Protein AF-0000000086640622 (afdb_homodimer)

Sequence (604 aa):
MVPFGLATIRNAHNALEVAMVLEDWAYPLSAIHPSFQDRSMMNLLQDWTSCYSTLQQLASSIGTQNEKEGNYSRIGLEETKFDAPVRYPNKLLAVGANYADHLKEMNLPVEKWDPEPFFSCPPTTSIVGPGRTVPVPRGTKQFDWECELTVVMGKSIKDATDEQAYNAIAGYMIGLDLSCRDLFKTGPFALVDIIRGKAQPGMKPCGPIFWPKECIGSLDDAPIKLWLNGELMMDGSTSDMIRRPEECVAEISQVLPLEPGDMIMTGTPGGSAALHQNRWLRKGDCIKAQIADFKPLEVEIYMVPFGLATIRNAHNALEVAMVLEDWAYPLSAIHPSFQDRSMMNLLQDWTSCYSTLQQLASSIGTQNEKEGNYSRIGLEETKFDAPVRYPNKLLAVGANYADHLKEMNLPVEKWDPEPFFSCPPTTSIVGPGRTVPVPRGTKQFDWECELTVVMGKSIKDATDEQAYNAIAGYMIGLDLSCRDLFKTGPFALVDIIRGKAQPGMKPCGPIFWPKECIGSLDDAPIKLWLNGELMMDGSTSDMIRRPEECVAEISQVLPLEPGDMIMTGTPGGSAALHQNRWLRKGDCIKAQIADFKPLEVEIY

Organism: NCBI:txid1208366

Foldseek 3Di:
DQFWWKFWFQDPVRDTFIWIGHDFKTFGDVQQDVVRNPNALLNCLQVVVVNVVVVVVVSVVVVPPDPPPRPGDIDGNVPTGTKFNLQDFPWEKEWPLFFQQACVVVVHDNDDDPVDTDMDIADSLQEIEFEAFAEDDPPAPQKKKFKFKKWFFRAKDALDDLVRLVVRTQFIWIKIFIFRPVQQDQDPPRDTDCCNTTHDHNRIYIDRITTGPVNDDDQCWKWKWKDKVRHTQDTGGNVRTNDDPSRNSNSVSHVPMDHGSYMYTRTGHDRMCVVVVSNHDDAQIKMWIDIHPGDIGIYGYD/DQFWWKFWFQDPVRDTFIWIGHDFKTFGDVQQDVVRNPNALLNCLQVVVVNVVVVVVVSVVVVPPDPPPRPGDIDGNVPTGTKFNLQDFPWEKEWPLFFQQACVVVVHDNDDDPVDTDMDIADSLQEIEFEAFAEDDPPAPQKKKFKFKKWFFRAKFALDDLVRLVVRTQFIWIKIFIFRPVQQDQDPPRDTDCCSTTHDHNRIYIDRITTGPVNDDDQCWKWKWKDKVNHTQDTGGNVRTNDDPSRNRNSVSHVPMDHGSYMYTRTGHDRMCVVVVSNHDDAQIKMWIDIHPGDIGIYGYD

Secondary structure (DSSP, 8-state):
----EEEEEE-TTS-EEEEEEETTEEEEHHHH-GGGTT--HHHHHHTHHHHHHHHHHHHHHHHHS-TTT-----EEGGG--EE-SSSS-S-EEEE-S-BHHHHHHTT---SPPSS---EE---GGGEE-SEEEEPPPTT-S-EE--EEEEEEE-S-BSS--HHHHHHHEEEEEEEE--EETTT--B-GGG-B-HHHHH-STTSEEEEEEEEEGGGS---TT-EEEEEETTEEEEEEEGGGBSS-HHHHHHHHHTTS-B-TT-EEE----S--GGGGTS----TT-EEEEEETTSPPEEEEE-/----EEEEEE-TTS-EEEEEEETTEEEEHHHH-GGGTT--HHHHHHTHHHHHHHHHHHHHHHHHS-TTT-----EEGGG--EE-SSSS-S-EEEE-S-BHHHHHHTT---SPPSS---EE---GGGEE-SEEEEPPPTT-S-EE--EEEEEEE-S-BSS--HHHHHHHEEEEEEEE--EETTT--B-GGG-B-HHHHH-STTSEEEEEEEEEGGGS---TT-EEEEEETTEEEEEEEGGGBSS-HHHHHHHHHTTS-B-TT-EEE----S--GGGGTS----TT-EEEEEETTSPPEEEEE-

InterPro domains:
  IPR011234 Fumarylacetoacetase-like, C-terminal [PF01557] (92-299)
  IPR036663 Fumarylacetoacetase-like, C-terminal domain superfamily [G3DSA:3.90.850.10] (4-297)
  IPR036663 Fumarylacetoacetase-like, C-terminal domain superfamily [SSF56529] (85-301)
  IPR051121 Fumarylacetoacetate hydrolase [PTHR42796] (24-293)

pLDDT: mean 92.02, std 10.73, range [49.34, 98.88]

Structure (mmCIF, N/CA/C/O backbone):
data_AF-0000000086640622-model_v1
#
loop_
_entity.id
_entity.type
_entity.pdbx_description
1 polymer 'Fumarylacetoacetase-like C-terminal domain-containing protein'
#
loop_
_atom_site.group_PDB
_atom_site.id
_atom_site.type_symbol
_atom_site.label_atom_id
_atom_site.label_alt_id
_atom_site.label_comp_id
_atom_site.label_asym_id
_atom_site.label_entity_id
_atom_site.label_seq_id
_atom_site.pdbx_PDB_ins_code
_atom_site.Cartn_x
_atom_site.Cartn_y
_atom_site.Cartn_z
_atom_site.occupancy
_atom_site.B_iso_or_equiv
_atom_site.auth_seq_id
_atom_site.auth_comp_id
_atom_site.auth_asym_id
_atom_site.auth_atom_id
_atom_site.pdbx_PDB_model_num
ATOM 1 N N . MET A 1 1 ? -16.922 33.188 3.1 1 82.31 1 MET A N 1
ATOM 2 C CA . MET A 1 1 ? -16.938 31.734 3.324 1 82.31 1 MET A CA 1
ATOM 3 C C . MET A 1 1 ? -16.406 31.391 4.711 1 82.31 1 MET A C 1
ATOM 5 O O . MET A 1 1 ? -15.445 32 5.184 1 82.31 1 MET A O 1
ATOM 9 N N . VAL A 1 2 ? -17.172 30.641 5.461 1 90.44 2 VAL A N 1
ATOM 10 C CA . VAL A 1 2 ? -16.75 30.219 6.797 1 90.44 2 VAL A CA 1
ATOM 11 C C . VAL A 1 2 ? -15.805 29.016 6.688 1 90.44 2 VAL A C 1
ATOM 13 O O . VAL A 1 2 ? -16.203 27.953 6.199 1 90.44 2 VAL A O 1
ATOM 16 N N . PRO A 1 3 ? -14.57 29.234 7.043 1 94.69 3 PRO A N 1
ATOM 17 C CA . PRO A 1 3 ? -13.633 28.109 6.984 1 94.69 3 PRO A CA 1
ATOM 18 C C . PRO A 1 3 ? -13.977 27.016 7.98 1 94.69 3 PRO A C 1
ATOM 20 O O . PRO A 1 3 ? -14.445 27.297 9.086 1 94.69 3 PRO A O 1
ATOM 23 N N . PHE A 1 4 ? -13.812 25.797 7.578 1 97.44 4 PHE A N 1
ATOM 24 C CA . PHE A 1 4 ? -14.055 24.641 8.438 1 97.44 4 PHE A CA 1
ATOM 25 C C . PHE A 1 4 ? -13.023 23.547 8.188 1 97.44 4 PHE A C 1
ATOM 27 O O . PHE A 1 4 ? -12.359 23.547 7.152 1 97.44 4 PHE A O 1
ATOM 34 N N . GLY A 1 5 ? -12.805 22.688 9.188 1 98.19 5 GLY A N 1
ATOM 35 C CA . GLY A 1 5 ? -12.062 21.453 9.047 1 98.19 5 GLY A CA 1
ATOM 36 C C . GLY A 1 5 ? -12.945 20.219 9.148 1 98.19 5 GLY A C 1
ATOM 37 O O . GLY A 1 5 ? -14.117 20.312 9.516 1 98.19 5 GLY A O 1
ATOM 38 N N . LEU A 1 6 ? -12.414 19.125 8.734 1 98.69 6 LEU A N 1
ATOM 39 C CA . LEU A 1 6 ? -13.07 17.844 8.945 1 98.69 6 LEU A CA 1
ATOM 40 C C . LEU A 1 6 ? -12.188 16.922 9.781 1 98.69 6 LEU A C 1
ATOM 42 O O . LEU A 1 6 ? -10.969 16.891 9.617 1 98.69 6 LEU A O 1
ATOM 46 N N . ALA A 1 7 ? -12.844 16.203 10.656 1 98.5 7 ALA A N 1
ATOM 47 C CA . ALA A 1 7 ? -12.148 15.227 11.5 1 98.5 7 ALA A CA 1
ATOM 48 C C . ALA A 1 7 ? -12.898 13.898 11.539 1 98.5 7 ALA A C 1
ATOM 50 O O . ALA A 1 7 ? -14.086 13.836 11.227 1 98.5 7 ALA A O 1
ATOM 51 N N . THR A 1 8 ? -12.195 12.859 11.734 1 98.5 8 THR A N 1
ATOM 52 C CA . THR A 1 8 ? -12.766 11.602 12.195 1 98.5 8 THR A CA 1
ATOM 53 C C . THR A 1 8 ? -12.633 11.469 13.703 1 98.5 8 THR A C 1
ATOM 55 O O . THR A 1 8 ? -11.547 11.633 14.258 1 98.5 8 THR A O 1
ATOM 58 N N . ILE A 1 9 ? -13.781 11.266 14.336 1 97.81 9 ILE A N 1
ATOM 59 C CA . ILE A 1 9 ? -13.789 11.211 15.797 1 97.81 9 ILE A CA 1
ATOM 60 C C . ILE A 1 9 ? -14.406 9.883 16.25 1 97.81 9 ILE A C 1
ATOM 62 O O . ILE A 1 9 ? -15.055 9.188 15.469 1 97.81 9 ILE A O 1
ATOM 66 N N . ARG A 1 10 ? -14.094 9.484 17.391 1 96.12 10 ARG A N 1
ATOM 67 C CA . ARG A 1 10 ? -14.719 8.32 18.016 1 96.12 10 ARG A CA 1
ATOM 68 C C . ARG A 1 10 ? -15.883 8.734 18.906 1 96.12 10 ARG A C 1
ATOM 70 O O . ARG A 1 10 ? -15.711 9.555 19.812 1 96.12 10 ARG A O 1
ATOM 77 N N . ASN A 1 11 ? -17.016 8.172 18.688 1 92.69 11 ASN A N 1
ATOM 78 C CA . ASN A 1 11 ? -18.188 8.531 19.484 1 92.69 11 ASN A CA 1
ATOM 79 C C . ASN A 1 11 ? -18.281 7.719 20.766 1 92.69 11 ASN A C 1
ATOM 81 O O . ASN A 1 11 ? -17.328 7.016 21.125 1 92.69 11 ASN A O 1
ATOM 85 N N . ALA A 1 12 ? -19.375 7.836 21.484 1 90.19 12 ALA A N 1
ATOM 86 C CA . ALA A 1 12 ? -19.547 7.203 22.797 1 90.19 12 ALA A CA 1
ATOM 87 C C . ALA A 1 12 ? -19.516 5.684 22.672 1 90.19 12 ALA A C 1
ATOM 89 O O . ALA A 1 12 ? -19.172 4.984 23.625 1 90.19 12 ALA A O 1
ATOM 90 N N . HIS A 1 13 ? -19.828 5.148 21.469 1 92.56 13 HIS A N 1
ATOM 91 C CA . HIS A 1 13 ? -19.812 3.711 21.219 1 92.56 13 HIS A CA 1
ATOM 92 C C . HIS A 1 13 ? -18.484 3.27 20.609 1 92.56 13 HIS A C 1
ATOM 94 O O . HIS A 1 13 ? -18.359 2.135 20.141 1 92.56 13 HIS A O 1
ATOM 100 N N . ASN A 1 14 ? -17.578 4.207 20.516 1 93 14 ASN A N 1
ATOM 101 C CA . ASN A 1 14 ? -16.234 3.965 20 1 93 14 ASN A CA 1
ATOM 102 C C . ASN A 1 14 ? -16.25 3.73 18.5 1 93 14 ASN A C 1
ATOM 104 O O . ASN A 1 14 ? -15.312 3.137 17.953 1 93 14 ASN A O 1
ATOM 108 N N . ALA A 1 15 ? -17.312 4.16 17.891 1 93.81 15 ALA A N 1
ATOM 109 C CA . ALA A 1 15 ? -17.406 4.082 16.438 1 93.81 15 ALA A CA 1
ATOM 110 C C . ALA A 1 15 ? -16.859 5.352 15.789 1 93.81 15 ALA A C 1
ATOM 112 O O . ALA A 1 15 ? -16.969 6.441 16.359 1 93.81 15 ALA A O 1
ATOM 113 N N . LEU A 1 16 ? -16.328 5.172 14.625 1 95.5 16 LEU A N 1
ATOM 114 C CA . LEU A 1 16 ? -15.781 6.316 13.898 1 95.5 16 LEU A CA 1
ATOM 115 C C . LEU A 1 16 ? -16.891 7.105 13.219 1 95.5 16 LEU A C 1
ATOM 117 O O . LEU A 1 16 ? -17.812 6.52 12.648 1 95.5 16 LEU A O 1
ATOM 121 N N . GLU A 1 17 ? -16.828 8.398 13.281 1 95.88 17 GLU A N 1
ATOM 122 C CA . GLU A 1 17 ? -17.734 9.258 12.531 1 95.88 17 GLU A CA 1
ATOM 123 C C . GLU A 1 17 ? -17.047 10.555 12.102 1 95.88 17 GLU A C 1
ATOM 125 O O . GLU A 1 17 ? -16.047 10.961 12.703 1 95.88 17 GLU A O 1
ATOM 130 N N . VAL A 1 18 ? -17.562 11.172 11.125 1 98 18 VAL A N 1
ATOM 131 C CA . VAL A 1 18 ? -16.984 12.398 10.594 1 98 18 VAL A CA 1
ATOM 132 C C . VAL A 1 18 ? -17.594 13.609 11.305 1 98 18 VAL A C 1
ATOM 134 O O . VAL A 1 18 ? -18.797 13.641 11.562 1 98 18 VAL A O 1
ATOM 137 N N . ALA A 1 19 ? -16.766 14.555 11.648 1 98.06 19 ALA A N 1
ATOM 138 C CA . ALA A 1 19 ? -17.219 15.797 12.281 1 98.06 19 ALA A CA 1
ATOM 139 C C . ALA A 1 19 ? -16.672 17.016 11.547 1 98.06 19 ALA A C 1
ATOM 141 O O . ALA A 1 19 ? -15.531 17 11.07 1 98.06 19 ALA A O 1
ATOM 142 N N . MET A 1 20 ? -17.484 18 11.445 1 98 20 MET A N 1
ATOM 143 C CA . MET A 1 20 ? -17.031 19.312 11 1 98 20 MET A CA 1
ATOM 144 C C . MET A 1 20 ? -16.453 20.109 12.172 1 98 20 MET A C 1
ATOM 146 O O . MET A 1 20 ? -17.031 20.125 13.258 1 98 20 MET A O 1
ATOM 150 N N . VAL A 1 21 ? -15.344 20.641 11.945 1 97.75 21 VAL A N 1
ATOM 151 C CA . VAL A 1 21 ? -14.703 21.438 12.984 1 97.75 21 VAL A CA 1
ATOM 152 C C . VAL A 1 21 ? -14.836 22.922 12.656 1 97.75 21 VAL A C 1
ATOM 154 O O . VAL A 1 21 ? -14.375 23.375 11.602 1 97.75 21 VAL A O 1
ATOM 157 N N . LEU A 1 22 ? -15.43 23.672 13.508 1 94.62 22 LEU A N 1
ATOM 158 C CA . LEU A 1 22 ? -15.578 25.125 13.461 1 94.62 22 LEU A CA 1
ATOM 159 C C . LEU A 1 22 ? -15.109 25.766 14.766 1 94.62 22 LEU A C 1
ATOM 161 O O . LEU A 1 22 ? -15.703 25.531 15.82 1 94.62 22 LEU A O 1
ATOM 165 N N . GLU A 1 23 ? -14.023 26.484 14.625 1 89.44 23 GLU A N 1
ATOM 166 C CA . GLU A 1 23 ? -13.461 27.141 15.805 1 89.44 23 GLU A CA 1
ATOM 167 C C . GLU A 1 23 ? -13.109 26.141 16.891 1 89.44 23 GLU A C 1
ATOM 169 O O . GLU A 1 23 ? -12.336 25.203 16.656 1 89.44 23 GLU A O 1
ATOM 174 N N . ASP A 1 24 ? -13.859 26.188 17.969 1 92 24 ASP A N 1
ATOM 175 C CA . ASP A 1 24 ? -13.461 25.344 19.078 1 92 24 ASP A CA 1
ATOM 176 C C . ASP A 1 24 ? -14.43 24.172 19.25 1 92 24 ASP A C 1
ATOM 178 O O . ASP A 1 24 ? -14.469 23.531 20.312 1 92 24 ASP A O 1
ATOM 182 N N . TRP A 1 25 ? -15.156 23.875 18.125 1 94.75 25 TRP A N 1
ATOM 183 C CA . TRP A 1 25 ? -16.188 22.859 18.25 1 94.75 25 TRP A CA 1
ATOM 184 C C . TRP A 1 25 ? -16.109 21.844 17.125 1 94.75 25 TRP A C 1
ATOM 186 O O . TRP A 1 25 ? -15.75 22.188 16 1 94.75 25 TRP A O 1
ATOM 196 N N . ALA A 1 26 ? -16.469 20.625 17.453 1 97 26 ALA A N 1
ATOM 197 C CA . ALA A 1 26 ? -16.672 19.562 16.484 1 97 26 ALA A CA 1
ATOM 198 C C . ALA A 1 26 ? -18.141 19.203 16.375 1 97 26 ALA A C 1
ATOM 200 O O . ALA A 1 26 ? -18.828 19 17.375 1 97 26 ALA A O 1
ATOM 201 N N . TYR A 1 27 ? -18.641 19.203 15.211 1 96.31 27 TYR A N 1
ATOM 202 C CA . TYR A 1 27 ? -20.031 18.875 14.914 1 96.31 27 TYR A CA 1
ATOM 203 C C . TYR A 1 27 ? -20.125 17.547 14.18 1 96.31 27 TYR A C 1
ATOM 205 O O . TYR A 1 27 ? -19.859 17.469 12.977 1 96.31 27 TYR A O 1
ATOM 213 N N . PRO A 1 28 ? -20.531 16.438 14.898 1 96.81 28 PRO A N 1
ATOM 214 C CA . PRO A 1 28 ? -20.75 15.18 14.164 1 96.81 28 PRO A CA 1
ATOM 215 C C . PRO A 1 28 ? -21.75 15.336 13.016 1 96.81 28 PRO A C 1
ATOM 217 O O . PRO A 1 28 ? -22.906 15.672 13.25 1 96.81 28 PRO A O 1
ATOM 220 N N . LEU A 1 29 ? -21.312 15.078 11.852 1 96.69 29 LEU A N 1
ATOM 221 C CA . LEU A 1 29 ? -22.094 15.414 10.656 1 96.69 29 LEU A CA 1
ATOM 222 C C . LEU A 1 29 ? -23.375 14.602 10.594 1 96.69 29 LEU A C 1
ATOM 224 O O . LEU A 1 29 ? -24.422 15.117 10.172 1 96.69 29 LEU A O 1
ATOM 228 N N . SER A 1 30 ? -23.281 13.328 10.969 1 93.62 30 SER A N 1
ATOM 229 C CA . SER A 1 30 ? -24.453 12.469 10.914 1 93.62 30 SER A CA 1
ATOM 230 C C . SER A 1 30 ? -25.578 13.008 11.789 1 93.62 30 SER A C 1
ATOM 232 O O . SER A 1 30 ? -26.75 12.758 11.516 1 93.62 30 SER A O 1
ATOM 234 N N . ALA A 1 31 ? -25.25 13.789 12.805 1 92 31 ALA A N 1
ATOM 235 C CA . ALA A 1 31 ? -26.219 14.305 13.766 1 92 31 ALA A CA 1
ATOM 236 C C . ALA A 1 31 ? -26.828 15.625 13.281 1 92 31 ALA A C 1
ATOM 238 O O . ALA A 1 31 ? -27.906 16.016 13.727 1 92 31 ALA A O 1
ATOM 239 N N . ILE A 1 32 ? -26.172 16.266 12.336 1 92 32 ILE A N 1
ATOM 240 C CA . ILE A 1 32 ? -26.625 17.641 12.125 1 92 32 ILE A CA 1
ATOM 241 C C . ILE A 1 32 ? -27.125 17.812 10.695 1 92 32 ILE A C 1
ATOM 243 O O . ILE A 1 32 ? -27.766 18.812 10.367 1 92 32 ILE A O 1
ATOM 247 N N . HIS A 1 33 ? -26.875 16.797 9.859 1 93.62 33 HIS A N 1
ATOM 248 C CA . HIS A 1 33 ? -27.359 16.875 8.484 1 93.62 33 HIS A CA 1
ATOM 249 C C . HIS A 1 33 ? -27.672 15.484 7.93 1 93.62 33 HIS A C 1
ATOM 251 O O . HIS A 1 33 ? -26.812 14.609 7.91 1 93.62 33 HIS A O 1
ATOM 257 N N . PRO A 1 34 ? -28.766 15.25 7.344 1 93.25 34 PRO A N 1
ATOM 258 C CA . PRO A 1 34 ? -29.203 13.914 6.91 1 93.25 34 PRO A CA 1
ATOM 259 C C . PRO A 1 34 ? -28.359 13.367 5.762 1 93.25 34 PRO A C 1
ATOM 261 O O . PRO A 1 34 ? -28.172 12.156 5.648 1 93.25 34 PRO A O 1
ATOM 264 N N . SER A 1 35 ? -27.75 14.234 4.961 1 93.31 35 SER A N 1
ATOM 265 C CA . SER A 1 35 ? -27 13.797 3.797 1 93.31 35 SER A CA 1
ATOM 266 C C . SER A 1 35 ? -25.703 13.109 4.207 1 93.31 35 SER A C 1
ATOM 268 O O . SER A 1 35 ? -25.047 12.461 3.391 1 93.31 35 SER A O 1
ATOM 270 N N . PHE A 1 36 ? -25.375 13.211 5.465 1 95.12 36 PHE A N 1
ATOM 271 C CA . PHE A 1 36 ? -24.094 12.656 5.906 1 95.12 36 PHE A CA 1
ATOM 272 C C . PHE A 1 36 ? -24.312 11.469 6.832 1 95.12 36 PHE A C 1
ATOM 274 O O . PHE A 1 36 ? -23.375 10.984 7.469 1 95.12 36 PHE A O 1
ATOM 281 N N . GLN A 1 37 ? -25.562 10.992 6.879 1 93.06 37 GLN A N 1
ATOM 282 C CA . GLN A 1 37 ? -25.844 9.812 7.684 1 93.06 37 GLN A CA 1
ATOM 283 C C . GLN A 1 37 ? -25.094 8.594 7.16 1 93.06 37 GLN A C 1
ATOM 285 O O . GLN A 1 37 ? -25.125 8.305 5.961 1 93.06 37 GLN A O 1
ATOM 290 N N . ASP A 1 38 ? -24.344 7.961 8 1 90.44 38 ASP A N 1
ATOM 291 C CA . ASP A 1 38 ? -23.625 6.719 7.73 1 90.44 38 ASP A CA 1
ATOM 292 C C . ASP A 1 38 ? -22.516 6.93 6.695 1 90.44 38 ASP A C 1
ATOM 294 O O . ASP A 1 38 ? -22.219 6.027 5.91 1 90.44 38 ASP A O 1
ATOM 298 N N . ARG A 1 39 ? -22.031 8.172 6.57 1 94.56 39 ARG A N 1
ATOM 299 C CA . ARG A 1 39 ? -20.953 8.438 5.613 1 94.56 39 ARG A CA 1
ATOM 300 C C . ARG A 1 39 ? -19.609 8.555 6.324 1 94.56 39 ARG A C 1
ATOM 302 O O . ARG A 1 39 ? -19.516 9.219 7.355 1 94.56 39 ARG A O 1
ATOM 309 N N . SER A 1 40 ? -18.688 7.828 5.82 1 95.88 40 SER A N 1
ATOM 310 C CA . SER A 1 40 ? -17.312 7.93 6.289 1 95.88 40 SER A CA 1
ATOM 311 C C . SER A 1 40 ? -16.562 9.055 5.574 1 95.88 40 SER A C 1
ATOM 313 O O . SER A 1 40 ? -17.078 9.641 4.621 1 95.88 40 SER A O 1
ATOM 315 N N . MET A 1 41 ? -15.445 9.398 6.082 1 97.75 41 MET A N 1
ATOM 316 C CA . MET A 1 41 ? -14.602 10.383 5.41 1 97.75 41 MET A CA 1
ATOM 317 C C . MET A 1 41 ? -14.32 9.961 3.973 1 97.75 41 MET A C 1
ATOM 319 O O . MET A 1 41 ? -14.352 10.797 3.062 1 97.75 41 MET A O 1
ATOM 323 N N . MET A 1 42 ? -14.055 8.656 3.715 1 96.56 42 MET A N 1
ATOM 324 C CA . MET A 1 42 ? -13.781 8.148 2.375 1 96.56 42 MET A CA 1
ATOM 325 C C . MET A 1 42 ? -14.977 8.367 1.456 1 96.56 42 MET A C 1
ATOM 327 O O . MET A 1 42 ? -14.812 8.711 0.284 1 96.56 42 MET A O 1
ATOM 331 N N . ASN A 1 43 ? -16.156 8.203 2.004 1 96.31 43 ASN A N 1
ATOM 332 C CA . ASN A 1 43 ? -17.359 8.461 1.215 1 96.31 43 ASN A CA 1
ATOM 333 C C . ASN A 1 43 ? -17.438 9.922 0.781 1 96.31 43 ASN A C 1
ATOM 335 O O . ASN A 1 43 ? -17.797 10.219 -0.359 1 96.31 43 ASN A O 1
ATOM 339 N N . LEU A 1 44 ? -17.109 10.797 1.722 1 97.94 44 LEU A N 1
ATOM 340 C CA . LEU A 1 44 ? -17.156 12.219 1.401 1 97.94 44 LEU A CA 1
ATOM 341 C C . LEU A 1 44 ? -16.141 12.562 0.313 1 97.94 44 LEU A C 1
ATOM 343 O O . LEU A 1 44 ? -16.453 13.297 -0.627 1 97.94 44 LEU A O 1
ATOM 347 N N . LEU A 1 45 ? -14.953 11.977 0.426 1 98.19 45 LEU A N 1
ATOM 348 C CA . LEU A 1 45 ? -13.875 12.281 -0.51 1 98.19 45 LEU A CA 1
ATOM 349 C C . LEU A 1 45 ? -14.188 11.727 -1.896 1 98.19 45 LEU A C 1
ATOM 351 O O . LEU A 1 45 ? -13.812 12.328 -2.908 1 98.19 45 LEU A O 1
ATOM 355 N N . GLN A 1 46 ? -14.898 10.648 -1.986 1 96.69 46 GLN A N 1
ATOM 356 C CA . GLN A 1 46 ? -15.266 10.039 -3.262 1 96.69 46 GLN A CA 1
ATOM 357 C C . GLN A 1 46 ? -16.203 10.945 -4.051 1 96.69 46 GLN A C 1
ATOM 359 O O . GLN A 1 46 ? -16.25 10.898 -5.281 1 96.69 46 GLN A O 1
ATOM 364 N N . ASP A 1 47 ? -16.938 11.766 -3.322 1 96.5 47 ASP A N 1
ATOM 365 C CA . ASP A 1 47 ? -17.828 12.75 -3.918 1 96.5 47 ASP A CA 1
ATOM 366 C C . ASP A 1 47 ? -17.516 14.156 -3.404 1 96.5 47 ASP A C 1
ATOM 368 O O . ASP A 1 47 ? -18.422 14.875 -2.953 1 96.5 47 ASP A O 1
ATOM 372 N N . TRP A 1 48 ? -16.297 14.516 -3.473 1 98 48 TRP A N 1
ATOM 373 C CA . TRP A 1 48 ? -15.781 15.664 -2.727 1 98 48 TRP A CA 1
ATOM 374 C C . TRP A 1 48 ? -16.422 16.953 -3.215 1 98 48 TRP A C 1
ATOM 376 O O . TRP A 1 48 ? -16.844 17.797 -2.41 1 98 48 TRP A O 1
ATOM 386 N N . THR A 1 49 ? -16.547 17.141 -4.551 1 95.56 49 THR A N 1
ATOM 387 C CA . THR A 1 49 ? -17.078 18.391 -5.074 1 95.56 49 THR A CA 1
ATOM 388 C C . THR A 1 49 ? -18.484 18.656 -4.543 1 95.56 49 THR A C 1
ATOM 390 O O . THR A 1 49 ? -18.766 19.734 -4.023 1 95.56 49 THR A O 1
ATOM 393 N N . SER A 1 50 ? -19.328 17.656 -4.633 1 95.75 50 SER A N 1
ATOM 394 C CA . SER A 1 50 ? -20.703 17.781 -4.148 1 95.75 50 SER A CA 1
ATOM 395 C C . SER A 1 50 ? -20.75 17.906 -2.631 1 95.75 50 SER A C 1
ATOM 397 O O . SER A 1 50 ? -21.484 18.734 -2.086 1 95.75 50 SER A O 1
ATOM 399 N N . CYS A 1 51 ? -19.938 17.172 -1.997 1 96.69 51 CYS A N 1
ATOM 400 C CA . CYS A 1 51 ? -19.922 17.172 -0.539 1 96.69 51 CYS A CA 1
ATOM 401 C C . CYS A 1 51 ? -19.406 18.5 -0.007 1 96.69 51 CYS A C 1
ATOM 403 O O . CYS A 1 51 ? -19.938 19.031 0.969 1 96.69 51 CYS A O 1
ATOM 405 N N . TYR A 1 52 ? -18.406 19.047 -0.667 1 97.25 52 TYR A N 1
ATOM 406 C CA . TYR A 1 52 ? -17.844 20.297 -0.212 1 97.25 52 TYR A CA 1
ATOM 407 C C . TYR A 1 52 ? -18.875 21.422 -0.244 1 97.25 52 TYR A C 1
ATOM 409 O O . TYR A 1 52 ? -18.953 22.234 0.676 1 97.25 52 TYR A O 1
ATOM 417 N N . SER A 1 53 ? -19.641 21.469 -1.309 1 96.38 53 SER A N 1
ATOM 418 C CA . SER A 1 53 ? -20.672 22.484 -1.429 1 96.38 53 SER A CA 1
ATOM 419 C C . SER A 1 53 ? -21.672 22.406 -0.275 1 96.38 53 SER A C 1
ATOM 421 O O . SER A 1 53 ? -22.047 23.422 0.307 1 96.38 53 SER A O 1
ATOM 423 N N . THR A 1 54 ? -22.047 21.219 0.035 1 96.69 54 THR A N 1
ATOM 424 C CA . THR A 1 54 ? -22.984 21.016 1.131 1 96.69 54 THR A CA 1
ATOM 425 C C . THR A 1 54 ? -22.359 21.391 2.467 1 96.69 54 THR A C 1
ATOM 427 O O . THR A 1 54 ? -23 22.016 3.311 1 96.69 54 THR A O 1
ATOM 430 N N . LEU A 1 55 ? -21.094 21.047 2.625 1 97.56 55 LEU A N 1
ATOM 431 C CA . LEU A 1 55 ? -20.375 21.344 3.855 1 97.56 55 LEU A CA 1
ATOM 432 C C . LEU A 1 55 ? -20.203 22.844 4.035 1 97.56 55 LEU A C 1
ATOM 434 O O . LEU A 1 55 ? -20.344 23.359 5.148 1 97.56 55 LEU A O 1
ATOM 438 N N . GLN A 1 56 ? -19.938 23.484 2.971 1 96.06 56 GLN A N 1
ATOM 439 C CA . GLN A 1 56 ? -19.781 24.938 3.02 1 96.06 56 GLN A CA 1
ATOM 440 C C . GLN A 1 56 ? -21.078 25.625 3.445 1 96.06 56 GLN A C 1
ATOM 442 O O . GLN A 1 56 ? -21.062 26.547 4.254 1 96.06 56 GLN A O 1
ATOM 447 N N . GLN A 1 57 ? -22.156 25.156 2.898 1 95 57 GLN A N 1
ATOM 448 C CA . GLN A 1 57 ? -23.453 25.703 3.27 1 95 57 GLN A CA 1
ATOM 449 C C . GLN A 1 57 ? -23.766 25.438 4.742 1 95 57 GLN A C 1
ATOM 451 O O . GLN A 1 57 ? -24.266 26.312 5.438 1 95 57 GLN A O 1
ATOM 456 N N . LEU A 1 58 ? -23.438 24.281 5.113 1 94.69 58 LEU A N 1
ATOM 457 C CA . LEU A 1 58 ? -23.672 23.906 6.504 1 94.69 58 LEU A CA 1
ATOM 458 C C . LEU A 1 58 ? -22.828 24.75 7.445 1 94.69 58 LEU A C 1
ATOM 460 O O . LEU A 1 58 ? -23.328 25.234 8.461 1 94.69 58 LEU A O 1
ATOM 464 N N . ALA A 1 59 ? -21.562 24.953 7.098 1 95.5 59 ALA A N 1
ATOM 465 C CA . ALA A 1 59 ? -20.672 25.781 7.902 1 95.5 59 ALA A CA 1
ATOM 466 C C . ALA A 1 59 ? -21.188 27.219 8.016 1 95.5 59 ALA A C 1
ATOM 468 O O . ALA A 1 59 ? -21.156 27.812 9.094 1 95.5 59 ALA A O 1
ATOM 469 N N . SER A 1 60 ? -21.688 27.719 6.906 1 93.5 60 SER A N 1
ATOM 470 C CA . SER A 1 60 ? -22.234 29.062 6.895 1 93.5 60 SER A CA 1
ATOM 471 C C . SER A 1 60 ? -23.469 29.172 7.785 1 93.5 60 SER A C 1
ATOM 473 O O . SER A 1 60 ? -23.641 30.172 8.492 1 93.5 60 SER A O 1
ATOM 475 N N . SER A 1 61 ? -24.281 28.156 7.73 1 91.25 61 SER A N 1
ATOM 476 C CA . SER A 1 61 ? -25.484 28.141 8.547 1 91.25 61 SER A CA 1
ATOM 477 C C . SER A 1 61 ? -25.141 28.094 10.031 1 91.25 61 SER A C 1
ATOM 479 O O . SER A 1 61 ? -25.766 28.781 10.844 1 91.25 61 SER A O 1
ATOM 481 N N . ILE A 1 62 ? -24.188 27.297 10.375 1 90.56 62 ILE A N 1
ATOM 482 C CA . ILE A 1 62 ? -23.781 27.156 11.773 1 90.56 62 ILE A CA 1
ATOM 483 C C . ILE A 1 62 ? -23.109 28.438 12.25 1 90.56 62 ILE A C 1
ATOM 485 O O . ILE A 1 62 ? -23.344 28.891 13.375 1 90.56 62 ILE A O 1
ATOM 489 N N . GLY A 1 63 ? -22.219 28.953 11.383 1 84.5 63 GLY A N 1
ATOM 490 C CA . GLY A 1 63 ? -21.469 30.156 11.727 1 84.5 63 GLY A CA 1
ATOM 491 C C . GLY A 1 63 ? -22.344 31.375 11.906 1 84.5 63 GLY A C 1
ATOM 492 O O . GLY A 1 63 ? -21.984 32.281 12.656 1 84.5 63 GLY A O 1
ATOM 493 N N . THR A 1 64 ? -23.359 31.516 11.086 1 77.75 64 THR A N 1
ATOM 494 C CA . THR A 1 64 ? -24.25 32.656 11.148 1 77.75 64 THR A CA 1
ATOM 495 C C . THR A 1 64 ? -25.25 32.5 12.289 1 77.75 64 THR A C 1
ATOM 497 O O . THR A 1 64 ? -25.766 33.5 12.797 1 77.75 64 THR A O 1
ATOM 500 N N . GLN A 1 65 ? -25.609 31.25 12.445 1 65.06 65 GLN A N 1
ATOM 501 C CA . GLN A 1 65 ? -26.625 31.078 13.477 1 65.06 65 GLN A CA 1
ATOM 502 C C . GLN A 1 65 ? -26.062 31.422 14.859 1 65.06 65 GLN A C 1
ATOM 504 O O . GLN A 1 65 ? -24.906 31.125 15.156 1 65.06 65 GLN A O 1
ATOM 509 N N . ASN A 1 66 ? -26.391 32.469 15.516 1 52.38 66 ASN A N 1
ATOM 510 C CA . ASN A 1 66 ? -26.109 32.875 16.891 1 52.38 66 ASN A CA 1
ATOM 511 C C . ASN A 1 66 ? -26.172 31.672 17.844 1 52.38 66 ASN A C 1
ATOM 513 O O . ASN A 1 66 ? -26.938 30.734 17.625 1 52.38 66 ASN A O 1
ATOM 517 N N . GLU A 1 67 ? -24.984 31.312 18.594 1 51.28 67 GLU A N 1
ATOM 518 C CA . GLU A 1 67 ? -24.828 30.234 19.562 1 51.28 67 GLU A CA 1
ATOM 519 C C . GLU A 1 67 ? -26.188 29.734 20.062 1 51.28 67 GLU A C 1
ATOM 521 O O . GLU A 1 67 ? -26.312 28.578 20.453 1 51.28 67 GLU A O 1
ATOM 526 N N . LYS A 1 68 ? -27.031 30.672 20.344 1 49.47 68 LYS A N 1
ATOM 527 C CA . LYS A 1 68 ? -28.25 30.453 21.109 1 49.47 68 LYS A CA 1
ATOM 528 C C . LYS A 1 68 ? -29.297 29.703 20.297 1 49.47 68 LYS A C 1
ATOM 530 O O . LYS A 1 68 ? -30.234 29.141 20.844 1 49.47 68 LYS A O 1
ATOM 535 N N . GLU A 1 69 ? -29.297 29.766 18.922 1 51.81 69 GLU A N 1
ATOM 536 C CA . GLU A 1 69 ? -30.5 29.297 18.234 1 51.81 69 GLU A CA 1
ATOM 537 C C . GLU A 1 69 ? -30.281 27.938 17.578 1 51.81 69 GLU A C 1
ATOM 539 O O . GLU A 1 69 ? -31.188 27.109 17.516 1 51.81 69 GLU A O 1
ATOM 544 N N . GLY A 1 70 ? -29.172 27.672 16.906 1 57 70 GLY A N 1
ATOM 545 C CA . GLY A 1 70 ? -29.125 26.375 16.234 1 57 70 GLY A CA 1
ATOM 546 C C . GLY A 1 70 ? -28.641 25.25 17.125 1 57 70 GLY A C 1
ATOM 547 O O . GLY A 1 70 ? -27.672 25.438 17.859 1 57 70 GLY A O 1
ATOM 548 N N . ASN A 1 71 ? -29.469 24.5 17.781 1 72.38 71 ASN A N 1
ATOM 549 C CA . ASN A 1 71 ? -29.281 23.375 18.688 1 72.38 71 ASN A CA 1
ATOM 550 C C . ASN A 1 71 ? -28.531 22.219 18.016 1 72.38 71 ASN A C 1
ATOM 552 O O . ASN A 1 71 ? -29.062 21.125 17.891 1 72.38 71 ASN A O 1
ATOM 556 N N . TYR A 1 72 ? -27.375 22.656 17.344 1 82.88 72 TYR A N 1
ATOM 557 C CA . TYR A 1 72 ? -26.641 21.531 16.766 1 82.88 72 TYR A CA 1
ATOM 558 C C . TYR A 1 72 ? -25.859 20.781 17.859 1 82.88 72 TYR A C 1
ATOM 560 O O . TYR A 1 72 ? -25.297 21.391 18.766 1 82.88 72 TYR A O 1
ATOM 568 N N . SER A 1 73 ? -25.984 19.484 17.766 1 89 73 SER A N 1
ATOM 569 C CA . SER A 1 73 ? -25.125 18.672 18.594 1 89 73 SER A CA 1
ATOM 570 C C . SER A 1 73 ? -23.641 18.953 18.328 1 89 73 SER A C 1
ATOM 572 O O . SER A 1 73 ? -23.234 19.062 17.172 1 89 73 SER A O 1
ATOM 574 N N . ARG A 1 74 ? -22.906 19.375 19.328 1 92.94 74 ARG A N 1
ATOM 575 C CA . ARG A 1 74 ? -21.484 19.688 19.172 1 92.94 74 ARG A CA 1
ATOM 576 C C . ARG A 1 74 ? -20.688 19.219 20.375 1 92.94 74 ARG A C 1
ATOM 578 O O . ARG A 1 74 ? -21.25 18.906 21.422 1 92.94 74 ARG A O 1
ATOM 585 N N . ILE A 1 75 ? -19.406 19.016 20.203 1 94.56 75 ILE A N 1
ATOM 586 C CA . ILE A 1 75 ? -18.438 18.594 21.203 1 94.56 75 ILE A CA 1
ATOM 587 C C . ILE A 1 75 ? -17.266 19.578 21.25 1 94.56 75 ILE A C 1
ATOM 589 O O . ILE A 1 75 ? -16.766 20 20.203 1 94.56 75 ILE A O 1
ATOM 593 N N . GLY A 1 76 ? -16.844 19.984 22.469 1 95.25 76 GLY A N 1
ATOM 594 C CA . GLY A 1 76 ? -15.641 20.797 22.562 1 95.25 76 GLY A CA 1
ATOM 595 C C . GLY A 1 76 ? -14.406 20.094 22.016 1 95.25 76 GLY A C 1
ATOM 596 O O . GLY A 1 76 ? -14.227 18.891 22.219 1 95.25 76 GLY A O 1
ATOM 597 N N . LEU A 1 77 ? -13.586 20.812 21.297 1 95.25 77 LEU A N 1
ATOM 598 C CA . LEU A 1 77 ? -12.414 20.203 20.656 1 95.25 77 LEU A CA 1
ATOM 599 C C . LEU A 1 77 ? -11.539 19.5 21.688 1 95.25 77 LEU A C 1
ATOM 601 O O . LEU A 1 77 ? -10.945 18.469 21.406 1 95.25 77 LEU A O 1
ATOM 605 N N . GLU A 1 78 ? -11.469 20.047 22.875 1 93.38 78 GLU A N 1
ATOM 606 C CA . GLU A 1 78 ? -10.617 19.5 23.922 1 93.38 78 GLU A CA 1
ATOM 607 C C . GLU A 1 78 ? -11.148 18.156 24.406 1 93.38 78 GLU A C 1
ATOM 609 O O . GLU A 1 78 ? -10.391 17.328 24.938 1 93.38 78 GLU A O 1
ATOM 614 N N . GLU A 1 79 ? -12.422 17.922 24.25 1 94.56 79 GLU A N 1
ATOM 615 C CA . GLU A 1 79 ? -13.062 16.688 24.703 1 94.56 79 GLU A CA 1
ATOM 616 C C . GLU A 1 79 ? -13.188 15.688 23.562 1 94.56 79 GLU A C 1
ATOM 618 O O . GLU A 1 79 ? -13.594 14.539 23.781 1 94.56 79 GLU A O 1
ATOM 623 N N . THR A 1 80 ? -12.875 16.156 22.422 1 95.88 80 THR A N 1
ATOM 624 C CA . THR A 1 80 ? -13.047 15.328 21.234 1 95.88 80 THR A CA 1
ATOM 625 C C . THR A 1 80 ? -11.977 14.242 21.172 1 95.88 80 THR A C 1
ATOM 627 O O . THR A 1 80 ? -10.789 14.516 21.391 1 95.88 80 THR A O 1
ATOM 630 N N . LYS A 1 81 ? -12.383 13.031 20.969 1 96.94 81 LYS A N 1
ATOM 631 C CA . LYS A 1 81 ? -11.461 11.922 20.719 1 96.94 81 LYS A CA 1
ATOM 632 C C . LYS A 1 81 ? -11.172 11.766 19.234 1 96.94 81 LYS A C 1
ATOM 634 O O . LYS A 1 81 ? -11.898 11.062 18.531 1 96.94 81 LYS A O 1
ATOM 639 N N . PHE A 1 82 ? -10.086 12.328 18.828 1 98.12 82 PHE A N 1
ATOM 640 C CA . PHE A 1 82 ? -9.727 12.375 17.422 1 98.12 82 PHE A CA 1
ATOM 641 C C . PHE A 1 82 ? -9.109 11.047 16.969 1 98.12 82 PHE A C 1
ATOM 643 O O . PHE A 1 82 ? -8.383 10.406 17.734 1 98.12 82 PHE A O 1
ATOM 650 N N . ASP A 1 83 ? -9.375 10.602 15.797 1 98.12 83 ASP A N 1
ATOM 651 C CA . ASP A 1 83 ? -8.648 9.602 15.023 1 98.12 83 ASP A CA 1
ATOM 652 C C . ASP A 1 83 ? -8.016 10.219 13.773 1 98.12 83 ASP A C 1
ATOM 654 O O . ASP A 1 83 ? -8.141 11.422 13.547 1 98.12 83 ASP A O 1
ATOM 658 N N . ALA A 1 84 ? -7.207 9.453 13.078 1 98.31 84 ALA A N 1
ATOM 659 C CA . ALA A 1 84 ? -6.734 9.953 11.789 1 98.31 84 ALA A CA 1
ATOM 660 C C . ALA A 1 84 ? -7.902 10.359 10.891 1 98.31 84 ALA A C 1
ATOM 662 O O . ALA A 1 84 ? -8.867 9.602 10.742 1 98.31 84 ALA A O 1
ATOM 663 N N . PRO A 1 85 ? -7.855 11.539 10.305 1 98.56 85 PRO A N 1
ATOM 664 C CA . PRO A 1 85 ? -8.992 12.008 9.508 1 98.56 85 PRO A CA 1
ATOM 665 C C . PRO A 1 85 ? -9.344 11.055 8.367 1 98.56 85 PRO A C 1
ATOM 667 O O . PRO A 1 85 ? -10.516 10.758 8.148 1 98.56 85 PRO A O 1
ATOM 670 N N . VAL A 1 86 ? -8.32 10.609 7.656 1 97.44 86 VAL A N 1
ATOM 671 C CA . VAL A 1 86 ? -8.469 9.547 6.66 1 97.44 86 VAL A CA 1
ATOM 672 C C . VAL A 1 86 ? -7.812 8.266 7.168 1 97.44 86 VAL A C 1
ATOM 674 O O . VAL A 1 86 ? -6.633 8.016 6.902 1 97.44 86 VAL A O 1
ATOM 677 N N . ARG A 1 87 ? -8.586 7.48 7.785 1 90.31 87 ARG A N 1
ATOM 678 C CA . ARG A 1 87 ? -8.039 6.348 8.523 1 90.31 87 ARG A CA 1
ATOM 679 C C . ARG A 1 87 ? -7.688 5.199 7.582 1 90.31 87 ARG A C 1
ATOM 681 O O . ARG A 1 87 ? -6.691 4.504 7.789 1 90.31 87 ARG A O 1
ATOM 688 N N . TYR A 1 88 ? -8.484 5.012 6.52 1 87.56 88 TYR A N 1
ATOM 689 C CA . TYR A 1 88 ? -8.297 3.867 5.633 1 87.56 88 TYR A CA 1
ATOM 690 C C . TYR A 1 88 ? -8.289 4.305 4.172 1 87.56 88 TYR A C 1
ATOM 692 O O . TYR A 1 88 ? -9.172 3.939 3.398 1 87.56 88 TYR A O 1
ATOM 700 N N . PRO A 1 89 ? -7.207 5.004 3.82 1 94.06 89 PRO A N 1
ATOM 701 C CA . PRO A 1 89 ? -7.105 5.383 2.41 1 94.06 89 PRO A CA 1
ATOM 702 C C . PRO A 1 89 ? -6.793 4.199 1.5 1 94.06 89 PRO A C 1
ATOM 704 O O . PRO A 1 89 ? -6.473 3.111 1.985 1 94.06 89 PRO A O 1
ATOM 707 N N . ASN A 1 90 ? -6.973 4.414 0.226 1 89.62 90 ASN A N 1
ATOM 708 C CA . ASN A 1 90 ? -6.57 3.379 -0.718 1 89.62 90 ASN A CA 1
ATOM 709 C C . ASN A 1 90 ? -5.051 3.25 -0.794 1 89.62 90 ASN A C 1
ATOM 711 O O . ASN A 1 90 ? -4.523 2.143 -0.917 1 89.62 90 ASN A O 1
ATOM 715 N N . LYS A 1 91 ? -4.426 4.375 -0.778 1 94.19 91 LYS A N 1
ATOM 716 C CA . LYS A 1 91 ? -2.965 4.34 -0.757 1 94.19 91 LYS A CA 1
ATOM 717 C C . LYS A 1 91 ? -2.396 5.57 -0.055 1 94.19 91 LYS A C 1
ATOM 719 O O . LYS A 1 91 ? -3.021 6.633 -0.05 1 94.19 91 LYS A O 1
ATOM 724 N N . LEU A 1 92 ? -1.333 5.395 0.566 1 96.81 92 LEU A N 1
ATOM 725 C CA . LEU A 1 92 ? -0.465 6.422 1.131 1 96.81 92 LEU A CA 1
ATOM 726 C C . LEU A 1 92 ? 0.864 6.48 0.385 1 96.81 92 LEU A C 1
ATOM 728 O O . LEU A 1 92 ? 1.496 5.449 0.152 1 96.81 92 LEU A O 1
ATOM 732 N N . LEU A 1 93 ? 1.192 7.664 -0.044 1 96.69 93 LEU A N 1
ATOM 733 C CA . LEU A 1 93 ? 2.479 7.871 -0.703 1 96.69 93 LEU A CA 1
ATOM 734 C C . LEU A 1 93 ? 3.344 8.844 0.088 1 96.69 93 LEU A C 1
ATOM 736 O O . LEU A 1 93 ? 2.826 9.758 0.74 1 96.69 93 LEU A O 1
ATOM 740 N N . ALA A 1 94 ? 4.586 8.648 0.029 1 95.25 94 ALA A N 1
ATOM 741 C CA . ALA A 1 94 ? 5.527 9.523 0.722 1 95.25 94 ALA A CA 1
ATOM 742 C C . ALA A 1 94 ? 6.68 9.93 -0.194 1 95.25 94 ALA A C 1
ATOM 744 O O . ALA A 1 94 ? 7.441 9.07 -0.655 1 95.25 94 ALA A O 1
ATOM 745 N N . VAL A 1 95 ? 6.801 11.203 -0.377 1 92.06 95 VAL A N 1
ATOM 746 C CA . VAL A 1 95 ? 7.852 11.75 -1.229 1 92.06 95 VAL A CA 1
ATOM 747 C C . VAL A 1 95 ? 9.133 11.922 -0.422 1 92.06 95 VAL A C 1
ATOM 749 O O . VAL A 1 95 ? 9.102 12.375 0.725 1 92.06 95 VAL A O 1
ATOM 752 N N . GLY A 1 96 ? 10.203 11.555 -1.043 1 86.88 96 GLY A N 1
ATOM 753 C CA . GLY A 1 96 ? 11.5 11.719 -0.405 1 86.88 96 GLY A CA 1
ATOM 754 C C . GLY A 1 96 ? 12.289 12.898 -0.95 1 86.88 96 GLY A C 1
ATOM 755 O O . GLY A 1 96 ? 12.125 13.281 -2.109 1 86.88 96 GLY A O 1
ATOM 756 N N . ALA A 1 97 ? 13.055 13.492 -0.07 1 83.56 97 ALA A N 1
ATOM 757 C CA . ALA A 1 97 ? 14.062 14.477 -0.446 1 83.56 97 ALA A CA 1
ATOM 758 C C . ALA A 1 97 ? 13.43 15.688 -1.123 1 83.56 97 ALA A C 1
ATOM 760 O O . ALA A 1 97 ? 13.891 16.125 -2.18 1 83.56 97 ALA A O 1
ATOM 761 N N . ASN A 1 98 ? 12.422 16.203 -0.514 1 90.06 98 ASN A N 1
ATOM 762 C CA . ASN A 1 98 ? 11.688 17.281 -1.178 1 90.06 98 ASN A CA 1
ATOM 763 C C . ASN A 1 98 ? 11.93 18.625 -0.496 1 90.06 98 ASN A C 1
ATOM 765 O O . ASN A 1 98 ? 11.211 19.594 -0.756 1 90.06 98 ASN A O 1
ATOM 769 N N . TYR A 1 99 ? 12.82 18.672 0.442 1 90.69 99 TYR A N 1
ATOM 770 C CA . TYR A 1 99 ? 13.148 19.938 1.11 1 90.69 99 TYR A CA 1
ATOM 771 C C . TYR A 1 99 ? 14.648 20.219 1.041 1 90.69 99 TYR A C 1
ATOM 773 O O . TYR A 1 99 ? 15.461 19.391 1.479 1 90.69 99 TYR A O 1
ATOM 781 N N . ALA A 1 100 ? 14.992 21.344 0.668 1 80.94 100 ALA A N 1
ATOM 782 C CA . ALA A 1 100 ? 16.375 21.734 0.446 1 80.94 100 ALA A CA 1
ATOM 783 C C . ALA A 1 100 ? 17.188 21.672 1.743 1 80.94 100 ALA A C 1
ATOM 785 O O . ALA A 1 100 ? 18.312 21.172 1.761 1 80.94 100 ALA A O 1
ATOM 786 N N . ASP A 1 101 ? 16.594 22.156 2.717 1 79.44 101 ASP A N 1
ATOM 787 C CA . ASP A 1 101 ? 17.297 22.203 3.992 1 79.44 101 ASP A CA 1
ATOM 788 C C . ASP A 1 101 ? 17.594 20.797 4.512 1 79.44 101 ASP A C 1
ATOM 790 O O . ASP A 1 101 ? 18.641 20.562 5.117 1 79.44 101 ASP A O 1
ATOM 794 N N . HIS A 1 102 ? 16.719 19.922 4.324 1 80.38 102 HIS A N 1
ATOM 795 C CA . HIS A 1 102 ? 16.922 18.547 4.734 1 80.38 102 HIS A CA 1
ATOM 796 C C . HIS A 1 102 ? 18.062 17.891 3.947 1 80.38 102 HIS A C 1
ATOM 798 O O . HIS A 1 102 ? 18.859 17.156 4.512 1 80.38 102 HIS A O 1
ATOM 804 N N . LEU A 1 103 ? 18.094 18.188 2.723 1 74.81 103 LEU A N 1
ATOM 805 C CA . LEU A 1 103 ? 19.156 17.656 1.874 1 74.81 103 LEU A CA 1
ATOM 806 C C . LEU A 1 103 ? 20.516 18.203 2.303 1 74.81 103 LEU A C 1
ATOM 808 O O . LEU A 1 103 ? 21.5 17.469 2.35 1 74.81 103 LEU A O 1
ATOM 812 N N . LYS A 1 104 ? 20.5 19.469 2.635 1 73.81 104 LYS A N 1
ATOM 813 C CA . LYS A 1 104 ? 21.734 20.078 3.125 1 73.81 104 LYS A CA 1
ATOM 814 C C . LYS A 1 104 ? 22.203 19.406 4.414 1 73.81 104 LYS A C 1
ATOM 816 O O . LYS A 1 104 ? 23.391 19.141 4.586 1 73.81 104 LYS A O 1
ATOM 821 N N . GLU A 1 105 ? 21.25 19.141 5.219 1 72.25 105 GLU A N 1
ATOM 822 C CA . GLU A 1 105 ? 21.531 18.453 6.473 1 72.25 105 GLU A CA 1
ATOM 823 C C . GLU A 1 105 ? 22.203 17.094 6.211 1 72.25 105 GLU A C 1
ATOM 825 O O . GLU A 1 105 ? 23.031 16.656 7 1 72.25 105 GLU A O 1
ATOM 830 N N . MET A 1 106 ? 21.797 16.5 5.137 1 68.5 106 MET A N 1
ATOM 831 C CA . MET A 1 106 ? 22.312 15.18 4.789 1 68.5 106 MET A CA 1
ATOM 832 C C . MET A 1 106 ? 23.5 15.289 3.852 1 68.5 106 MET A C 1
ATOM 834 O O . MET A 1 106 ? 24.016 14.273 3.373 1 68.5 106 MET A O 1
ATOM 838 N N . ASN A 1 107 ? 23.953 16.484 3.543 1 69.31 107 ASN A N 1
ATOM 839 C CA . ASN A 1 107 ? 25.078 16.766 2.648 1 69.31 107 ASN A CA 1
ATOM 840 C C . ASN A 1 107 ? 24.812 16.266 1.235 1 69.31 107 ASN A C 1
ATOM 842 O O . ASN A 1 107 ? 25.688 15.68 0.601 1 69.31 107 ASN A O 1
ATOM 846 N N . LEU A 1 108 ? 23.562 16.453 0.854 1 67.88 108 LEU A N 1
ATOM 847 C CA . LEU A 1 108 ? 23.156 16.078 -0.497 1 67.88 108 LEU A CA 1
ATOM 848 C C . LEU A 1 108 ? 22.891 17.328 -1.339 1 67.88 108 LEU A C 1
ATOM 850 O O . LEU A 1 108 ? 22.531 18.375 -0.803 1 67.88 108 LEU A O 1
ATOM 854 N N . PRO A 1 109 ? 23.203 17.125 -2.686 1 66.56 109 PRO A N 1
ATOM 855 C CA . PRO A 1 109 ? 22.891 18.266 -3.549 1 66.56 109 PRO A CA 1
ATOM 856 C C . PRO A 1 109 ? 21.391 18.609 -3.57 1 66.56 109 PRO A C 1
ATOM 858 O O . PRO A 1 109 ? 20.562 17.703 -3.465 1 66.56 109 PRO A O 1
ATOM 861 N N . VAL A 1 110 ? 21.078 19.875 -3.643 1 65.25 110 VAL A N 1
ATOM 862 C CA . VAL A 1 110 ? 19.703 20.375 -3.592 1 65.25 110 VAL A CA 1
ATOM 863 C C . VAL A 1 110 ? 19.141 20.469 -5.008 1 65.25 110 VAL A C 1
ATOM 865 O O . VAL A 1 110 ? 17.953 20.781 -5.188 1 65.25 110 VAL A O 1
ATOM 868 N N . GLU A 1 111 ? 19.906 20.047 -5.98 1 62.59 111 GLU A N 1
ATOM 869 C CA . GLU A 1 111 ? 19.391 20.172 -7.344 1 62.59 111 GLU A CA 1
ATOM 870 C C . GLU A 1 111 ? 18.312 19.141 -7.629 1 62.59 111 GLU A C 1
ATOM 872 O O . GLU A 1 111 ? 18.297 18.062 -7.012 1 62.59 111 GLU A O 1
ATOM 877 N N . LYS A 1 112 ? 17.344 19.672 -8.406 1 60.81 112 LYS A N 1
ATOM 878 C CA . LYS A 1 112 ? 16.312 18.75 -8.867 1 60.81 112 LYS A CA 1
ATOM 879 C C . LYS A 1 112 ? 16.938 17.531 -9.547 1 60.81 112 LYS A C 1
ATOM 881 O O . LYS A 1 112 ? 17.922 17.656 -10.273 1 60.81 112 LYS A O 1
ATOM 886 N N . TRP A 1 113 ? 16.672 16.359 -8.953 1 58.84 113 TRP A N 1
ATOM 887 C CA . TRP A 1 113 ? 17.156 15.117 -9.555 1 58.84 113 TRP A CA 1
ATOM 888 C C . TRP A 1 113 ? 16.203 14.633 -10.648 1 58.84 113 TRP A C 1
ATOM 890 O O . TRP A 1 113 ? 15.016 14.961 -10.633 1 58.84 113 TRP A O 1
ATOM 900 N N . ASP A 1 114 ? 16.547 14.258 -11.844 1 57 114 ASP A N 1
ATOM 901 C CA . ASP A 1 114 ? 15.836 13.547 -12.906 1 57 114 ASP A CA 1
ATOM 902 C C . ASP A 1 114 ? 16.125 12.055 -12.859 1 57 114 ASP A C 1
ATOM 904 O O . ASP A 1 114 ? 17.281 11.633 -12.977 1 57 114 ASP A O 1
ATOM 908 N N . PRO A 1 115 ? 15.141 11.258 -12.82 1 55.56 115 PRO A N 1
ATOM 909 C CA . PRO A 1 115 ? 13.711 11.539 -12.656 1 55.56 115 PRO A CA 1
ATOM 910 C C . PRO A 1 115 ? 13.352 11.906 -11.219 1 55.56 115 PRO A C 1
ATOM 912 O O . PRO A 1 115 ? 13.945 11.383 -10.273 1 55.56 115 PRO A O 1
ATOM 915 N N . GLU A 1 116 ? 12.672 12.914 -10.836 1 62.06 116 GLU A N 1
ATOM 916 C CA . GLU A 1 116 ? 12.055 13.359 -9.594 1 62.06 116 GLU A CA 1
ATOM 917 C C . GLU A 1 116 ? 10.531 13.297 -9.672 1 62.06 116 GLU A C 1
ATOM 919 O O . GLU A 1 116 ? 9.961 13.422 -10.758 1 62.06 116 GLU A O 1
ATOM 924 N N . PRO A 1 117 ? 9.945 13 -8.461 1 64.56 117 PRO A N 1
ATOM 925 C CA . PRO A 1 117 ? 10.383 12.695 -7.094 1 64.56 117 PRO A CA 1
ATOM 926 C C . PRO A 1 117 ? 10.453 11.195 -6.816 1 64.56 117 PRO A C 1
ATOM 928 O O . PRO A 1 117 ? 9.711 10.414 -7.426 1 64.56 117 PRO A O 1
ATOM 931 N N . PHE A 1 118 ? 11.375 10.891 -5.961 1 78.62 118 PHE A N 1
ATOM 932 C CA . PHE A 1 118 ? 11.312 9.586 -5.309 1 78.62 118 PHE A CA 1
ATOM 933 C C . PHE A 1 118 ? 10.125 9.508 -4.363 1 78.62 118 PHE A C 1
ATOM 935 O O . PHE A 1 118 ? 9.836 10.469 -3.641 1 78.62 118 PHE A O 1
ATOM 942 N N . PHE A 1 119 ? 9.359 8.477 -4.555 1 86.38 119 PHE A N 1
ATOM 943 C CA . PHE A 1 119 ? 8.289 8.281 -3.586 1 86.38 119 PHE A CA 1
ATOM 944 C C . PHE A 1 119 ? 8.078 6.797 -3.303 1 86.38 119 PHE A C 1
ATOM 946 O O . PHE A 1 119 ? 8.391 5.949 -4.141 1 86.38 119 PHE A O 1
ATOM 953 N N . SER A 1 120 ? 7.645 6.551 -2.064 1 90.75 120 SER A N 1
ATOM 954 C CA . SER A 1 120 ? 7.289 5.203 -1.622 1 90.75 120 SER A CA 1
ATOM 955 C C . SER A 1 120 ? 5.793 5.09 -1.346 1 90.75 120 SER A C 1
ATOM 957 O O . SER A 1 120 ? 5.062 6.078 -1.445 1 90.75 120 SER A O 1
ATOM 959 N N . CYS A 1 121 ? 5.387 3.869 -1.116 1 93 121 CYS A N 1
ATOM 960 C CA . CYS A 1 121 ? 3.984 3.584 -0.826 1 93 121 CYS A CA 1
ATOM 961 C C . CYS A 1 121 ? 3.852 2.73 0.429 1 93 121 CYS A C 1
ATOM 963 O O . CYS A 1 121 ? 3.592 1.528 0.342 1 93 121 CYS A O 1
ATOM 965 N N . PRO A 1 122 ? 4 3.377 1.597 1 94.38 122 PRO A N 1
ATOM 966 C CA . PRO A 1 122 ? 3.836 2.6 2.826 1 94.38 122 PRO A CA 1
ATOM 967 C C . PRO A 1 122 ? 2.447 1.974 2.947 1 94.38 122 PRO A C 1
ATOM 969 O O . PRO A 1 122 ? 1.473 2.518 2.422 1 94.38 122 PRO A O 1
ATOM 972 N N . PRO A 1 123 ? 2.404 0.77 3.662 1 94.31 123 PRO A N 1
ATOM 973 C CA . PRO A 1 123 ? 1.072 0.224 3.934 1 94.31 123 PRO A CA 1
ATOM 974 C C . PRO A 1 123 ? 0.211 1.164 4.773 1 94.31 123 PRO A C 1
ATOM 976 O O . PRO A 1 123 ? 0.722 1.84 5.672 1 94.31 123 PRO A O 1
ATOM 979 N N . THR A 1 124 ? -1.062 1.12 4.52 1 94.06 124 THR A N 1
ATOM 980 C CA . THR A 1 124 ? -1.961 2.061 5.18 1 94.06 124 THR A CA 1
ATOM 981 C C . THR A 1 124 ? -2.164 1.677 6.641 1 94.06 124 THR A C 1
ATOM 983 O O . THR A 1 124 ? -2.668 2.477 7.434 1 94.06 124 THR A O 1
ATOM 986 N N . THR A 1 125 ? -1.68 0.488 7.039 1 91.81 125 THR A N 1
ATOM 987 C CA . THR A 1 125 ? -1.751 0.059 8.43 1 91.81 125 THR A CA 1
ATOM 988 C C . THR A 1 125 ? -0.762 0.842 9.289 1 91.81 125 THR A C 1
ATOM 990 O O . THR A 1 125 ? -0.816 0.782 10.523 1 91.81 125 THR A O 1
ATOM 993 N N . SER A 1 126 ? 0.088 1.586 8.633 1 96.12 126 SER A N 1
ATOM 994 C CA . SER A 1 126 ? 1.039 2.408 9.367 1 96.12 126 SER A CA 1
ATOM 995 C C . SER A 1 126 ? 0.373 3.67 9.914 1 96.12 126 SER A C 1
ATOM 997 O O . SER A 1 126 ? 0.932 4.352 10.773 1 96.12 126 SER A O 1
ATOM 999 N N . ILE A 1 127 ? -0.799 4.016 9.469 1 97.69 127 ILE A N 1
ATOM 1000 C CA . ILE A 1 127 ? -1.462 5.277 9.773 1 97.69 127 ILE A CA 1
ATOM 1001 C C . ILE A 1 127 ? -2.137 5.195 11.141 1 97.69 127 ILE A C 1
ATOM 1003 O O . ILE A 1 127 ? -2.848 4.23 11.43 1 97.69 127 ILE A O 1
ATOM 1007 N N . VAL A 1 128 ? -1.857 6.152 11.953 1 97.88 128 VAL A N 1
ATOM 1008 C CA . VAL A 1 128 ? -2.557 6.293 13.227 1 97.88 128 VAL A CA 1
ATOM 1009 C C . VAL A 1 128 ? -2.963 7.75 13.438 1 97.88 128 VAL A C 1
ATOM 1011 O O . VAL A 1 128 ? -2.551 8.633 12.68 1 97.88 128 VAL A O 1
ATOM 1014 N N . GLY A 1 129 ? -3.854 7.977 14.398 1 98.19 129 GLY A N 1
ATOM 1015 C CA . GLY A 1 129 ? -4.281 9.32 14.758 1 98.19 129 GLY A CA 1
ATOM 1016 C C . GLY A 1 129 ? -3.496 9.906 15.914 1 98.19 129 GLY A C 1
ATOM 1017 O O . GLY A 1 129 ? -2.445 9.383 16.281 1 98.19 129 GLY A O 1
ATOM 1018 N N . PRO A 1 130 ? -3.959 11.023 16.438 1 98.12 130 PRO A N 1
ATOM 1019 C CA . PRO A 1 130 ? -3.312 11.648 17.594 1 98.12 130 PRO A CA 1
ATOM 1020 C C . PRO A 1 130 ? -3.41 10.797 18.844 1 98.12 130 PRO A C 1
ATOM 1022 O O . PRO A 1 130 ? -4.172 9.828 18.891 1 98.12 130 PRO A O 1
ATOM 1025 N N . GLY A 1 131 ? -2.602 11.148 19.844 1 97.88 131 GLY A N 1
ATOM 1026 C CA . GLY A 1 131 ? -2.65 10.484 21.141 1 97.88 131 GLY A CA 1
ATOM 1027 C C . GLY A 1 131 ? -1.53 9.484 21.344 1 97.88 131 GLY A C 1
ATOM 1028 O O . GLY A 1 131 ? -0.469 9.602 20.734 1 97.88 131 GLY A O 1
ATOM 1029 N N . ARG A 1 132 ? -1.687 8.594 22.328 1 97.88 132 ARG A N 1
ATOM 1030 C CA . ARG A 1 132 ? -0.698 7.559 22.609 1 97.88 132 ARG A CA 1
ATOM 1031 C C . ARG A 1 132 ? -0.806 6.406 21.625 1 97.88 132 ARG A C 1
ATOM 1033 O O . ARG A 1 132 ? -1.301 5.332 21.969 1 97.88 132 ARG A O 1
ATOM 1040 N N . THR A 1 133 ? -0.338 6.715 20.391 1 97.69 133 THR A N 1
ATOM 1041 C CA . THR A 1 133 ? -0.668 5.805 19.297 1 97.69 133 THR A CA 1
ATOM 1042 C C . THR A 1 133 ? 0.599 5.301 18.609 1 97.69 133 THR A C 1
ATOM 1044 O O . THR A 1 133 ? 0.528 4.496 17.672 1 97.69 133 THR A O 1
ATOM 1047 N N . VAL A 1 134 ? 1.773 5.695 19.062 1 98.44 134 VAL A N 1
ATOM 1048 C CA . VAL A 1 134 ? 3.008 5.367 18.359 1 98.44 134 VAL A CA 1
ATOM 1049 C C . VAL A 1 134 ? 3.854 4.422 19.203 1 98.44 134 VAL A C 1
ATOM 1051 O O . VAL A 1 134 ? 4.5 4.852 20.156 1 98.44 134 VAL A O 1
ATOM 1054 N N . PRO A 1 135 ? 3.932 3.193 18.875 1 97.5 135 PRO A N 1
ATOM 1055 C CA . PRO A 1 135 ? 4.844 2.287 19.578 1 97.5 135 PRO A CA 1
ATOM 1056 C C . PRO A 1 135 ? 6.293 2.439 19.125 1 97.5 135 PRO A C 1
ATOM 1058 O O . PRO A 1 135 ? 6.543 2.762 17.953 1 97.5 135 PRO A O 1
ATOM 1061 N N . VAL A 1 136 ? 7.184 2.248 20.016 1 97.12 136 VAL A N 1
ATOM 1062 C CA . VAL A 1 136 ? 8.578 2.148 19.594 1 97.12 136 VAL A CA 1
ATOM 1063 C C . VAL A 1 136 ? 8.789 0.848 18.828 1 97.12 136 VAL A C 1
ATOM 1065 O O . VAL A 1 136 ? 8.508 -0.238 19.344 1 97.12 136 VAL A O 1
ATOM 1068 N N . PRO A 1 137 ? 9.25 0.946 17.609 1 94.75 137 PRO A N 1
ATOM 1069 C CA . PRO A 1 137 ? 9.492 -0.288 16.859 1 94.75 137 PRO A CA 1
ATOM 1070 C C . PRO A 1 137 ? 10.562 -1.169 17.516 1 94.75 137 PRO A C 1
ATOM 1072 O O . PRO A 1 137 ? 11.539 -0.656 18.062 1 94.75 137 PRO A O 1
ATOM 1075 N N . ARG A 1 138 ? 10.445 -2.436 17.359 1 90.38 138 ARG A N 1
ATOM 1076 C CA . ARG A 1 138 ? 11.359 -3.404 17.953 1 90.38 138 ARG A CA 1
ATOM 1077 C C . ARG A 1 138 ? 12.758 -3.277 17.344 1 90.38 138 ARG A C 1
ATOM 1079 O O . ARG A 1 138 ? 12.914 -3.182 16.125 1 90.38 138 ARG A O 1
ATOM 1086 N N . GLY A 1 139 ? 13.727 -3.195 18.219 1 89.31 139 GLY A N 1
ATOM 1087 C CA . GLY A 1 139 ? 15.109 -3.324 17.781 1 89.31 139 GLY A CA 1
ATOM 1088 C C . GLY A 1 139 ? 15.742 -2.002 17.406 1 89.31 139 GLY A C 1
ATOM 1089 O O . GLY A 1 139 ? 16.953 -1.921 17.203 1 89.31 139 GLY A O 1
ATOM 1090 N N . THR A 1 140 ? 14.938 -0.905 17.281 1 94.44 140 THR A N 1
ATOM 1091 C CA . THR A 1 140 ? 15.508 0.357 16.812 1 94.44 140 THR A CA 1
ATOM 1092 C C . THR A 1 140 ? 16.188 1.096 17.969 1 94.44 140 THR A C 1
ATOM 1094 O O . THR A 1 140 ? 15.742 1.018 19.109 1 94.44 140 THR A O 1
ATOM 1097 N N . LYS A 1 141 ? 17.25 1.828 17.641 1 95.88 141 LYS A N 1
ATOM 1098 C CA . LYS A 1 141 ? 17.953 2.732 18.547 1 95.88 141 LYS A CA 1
ATOM 1099 C C . LYS A 1 141 ? 18.031 4.145 17.969 1 95.88 141 LYS A C 1
ATOM 1101 O O . LYS A 1 141 ? 18.531 5.059 18.625 1 95.88 141 LYS A O 1
ATOM 1106 N N . GLN A 1 142 ? 17.484 4.277 16.797 1 96.81 142 GLN A N 1
ATOM 1107 C CA . GLN A 1 142 ? 17.547 5.562 16.109 1 96.81 142 GLN A CA 1
ATOM 1108 C C . GLN A 1 142 ? 16.188 5.934 15.516 1 96.81 142 GLN A C 1
ATOM 1110 O O . GLN A 1 142 ? 16.078 6.211 14.32 1 96.81 142 GLN A O 1
ATOM 1115 N N . PHE A 1 143 ? 15.172 5.969 16.375 1 97.81 143 PHE A N 1
ATOM 1116 C CA . PHE A 1 143 ? 13.812 6.344 15.992 1 97.81 143 PHE A CA 1
ATOM 1117 C C . PHE A 1 143 ? 13.68 7.859 15.883 1 97.81 143 PHE A C 1
ATOM 1119 O O . PHE A 1 143 ? 13.93 8.578 16.844 1 97.81 143 PHE A O 1
ATOM 1126 N N . ASP A 1 144 ? 13.344 8.328 14.664 1 97.56 144 ASP A N 1
ATOM 1127 C CA . ASP A 1 144 ? 13.438 9.742 14.305 1 97.56 144 ASP A CA 1
ATOM 1128 C C . ASP A 1 144 ? 12.078 10.289 13.883 1 97.56 144 ASP A C 1
ATOM 1130 O O . ASP A 1 144 ? 11.117 9.531 13.727 1 97.56 144 ASP A O 1
ATOM 1134 N N . TRP A 1 145 ? 11.977 11.609 13.859 1 98.12 145 TRP A N 1
ATOM 1135 C CA . TRP A 1 145 ? 10.734 12.273 13.461 1 98.12 145 TRP A CA 1
ATOM 1136 C C . TRP A 1 145 ? 10.922 13.016 12.141 1 98.12 145 TRP A C 1
ATOM 1138 O O . TRP A 1 145 ? 12.039 13.383 11.781 1 98.12 145 TRP A O 1
ATOM 1148 N N . GLU A 1 146 ? 9.875 13.125 11.406 1 97.12 146 GLU A N 1
ATOM 1149 C CA . GLU A 1 146 ? 9.727 14 10.242 1 97.12 146 GLU A CA 1
ATOM 1150 C C . GLU A 1 146 ? 8.32 14.609 10.188 1 97.12 146 GLU A C 1
ATOM 1152 O O . GLU A 1 146 ? 7.328 13.883 10.195 1 97.12 146 GLU A O 1
ATOM 1157 N N . CYS A 1 147 ? 8.211 15.891 10.211 1 98.44 147 CYS A N 1
ATOM 1158 C CA . CYS A 1 147 ? 6.934 16.578 10.07 1 98.44 147 CYS A CA 1
ATOM 1159 C C . CYS A 1 147 ? 6.672 16.953 8.625 1 98.44 147 CYS A C 1
ATOM 1161 O O . CYS A 1 147 ? 7.5 17.609 7.984 1 98.44 147 CYS A O 1
ATOM 1163 N N . GLU A 1 148 ? 5.527 16.547 8.141 1 98.56 148 GLU A N 1
ATOM 1164 C CA . GLU A 1 148 ? 5.285 16.734 6.715 1 98.56 148 GLU A CA 1
ATOM 1165 C C . GLU A 1 148 ? 3.877 17.266 6.457 1 98.56 148 GLU A C 1
ATOM 1167 O O . GLU A 1 148 ? 2.924 16.859 7.133 1 98.56 148 GLU A O 1
ATOM 1172 N N . LEU A 1 149 ? 3.756 18.203 5.496 1 98.75 149 LEU A N 1
ATOM 1173 C CA . LEU A 1 149 ? 2.457 18.516 4.91 1 98.75 149 LEU A CA 1
ATOM 1174 C C . LEU A 1 149 ? 1.922 17.344 4.105 1 98.75 149 LEU A C 1
ATOM 1176 O O . LEU A 1 149 ? 2.602 16.844 3.207 1 98.75 149 LEU A O 1
ATOM 1180 N N . THR A 1 150 ? 0.717 16.891 4.422 1 98.81 150 THR A N 1
ATOM 1181 C CA . THR A 1 150 ? 0.128 15.727 3.756 1 98.81 150 THR A CA 1
ATOM 1182 C C . THR A 1 150 ? -1.061 16.141 2.896 1 98.81 150 THR A C 1
ATOM 1184 O O . THR A 1 150 ? -1.983 16.812 3.379 1 98.81 150 THR A O 1
ATOM 1187 N N . VAL A 1 151 ? -1.016 15.75 1.668 1 98.81 151 VAL A N 1
ATOM 1188 C CA . VAL A 1 151 ? -2.062 16.031 0.692 1 98.81 151 VAL A CA 1
ATOM 1189 C C . VAL A 1 151 ? -3.131 14.938 0.747 1 98.81 151 VAL A C 1
ATOM 1191 O O . VAL A 1 151 ? -2.814 13.758 0.914 1 98.81 151 VAL A O 1
ATOM 1194 N N . VAL A 1 152 ? -4.363 15.32 0.621 1 98.88 152 VAL A N 1
ATOM 1195 C CA . VAL A 1 152 ? -5.473 14.391 0.439 1 98.88 152 VAL A CA 1
ATOM 1196 C C . VAL A 1 152 ? -6.156 14.656 -0.898 1 98.88 152 VAL A C 1
ATOM 1198 O O . VAL A 1 152 ? -6.555 15.789 -1.185 1 98.88 152 VAL A O 1
ATOM 1201 N N . MET A 1 153 ? -6.336 13.617 -1.689 1 98.88 153 MET A N 1
ATOM 1202 C CA . MET A 1 153 ? -6.938 13.734 -3.016 1 98.88 153 MET A CA 1
ATOM 1203 C C . MET A 1 153 ? -8.461 13.75 -2.924 1 98.88 153 MET A C 1
ATOM 1205 O O . MET A 1 153 ? -9.047 13.023 -2.113 1 98.88 153 MET A O 1
ATOM 1209 N N . GLY A 1 154 ? -9.094 14.492 -3.846 1 98.69 154 GLY A N 1
ATOM 1210 C CA . GLY A 1 154 ? -10.547 14.555 -3.904 1 98.69 154 GLY A CA 1
ATOM 1211 C C . GLY A 1 154 ? -11.102 14.18 -5.262 1 98.69 154 GLY A C 1
ATOM 1212 O O . GLY A 1 154 ? -12.32 14.07 -5.43 1 98.69 154 GLY A O 1
ATOM 1213 N N . LYS A 1 155 ? -10.203 14.039 -6.223 1 98.25 155 LYS A N 1
ATOM 1214 C CA . LYS A 1 155 ? -10.562 13.641 -7.582 1 98.25 155 LYS A CA 1
ATOM 1215 C C . LYS A 1 155 ? -9.531 12.672 -8.156 1 98.25 155 LYS A C 1
ATOM 1217 O O . LYS A 1 155 ? -8.352 12.734 -7.816 1 98.25 155 LYS A O 1
ATOM 1222 N N . SER A 1 156 ? -10 11.812 -9.047 1 97.94 156 SER A N 1
ATOM 1223 C CA . SER A 1 156 ? -9.094 10.898 -9.742 1 97.94 156 SER A CA 1
ATOM 1224 C C . SER A 1 156 ? -8.305 11.625 -10.828 1 97.94 156 SER A C 1
ATOM 1226 O O . SER A 1 156 ? -8.859 12.453 -11.555 1 97.94 156 SER A O 1
ATOM 1228 N N . ILE A 1 157 ? -7.027 11.281 -10.875 1 98.06 157 ILE A N 1
ATOM 1229 C CA . ILE A 1 157 ? -6.223 11.844 -11.953 1 98.06 157 ILE A CA 1
ATOM 1230 C C . ILE A 1 157 ? -5.211 10.805 -12.438 1 98.06 157 ILE A C 1
ATOM 1232 O O . ILE A 1 157 ? -4.844 9.898 -11.688 1 98.06 157 ILE A O 1
ATOM 1236 N N . LYS A 1 158 ? -4.844 10.914 -13.602 1 96.38 158 LYS A N 1
ATOM 1237 C CA . LYS A 1 158 ? -3.771 10.188 -14.281 1 96.38 158 LYS A CA 1
ATOM 1238 C C . LYS A 1 158 ? -3.096 11.062 -15.336 1 96.38 158 LYS A C 1
ATOM 1240 O O . LYS A 1 158 ? -3.771 11.742 -16.109 1 96.38 158 LYS A O 1
ATOM 1245 N N . ASP A 1 159 ? -1.761 11.133 -15.305 1 95.88 159 ASP A N 1
ATOM 1246 C CA . ASP A 1 159 ? -1.006 11.93 -16.266 1 95.88 159 ASP A CA 1
ATOM 1247 C C . ASP A 1 159 ? -1.479 13.383 -16.266 1 95.88 159 ASP A C 1
ATOM 1249 O O . ASP A 1 159 ? -1.812 13.93 -17.328 1 95.88 159 ASP A O 1
ATOM 1253 N N . ALA A 1 160 ? -1.552 13.93 -15.117 1 97.94 160 ALA A N 1
ATOM 1254 C CA . ALA A 1 160 ? -2.146 15.25 -14.938 1 97.94 160 ALA A CA 1
ATOM 1255 C C . ALA A 1 160 ? -1.098 16.344 -15.086 1 97.94 160 ALA A C 1
ATOM 1257 O O . ALA A 1 160 ? 0.08 16.141 -14.781 1 97.94 160 ALA A O 1
ATOM 1258 N N . THR A 1 161 ? -1.526 17.469 -15.531 1 97.88 161 THR A N 1
ATOM 1259 C CA . THR A 1 161 ? -0.741 18.703 -15.414 1 97.88 161 THR A CA 1
ATOM 1260 C C . THR A 1 161 ? -0.743 19.203 -13.977 1 97.88 161 THR A C 1
ATOM 1262 O O . THR A 1 161 ? -1.519 18.734 -13.148 1 97.88 161 THR A O 1
ATOM 1265 N N . ASP A 1 162 ? 0.08 20.172 -13.711 1 97.25 162 ASP A N 1
ATOM 1266 C CA . ASP A 1 162 ? 0.114 20.781 -12.383 1 97.25 162 ASP A CA 1
ATOM 1267 C C . ASP A 1 162 ? -1.241 21.375 -12.016 1 97.25 162 ASP A C 1
ATOM 1269 O O . ASP A 1 162 ? -1.683 21.266 -10.867 1 97.25 162 ASP A O 1
ATOM 1273 N N . GLU A 1 163 ? -1.858 22 -12.984 1 98.19 163 GLU A N 1
ATOM 1274 C CA . GLU A 1 163 ? -3.156 22.625 -12.742 1 98.19 163 GLU A CA 1
ATOM 1275 C C . GLU A 1 163 ? -4.219 21.578 -12.406 1 98.19 163 GLU A C 1
ATOM 1277 O O . GLU A 1 163 ? -5 21.75 -11.469 1 98.19 163 GLU A O 1
ATOM 1282 N N . GLN A 1 164 ? -4.23 20.516 -13.172 1 98.5 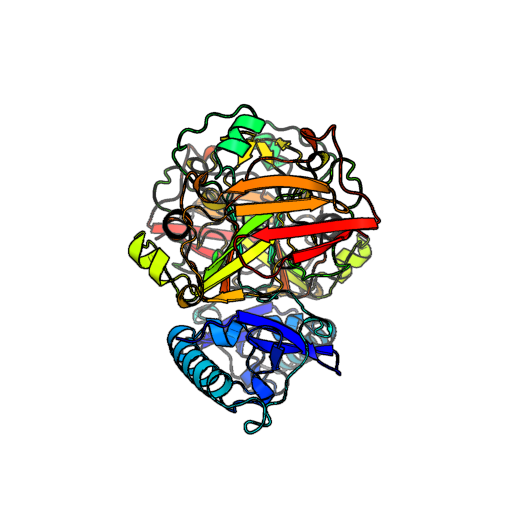164 GLN A N 1
ATOM 1283 C CA . GLN A 1 164 ? -5.16 19.422 -12.906 1 98.5 164 GLN A CA 1
ATOM 1284 C C . GLN A 1 164 ? -4.902 18.812 -11.531 1 98.5 164 GLN A C 1
ATOM 1286 O O . GLN A 1 164 ? -5.844 18.469 -10.812 1 98.5 164 GLN A O 1
ATOM 1291 N N . ALA A 1 165 ? -3.619 18.656 -11.227 1 98.56 165 ALA A N 1
ATOM 1292 C CA . ALA A 1 165 ? -3.221 18.109 -9.93 1 98.56 165 ALA A CA 1
ATOM 1293 C C . ALA A 1 165 ? -3.709 19 -8.789 1 98.56 165 ALA A C 1
ATOM 1295 O O . ALA A 1 165 ? -4.305 18.516 -7.824 1 98.56 165 ALA A O 1
ATOM 1296 N N . TYR A 1 166 ? -3.492 20.281 -8.953 1 98.19 166 TYR A N 1
ATOM 1297 C CA . TYR A 1 166 ? -3.955 21.219 -7.926 1 98.19 166 TYR A CA 1
ATOM 1298 C C . TYR A 1 166 ? -5.461 21.094 -7.723 1 98.19 166 TYR A C 1
ATOM 1300 O O . TYR A 1 166 ? -5.938 21.047 -6.586 1 98.19 166 TYR A O 1
ATOM 1308 N N . ASN A 1 167 ? -6.172 21.016 -8.812 1 98.12 167 ASN A N 1
ATOM 1309 C CA . ASN A 1 167 ? -7.629 20.969 -8.758 1 98.12 167 ASN A CA 1
ATOM 1310 C C . ASN A 1 167 ? -8.125 19.656 -8.164 1 98.12 167 ASN A C 1
ATOM 1312 O O . ASN A 1 167 ? -9.25 19.578 -7.664 1 98.12 167 ASN A O 1
ATOM 1316 N N . ALA A 1 168 ? -7.293 18.656 -8.203 1 98.69 168 ALA A N 1
ATOM 1317 C CA . ALA A 1 168 ? -7.695 17.328 -7.723 1 98.69 168 ALA A CA 1
ATOM 1318 C C . ALA A 1 168 ? -7.441 17.203 -6.223 1 98.69 168 ALA A C 1
ATOM 1320 O O . ALA A 1 168 ? -7.926 16.266 -5.586 1 98.69 168 ALA A O 1
ATOM 1321 N N . ILE A 1 169 ? -6.68 18.062 -5.648 1 98.75 169 ILE A N 1
ATOM 1322 C CA . ILE A 1 169 ? -6.402 18.047 -4.215 1 98.75 169 ILE A CA 1
ATOM 1323 C C . ILE A 1 169 ? -7.633 18.516 -3.445 1 98.75 169 ILE A C 1
ATOM 1325 O O . ILE A 1 169 ? -8.164 19.594 -3.721 1 98.75 169 ILE A O 1
ATOM 1329 N N . ALA A 1 170 ? -8.117 17.719 -2.529 1 98.81 170 ALA A N 1
ATOM 1330 C CA . ALA A 1 170 ? -9.219 18.109 -1.657 1 98.81 170 ALA A CA 1
ATOM 1331 C C . ALA A 1 170 ? -8.742 19.016 -0.537 1 98.81 170 ALA A C 1
ATOM 1333 O O . ALA A 1 170 ? -9.43 19.969 -0.167 1 98.81 170 ALA A O 1
ATOM 1334 N N . GLY A 1 171 ? -7.566 18.672 0.005 1 98.75 171 GLY A N 1
ATOM 1335 C CA . GLY A 1 171 ? -7.051 19.453 1.118 1 98.75 171 GLY A CA 1
ATOM 1336 C C . GLY A 1 171 ? -5.773 18.875 1.706 1 98.75 171 GLY A C 1
ATOM 1337 O O . GLY A 1 171 ? -5.016 18.188 1.015 1 98.75 171 GLY A O 1
ATOM 1338 N N . TYR A 1 172 ? -5.559 19.281 3.021 1 98.81 172 TYR A N 1
ATOM 1339 C CA . TYR A 1 172 ? -4.273 19 3.648 1 98.81 172 TYR A CA 1
ATOM 1340 C C . TYR A 1 172 ? -4.453 18.656 5.121 1 98.81 172 TYR A C 1
ATOM 1342 O O . TYR A 1 172 ? -5.473 18.984 5.727 1 98.81 172 TYR A O 1
ATOM 1350 N N . MET A 1 173 ? -3.467 18.031 5.637 1 98.62 173 MET A N 1
ATOM 1351 C CA . MET A 1 173 ? -3.354 17.797 7.074 1 98.62 173 MET A CA 1
ATOM 1352 C C . MET A 1 173 ? -1.896 17.625 7.484 1 98.62 173 MET A C 1
ATOM 1354 O O . MET A 1 173 ? -1.003 17.625 6.637 1 98.62 173 MET A O 1
ATOM 1358 N N . ILE A 1 174 ? -1.694 17.594 8.781 1 98.88 174 ILE A N 1
ATOM 1359 C CA . ILE A 1 174 ? -0.357 17.344 9.312 1 98.88 174 ILE A CA 1
ATOM 1360 C C . ILE A 1 174 ? -0.082 15.836 9.328 1 98.88 174 ILE A C 1
ATOM 1362 O O . ILE A 1 174 ? -0.955 15.039 9.688 1 98.88 174 ILE A O 1
ATOM 1366 N N . GLY A 1 175 ? 1.087 15.445 8.922 1 98.81 175 GLY A N 1
ATOM 1367 C CA . GLY A 1 175 ? 1.547 14.07 9.055 1 98.81 175 GLY A CA 1
ATOM 1368 C C . GLY A 1 175 ? 2.951 13.969 9.617 1 98.81 175 GLY A C 1
ATOM 1369 O O . GLY A 1 175 ? 3.754 14.891 9.484 1 98.81 175 GLY A O 1
ATOM 1370 N N . LEU A 1 176 ? 3.178 12.898 10.305 1 98.81 176 LEU A N 1
ATOM 1371 C CA . LEU A 1 176 ? 4.523 12.516 10.711 1 98.81 176 LEU A CA 1
ATOM 1372 C C . LEU A 1 176 ? 5.008 11.297 9.938 1 98.81 176 LEU A C 1
ATOM 1374 O O . LEU A 1 176 ? 4.277 10.312 9.805 1 98.81 176 LEU A O 1
ATOM 1378 N N . ASP A 1 177 ? 6.117 11.414 9.375 1 97.94 177 ASP A N 1
ATOM 1379 C CA . ASP A 1 177 ? 6.793 10.289 8.734 1 97.94 177 ASP A CA 1
ATOM 1380 C C . ASP A 1 177 ? 7.941 9.781 9.602 1 97.94 177 ASP A C 1
ATOM 1382 O O . ASP A 1 177 ? 9.109 10.055 9.312 1 97.94 177 ASP A O 1
ATOM 1386 N N . LEU A 1 178 ? 7.602 8.992 10.594 1 98.19 178 LEU A N 1
ATOM 1387 C CA . LEU A 1 178 ? 8.594 8.508 11.555 1 98.19 178 LEU A CA 1
ATOM 1388 C C . LEU A 1 178 ? 9.477 7.441 10.93 1 98.19 178 LEU A C 1
ATOM 1390 O O . LEU A 1 178 ? 9.039 6.695 10.047 1 98.19 178 LEU A O 1
ATOM 1394 N N . SER A 1 179 ? 10.711 7.387 11.398 1 95 179 SER A N 1
ATOM 1395 C CA . SER A 1 179 ? 11.664 6.512 10.727 1 95 179 SER A CA 1
ATOM 1396 C C . SER A 1 179 ? 12.641 5.895 11.727 1 95 179 SER A C 1
ATOM 1398 O O . SER A 1 179 ? 13.055 6.547 12.688 1 95 179 SER A O 1
ATOM 1400 N N . CYS A 1 180 ? 12.938 4.676 11.516 1 94.94 180 CYS A N 1
ATOM 1401 C CA . CYS A 1 180 ? 14.062 4.008 12.164 1 94.94 180 CYS A CA 1
ATOM 1402 C C . CYS A 1 180 ? 15.305 4.062 11.289 1 94.94 180 CYS A C 1
ATOM 1404 O O . CYS A 1 180 ? 15.508 3.201 10.43 1 94.94 180 CYS A O 1
ATOM 1406 N N . ARG A 1 181 ? 16.141 4.941 11.641 1 90.62 181 ARG A N 1
ATOM 1407 C CA . ARG A 1 181 ? 17.297 5.195 10.773 1 90.62 181 ARG A CA 1
ATOM 1408 C C . ARG A 1 181 ? 18.219 3.988 10.734 1 90.62 181 ARG A C 1
ATOM 1410 O O . ARG A 1 181 ? 18.891 3.748 9.727 1 90.62 181 ARG A O 1
ATOM 1417 N N . ASP A 1 182 ? 18.266 3.215 11.773 1 90.19 182 ASP A N 1
ATOM 1418 C CA . ASP A 1 182 ? 19.156 2.072 11.898 1 90.19 182 ASP A CA 1
ATOM 1419 C C . ASP A 1 182 ? 18.547 0.821 11.273 1 90.19 182 ASP A C 1
ATOM 1421 O O . ASP A 1 182 ? 19.219 -0.2 11.125 1 90.19 182 ASP A O 1
ATOM 1425 N N . LEU A 1 183 ? 17.312 0.919 10.875 1 87.5 183 LEU A N 1
ATOM 1426 C CA . LEU A 1 183 ? 16.656 -0.255 10.312 1 87.5 183 LEU A CA 1
ATOM 1427 C C . LEU A 1 183 ? 16.5 -0.113 8.797 1 87.5 183 LEU A C 1
ATOM 1429 O O . LEU A 1 183 ? 16.016 -1.031 8.133 1 87.5 183 LEU A O 1
ATOM 1433 N N . PHE A 1 184 ? 16.875 1.015 8.344 1 80.38 184 PHE A N 1
ATOM 1434 C CA . PHE A 1 184 ? 16.938 1.226 6.902 1 80.38 184 PHE A CA 1
ATOM 1435 C C . PHE A 1 184 ? 18.125 0.485 6.297 1 80.38 184 PHE A C 1
ATOM 1437 O O . PHE A 1 184 ? 19.078 1.109 5.832 1 80.38 184 PHE A O 1
ATOM 1444 N N . LYS A 1 185 ? 18.062 -0.751 6.215 1 74.38 185 LYS A N 1
ATOM 1445 C CA . LYS A 1 185 ? 19.203 -1.555 5.77 1 74.38 185 LYS A CA 1
ATOM 1446 C C . LYS A 1 185 ? 19.172 -1.756 4.258 1 74.38 185 LYS A C 1
ATOM 1448 O O . LYS A 1 185 ? 18.094 -1.85 3.658 1 74.38 185 LYS A O 1
ATOM 1453 N N . THR A 1 186 ? 20.344 -1.596 3.742 1 66.06 186 THR A N 1
ATOM 1454 C CA . THR A 1 186 ? 20.484 -1.865 2.316 1 66.06 186 THR A CA 1
ATOM 1455 C C . THR A 1 186 ? 21.047 -3.268 2.086 1 66.06 186 THR A C 1
ATOM 1457 O O . THR A 1 186 ? 22.016 -3.668 2.721 1 66.06 186 THR A O 1
ATOM 1460 N N . GLY A 1 187 ? 20.172 -4.113 1.529 1 60.16 187 GLY A N 1
ATOM 1461 C CA . GLY A 1 187 ? 20.641 -5.453 1.199 1 60.16 187 GLY A CA 1
ATOM 1462 C C . GLY A 1 187 ? 21.391 -5.523 -0.114 1 60.16 187 GLY A C 1
ATOM 1463 O O . GLY A 1 187 ? 21.828 -4.496 -0.636 1 60.16 187 GLY A O 1
ATOM 1464 N N . PRO A 1 188 ? 21.547 -6.793 -0.513 1 58.19 188 PRO A N 1
ATOM 1465 C CA . PRO A 1 188 ? 22.141 -6.984 -1.834 1 58.19 188 PRO A CA 1
ATOM 1466 C C . PRO A 1 188 ? 21.359 -6.281 -2.945 1 58.19 188 PRO A C 1
ATOM 1468 O O . PRO A 1 188 ? 20.141 -6.164 -2.863 1 58.19 188 PRO A O 1
ATOM 1471 N N . PHE A 1 189 ? 21.969 -5.656 -3.932 1 55.62 189 PHE A N 1
ATOM 1472 C CA . PHE A 1 189 ? 21.438 -5.004 -5.125 1 55.62 189 PHE A CA 1
ATOM 1473 C C . PHE A 1 189 ? 20.734 -3.707 -4.766 1 55.62 189 PHE A C 1
ATOM 1475 O O . PHE A 1 189 ? 19.75 -3.324 -5.418 1 55.62 189 PHE A O 1
ATOM 1482 N N . ALA A 1 190 ? 21.078 -3.355 -3.666 1 56.19 190 ALA A N 1
ATOM 1483 C CA . ALA A 1 190 ? 20.609 -2.02 -3.303 1 56.19 190 ALA A CA 1
ATOM 1484 C C . ALA A 1 190 ? 19.141 -2.037 -2.904 1 56.19 190 ALA A C 1
ATOM 1486 O O . ALA A 1 190 ? 18.438 -1.032 -3.051 1 56.19 190 ALA A O 1
ATOM 1487 N N . LEU A 1 191 ? 18.812 -3.268 -2.551 1 63.22 191 LEU A N 1
ATOM 1488 C CA . LEU A 1 191 ? 17.453 -3.314 -1.999 1 63.22 191 LEU A CA 1
ATOM 1489 C C . LEU A 1 191 ? 17.406 -2.637 -0.634 1 63.22 191 LEU A C 1
ATOM 1491 O O . LEU A 1 191 ? 18.266 -2.877 0.216 1 63.22 191 LEU A O 1
ATOM 1495 N N . VAL A 1 192 ? 16.625 -1.598 -0.583 1 68.94 192 VAL A N 1
ATOM 1496 C CA . VAL A 1 192 ? 16.516 -0.842 0.661 1 68.94 192 VAL A CA 1
ATOM 1497 C C . VAL A 1 192 ? 15.242 -1.241 1.397 1 68.94 192 VAL A C 1
ATOM 1499 O O . VAL A 1 192 ? 14.164 -1.309 0.797 1 68.94 192 VAL A O 1
ATOM 1502 N N . ASP A 1 193 ? 15.438 -1.586 2.654 1 79.75 193 ASP A N 1
ATOM 1503 C CA . ASP A 1 193 ? 14.305 -1.986 3.488 1 79.75 193 ASP A CA 1
ATOM 1504 C C . ASP A 1 193 ? 13.531 -0.768 3.982 1 79.75 193 ASP A C 1
ATOM 1506 O O . ASP A 1 193 ? 13.664 -0.364 5.137 1 79.75 193 ASP A O 1
ATOM 1510 N N . ILE A 1 194 ? 12.68 -0.363 3.209 1 84.25 194 ILE A N 1
ATOM 1511 C CA . ILE A 1 194 ? 11.891 0.824 3.518 1 84.25 194 ILE A CA 1
ATOM 1512 C C . ILE A 1 194 ? 10.82 0.478 4.551 1 84.25 194 ILE A C 1
ATOM 1514 O O . ILE A 1 194 ? 10.484 1.303 5.406 1 84.25 194 ILE A O 1
ATOM 1518 N N . ILE A 1 195 ? 10.383 -0.709 4.59 1 89.69 195 ILE A N 1
ATOM 1519 C CA . ILE A 1 195 ? 9.273 -1.09 5.461 1 89.69 195 ILE A CA 1
ATOM 1520 C C . ILE A 1 195 ? 9.734 -1.062 6.918 1 89.69 195 ILE A C 1
ATOM 1522 O O . ILE A 1 195 ? 9.133 -0.379 7.75 1 89.69 195 ILE A O 1
ATOM 1526 N N . ARG A 1 196 ? 10.82 -1.671 7.215 1 89.69 196 ARG A N 1
ATOM 1527 C CA . ARG A 1 196 ? 11.328 -1.662 8.586 1 89.69 196 ARG A CA 1
ATOM 1528 C C . ARG A 1 196 ? 11.805 -0.27 8.984 1 89.69 196 ARG A C 1
ATOM 1530 O O . ARG A 1 196 ? 11.68 0.123 10.148 1 89.69 196 ARG A O 1
ATOM 1537 N N . GLY A 1 197 ? 12.211 0.384 8.055 1 90.5 197 GLY A N 1
ATOM 1538 C CA . GLY A 1 197 ? 12.805 1.679 8.344 1 90.5 197 GLY A CA 1
ATOM 1539 C C . GLY A 1 197 ? 11.781 2.787 8.5 1 90.5 197 GLY A C 1
ATOM 1540 O O . GLY A 1 197 ? 11.984 3.732 9.258 1 90.5 197 GLY A O 1
ATOM 1541 N N . LYS A 1 198 ? 10.609 2.666 7.73 1 92.56 198 LYS A N 1
ATOM 1542 C CA . LYS A 1 198 ? 9.789 3.871 7.723 1 92.56 198 LYS A CA 1
ATOM 1543 C C . LYS A 1 198 ? 8.312 3.525 7.551 1 92.56 198 LYS A C 1
ATOM 1545 O O . LYS A 1 198 ? 7.473 4.414 7.375 1 92.56 198 LYS A O 1
ATOM 1550 N N . ALA A 1 199 ? 7.977 2.287 7.617 1 93.31 199 ALA A N 1
ATOM 1551 C CA . ALA A 1 199 ? 6.598 1.975 7.25 1 93.31 199 ALA A CA 1
ATOM 1552 C C . ALA A 1 199 ? 5.992 0.953 8.211 1 93.31 199 ALA A C 1
ATOM 1554 O O . ALA A 1 199 ? 5.035 0.257 7.863 1 93.31 199 ALA A O 1
ATOM 1555 N N . GLN A 1 200 ? 6.508 0.812 9.398 1 94.88 200 GLN A N 1
ATOM 1556 C CA . GLN A 1 200 ? 5.914 -0.053 10.414 1 94.88 200 GLN A CA 1
ATOM 1557 C C . GLN A 1 200 ? 4.648 0.567 10.992 1 94.88 200 GLN A C 1
ATOM 1559 O O . GLN A 1 200 ? 4.395 1.76 10.812 1 94.88 200 GLN A O 1
ATOM 1564 N N . PRO A 1 201 ? 3.852 -0.234 11.664 1 94.94 201 PRO A N 1
ATOM 1565 C CA . PRO A 1 201 ? 2.633 0.305 12.273 1 94.94 201 PRO A CA 1
ATOM 1566 C C . PRO A 1 201 ? 2.908 1.465 13.227 1 94.94 201 PRO A C 1
ATOM 1568 O O . PRO A 1 201 ? 3.814 1.381 14.055 1 94.94 201 PRO A O 1
ATOM 1571 N N . GLY A 1 202 ? 2.154 2.535 13.008 1 97.19 202 GLY A N 1
ATOM 1572 C CA . GLY A 1 202 ? 2.271 3.67 13.906 1 97.19 202 GLY A CA 1
ATOM 1573 C C . GLY A 1 202 ? 3.25 4.719 13.422 1 97.19 202 GLY A C 1
ATOM 1574 O O . GLY A 1 202 ? 3.365 5.793 14.016 1 97.19 202 GLY A O 1
ATOM 1575 N N . MET A 1 203 ? 3.863 4.504 12.328 1 98 203 MET A N 1
ATOM 1576 C CA . MET A 1 203 ? 4.938 5.391 11.891 1 98 203 MET A CA 1
ATOM 1577 C C . MET A 1 203 ? 4.387 6.535 11.047 1 98 203 MET A C 1
ATOM 1579 O O . MET A 1 203 ? 5.137 7.41 10.617 1 98 203 MET A O 1
ATOM 1583 N N . LYS A 1 204 ? 3.057 6.523 10.836 1 98.62 204 LYS A N 1
ATOM 1584 C CA . LYS A 1 204 ? 2.451 7.586 10.039 1 98.62 204 LYS A CA 1
ATOM 1585 C C . LYS A 1 204 ? 1.281 8.227 10.773 1 98.62 204 LYS A C 1
ATOM 1587 O O . LYS A 1 204 ? 0.139 8.164 10.32 1 98.62 204 LYS A O 1
ATOM 1592 N N . PRO A 1 205 ? 1.565 8.914 11.852 1 98.81 205 PRO A N 1
ATOM 1593 C CA . PRO A 1 205 ? 0.499 9.703 12.469 1 98.81 205 PRO A CA 1
ATOM 1594 C C . PRO A 1 205 ? 0.017 10.844 11.578 1 98.81 205 PRO A C 1
ATOM 1596 O O . PRO A 1 205 ? 0.832 11.539 10.969 1 98.81 205 PRO A O 1
ATOM 1599 N N . CYS A 1 206 ? -1.256 11.008 11.531 1 98.75 206 CYS A N 1
ATOM 1600 C CA . CYS A 1 206 ? -1.837 12.078 10.727 1 98.75 206 CYS A CA 1
ATOM 1601 C C . CYS A 1 206 ? -2.961 12.773 11.484 1 98.75 206 CYS A C 1
ATOM 1603 O O . CYS A 1 206 ? -3.633 12.164 12.312 1 98.75 206 CYS A O 1
ATOM 1605 N N . GLY A 1 207 ? -3.221 13.961 11.219 1 98.12 207 GLY A N 1
ATOM 1606 C CA . GLY A 1 207 ? -4.344 14.711 11.766 1 98.12 207 GLY A CA 1
ATOM 1607 C C . GLY A 1 207 ? -3.916 15.883 12.625 1 98.12 207 GLY A C 1
ATOM 1608 O O . GLY A 1 207 ? -2.936 16.562 12.32 1 98.12 207 GLY A O 1
ATOM 1609 N N . PRO A 1 208 ? -4.746 16.266 13.516 1 98.31 208 PRO A N 1
ATOM 1610 C CA . PRO A 1 208 ? -6.035 15.656 13.859 1 98.31 208 PRO A CA 1
ATOM 1611 C C . PRO A 1 208 ? -7.152 16.078 12.906 1 98.31 208 PRO A C 1
ATOM 1613 O O . PRO A 1 208 ? -8.227 15.461 12.898 1 98.31 208 PRO A O 1
ATOM 1616 N N . ILE A 1 209 ? -6.902 17.141 12.148 1 98.56 209 ILE A N 1
ATOM 1617 C CA . ILE A 1 209 ? -7.949 17.719 11.312 1 98.56 209 ILE A CA 1
ATOM 1618 C C . ILE A 1 209 ? -7.488 17.75 9.859 1 98.56 209 ILE A C 1
ATOM 1620 O O . ILE A 1 209 ? -6.332 18.078 9.578 1 98.56 209 ILE A O 1
ATOM 1624 N N . PHE A 1 210 ? -8.336 17.359 8.977 1 98.38 210 PHE A N 1
ATOM 1625 C CA . PHE A 1 210 ? -8.227 17.578 7.535 1 98.38 210 PHE A CA 1
ATOM 1626 C C . PHE A 1 210 ? -8.828 18.922 7.1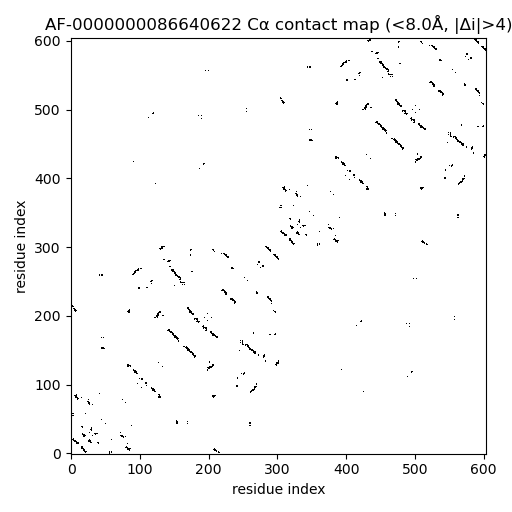45 1 98.38 210 PHE A C 1
ATOM 1628 O O . PHE A 1 210 ? -9.969 19.219 7.496 1 98.38 210 PHE A O 1
ATOM 1635 N N . TRP A 1 211 ? -8.039 19.734 6.449 1 98.31 211 TRP A N 1
ATOM 1636 C CA . TRP A 1 211 ? -8.492 21.062 6.035 1 98.31 211 TRP A CA 1
ATOM 1637 C C . TRP A 1 211 ? -8.727 21.109 4.531 1 98.31 211 TRP A C 1
ATOM 1639 O O . TRP A 1 211 ? -7.785 20.938 3.748 1 98.31 211 TRP A O 1
ATOM 1649 N N . PRO A 1 212 ? -9.992 21.359 4.113 1 98.44 212 PRO A N 1
ATOM 1650 C CA . PRO A 1 212 ? -10.195 21.609 2.686 1 98.44 212 PRO A CA 1
ATOM 1651 C C . PRO A 1 212 ? -9.32 22.75 2.156 1 98.44 212 PRO A C 1
ATOM 1653 O O . PRO A 1 212 ? -9.125 23.75 2.846 1 98.44 212 PRO A O 1
ATOM 1656 N N . LYS A 1 213 ? -8.828 22.531 0.999 1 97.62 213 LYS A N 1
ATOM 1657 C CA . LYS A 1 213 ? -7.867 23.484 0.466 1 97.62 213 LYS A CA 1
ATOM 1658 C C . LYS A 1 213 ? -8.484 24.875 0.367 1 97.62 213 LYS A C 1
ATOM 1660 O O . LYS A 1 213 ? -7.777 25.891 0.5 1 97.62 213 LYS A O 1
ATOM 1665 N N . GLU A 1 214 ? -9.789 25 0.207 1 96.44 214 GLU A N 1
ATOM 1666 C CA . GLU A 1 214 ? -10.484 26.281 0.089 1 96.44 214 GLU A CA 1
ATOM 1667 C C . GLU A 1 214 ? -10.578 26.984 1.439 1 96.44 214 GLU A C 1
ATOM 1669 O O . GLU A 1 214 ? -10.883 28.172 1.506 1 96.44 214 GLU A O 1
ATOM 1674 N N . CYS A 1 215 ? -10.289 26.266 2.488 1 96.56 215 CYS A N 1
ATOM 1675 C CA . CYS A 1 215 ? -10.508 26.797 3.83 1 96.56 215 CYS A CA 1
ATOM 1676 C C . CYS A 1 215 ? -9.203 27.25 4.465 1 96.56 215 CYS A C 1
ATOM 1678 O O . CYS A 1 215 ? -9.172 27.625 5.637 1 96.56 215 CYS A O 1
ATOM 1680 N N . ILE A 1 216 ? -8.164 27.125 3.703 1 95.38 216 ILE A N 1
ATOM 1681 C CA . ILE A 1 216 ? -6.883 27.484 4.305 1 95.38 216 ILE A CA 1
ATOM 1682 C C . ILE A 1 216 ? -6.215 28.578 3.482 1 95.38 216 ILE A C 1
ATOM 1684 O O . ILE A 1 216 ? -6.559 28.797 2.318 1 95.38 216 ILE A O 1
ATOM 1688 N N . GLY A 1 217 ? -5.301 29.312 4.078 1 90.5 217 GLY A N 1
ATOM 1689 C CA . GLY A 1 217 ? -4.523 30.312 3.363 1 90.5 217 GLY A CA 1
ATOM 1690 C C . GLY A 1 217 ? -3.434 29.703 2.494 1 90.5 217 GLY A C 1
ATOM 1691 O O . GLY A 1 217 ? -3.391 28.484 2.293 1 90.5 217 GLY A O 1
ATOM 1692 N N . SER A 1 218 ? -2.654 30.562 2.006 1 93.5 218 SER A N 1
ATOM 1693 C CA . SER A 1 218 ? -1.555 30.125 1.155 1 93.5 218 SER A CA 1
ATOM 1694 C C . SER A 1 218 ? -0.578 29.234 1.929 1 93.5 218 SER A C 1
ATOM 1696 O O . SER A 1 218 ? -0.253 29.531 3.082 1 93.5 218 SER A O 1
ATOM 1698 N N . LEU A 1 219 ? -0.142 28.188 1.307 1 96.06 219 LEU A N 1
ATOM 1699 C CA . LEU A 1 219 ? 0.844 27.297 1.902 1 96.06 219 LEU A CA 1
ATOM 1700 C C . LEU A 1 219 ? 2.225 27.531 1.295 1 96.06 219 LEU A C 1
ATOM 1702 O O . LEU A 1 219 ? 3.131 26.703 1.479 1 96.06 219 LEU A O 1
ATOM 1706 N N . ASP A 1 220 ? 2.377 28.625 0.639 1 94.44 220 ASP A N 1
ATOM 1707 C CA . ASP A 1 220 ? 3.625 28.891 -0.071 1 94.44 220 ASP A CA 1
ATOM 1708 C C . ASP A 1 220 ? 4.781 29.078 0.905 1 94.44 220 ASP A C 1
ATOM 1710 O O . ASP A 1 220 ? 5.922 28.719 0.603 1 94.44 220 ASP A O 1
ATOM 1714 N N . ASP A 1 221 ? 4.492 29.656 1.995 1 97.12 221 ASP A N 1
ATOM 1715 C CA . ASP A 1 221 ? 5.496 29.906 3.025 1 97.12 221 ASP A CA 1
ATOM 1716 C C . ASP A 1 221 ? 4.934 29.641 4.418 1 97.12 221 ASP A C 1
ATOM 1718 O O . ASP A 1 221 ? 5.027 30.484 5.309 1 97.12 221 ASP A O 1
ATOM 1722 N N . ALA A 1 222 ? 4.324 28.516 4.547 1 97.88 222 ALA A N 1
ATOM 1723 C CA . ALA A 1 222 ? 3.74 28.109 5.824 1 97.88 222 ALA A CA 1
ATOM 1724 C C . ALA A 1 222 ? 4.801 27.531 6.754 1 97.88 222 ALA A C 1
ATOM 1726 O O . ALA A 1 222 ? 5.625 26.719 6.328 1 97.88 222 ALA A O 1
ATOM 1727 N N . PRO A 1 223 ? 4.777 28.031 7.988 1 98.25 223 PRO A N 1
ATOM 1728 C CA . PRO A 1 223 ? 5.734 27.453 8.93 1 98.25 223 PRO A CA 1
ATOM 1729 C C . PRO A 1 223 ? 5.457 25.969 9.219 1 98.25 223 PRO A C 1
ATOM 1731 O O . PRO A 1 223 ? 4.297 25.562 9.305 1 98.25 223 PRO A O 1
ATOM 1734 N N . ILE A 1 224 ? 6.465 25.141 9.359 1 98.56 224 ILE A N 1
ATOM 1735 C CA . ILE A 1 224 ? 6.465 23.766 9.828 1 98.56 224 ILE A CA 1
ATOM 1736 C C . ILE A 1 224 ? 7.32 23.641 11.086 1 98.56 224 ILE A C 1
ATOM 1738 O O . ILE A 1 224 ? 8.539 23.797 11.031 1 98.56 224 ILE A O 1
ATOM 1742 N N . LYS A 1 225 ? 6.672 23.344 12.172 1 98.69 225 LYS A N 1
ATOM 1743 C CA . LYS A 1 225 ? 7.383 23.281 13.445 1 98.69 225 LYS A CA 1
ATOM 1744 C C . LYS A 1 225 ? 7.074 21.969 14.18 1 98.69 225 LYS A C 1
ATOM 1746 O O . LYS A 1 225 ? 5.992 21.406 14.023 1 98.69 225 LYS A O 1
ATOM 1751 N N . LEU A 1 226 ? 8.016 21.5 14.938 1 98.75 226 LEU A N 1
ATOM 1752 C CA . LEU A 1 226 ? 7.863 20.312 15.75 1 98.75 226 LEU A CA 1
ATOM 1753 C C . LEU A 1 226 ? 8.578 20.469 17.094 1 98.75 226 LEU A C 1
ATOM 1755 O O . LEU A 1 226 ? 9.719 20.938 17.141 1 98.75 226 LEU A O 1
ATOM 1759 N N . TRP A 1 227 ? 7.883 20.188 18.156 1 98.81 227 TRP A N 1
ATOM 1760 C CA . TRP A 1 227 ? 8.438 20.188 19.5 1 98.81 227 TRP A CA 1
ATOM 1761 C C . TRP A 1 227 ? 8.508 18.766 20.047 1 98.81 227 TRP A C 1
ATOM 1763 O O . TRP A 1 227 ? 7.598 17.969 19.844 1 98.81 227 TRP A O 1
ATOM 1773 N N . LEU A 1 228 ? 9.547 18.453 20.719 1 98.75 228 LEU A N 1
ATOM 1774 C CA . LEU A 1 228 ? 9.711 17.234 21.5 1 98.75 228 LEU A CA 1
ATOM 1775 C C . LEU A 1 228 ? 9.758 17.547 22.984 1 98.75 228 LEU A C 1
ATOM 1777 O O . LEU A 1 228 ? 10.672 18.219 23.469 1 98.75 228 LEU A O 1
ATOM 1781 N N . ASN A 1 229 ? 8.727 17.078 23.703 1 98.5 229 ASN A N 1
ATOM 1782 C CA . ASN A 1 229 ? 8.625 17.375 25.141 1 98.5 229 ASN A CA 1
ATOM 1783 C C . ASN A 1 229 ? 8.742 18.875 25.422 1 98.5 229 ASN A C 1
ATOM 1785 O O . ASN A 1 229 ? 9.453 19.281 26.328 1 98.5 229 ASN A O 1
ATOM 1789 N N . GLY A 1 230 ? 8.195 19.625 24.547 1 98.31 230 GLY A N 1
ATOM 1790 C CA . GLY A 1 230 ? 8.117 21.062 24.75 1 98.31 230 GLY A CA 1
ATOM 1791 C C . GLY A 1 230 ? 9.289 21.812 24.141 1 98.31 230 GLY A C 1
ATOM 1792 O O . GLY A 1 230 ? 9.258 23.031 24.031 1 98.31 230 GLY A O 1
ATOM 1793 N N . GLU A 1 231 ? 10.328 21.141 23.703 1 98.25 231 GLU A N 1
ATOM 1794 C CA . GLU A 1 231 ? 11.5 21.766 23.109 1 98.25 231 GLU A CA 1
ATOM 1795 C C . GLU A 1 231 ? 11.391 21.812 21.578 1 98.25 231 GLU A C 1
ATOM 1797 O O . GLU A 1 231 ? 11.109 20.797 20.953 1 98.25 231 GLU A O 1
ATOM 1802 N N . LEU A 1 232 ? 11.656 22.984 21.016 1 98.25 232 LEU A N 1
ATOM 1803 C CA . LEU A 1 232 ? 11.594 23.141 19.562 1 98.25 232 LEU A CA 1
ATOM 1804 C C . LEU A 1 232 ? 12.727 22.391 18.891 1 98.25 232 LEU A C 1
ATOM 1806 O O . LEU A 1 232 ? 13.898 22.609 19.188 1 98.25 232 LEU A O 1
ATOM 1810 N N . MET A 1 233 ? 12.344 21.469 17.984 1 97.75 233 MET A N 1
ATOM 1811 C CA . MET A 1 233 ? 13.328 20.641 17.312 1 97.75 233 MET A CA 1
ATOM 1812 C C . MET A 1 233 ? 13.383 20.969 15.82 1 97.75 233 MET A C 1
ATOM 1814 O O . MET A 1 233 ? 14.422 20.797 15.18 1 97.75 233 MET A O 1
ATOM 1818 N N . MET A 1 234 ? 12.266 21.312 15.234 1 97.12 234 MET A N 1
ATOM 1819 C CA . MET A 1 234 ? 12.156 21.656 13.82 1 97.12 234 MET A CA 1
ATOM 1820 C C . MET A 1 234 ? 11.492 23.016 13.633 1 97.12 234 MET A C 1
ATOM 1822 O O . MET A 1 234 ? 10.469 23.297 14.266 1 97.12 234 MET A O 1
ATOM 1826 N N . ASP A 1 235 ? 12.078 23.812 12.836 1 97.25 235 ASP A N 1
ATOM 1827 C CA . ASP A 1 235 ? 11.57 25.125 12.477 1 97.25 235 ASP A CA 1
ATOM 1828 C C . ASP A 1 235 ? 11.82 25.438 11.008 1 97.25 235 ASP A C 1
ATOM 1830 O O . ASP A 1 235 ? 12.766 26.156 10.664 1 97.25 235 ASP A O 1
ATOM 1834 N N . GLY A 1 236 ? 10.953 24.906 10.172 1 96.62 236 GLY A N 1
ATOM 1835 C CA . GLY A 1 236 ? 11.094 25.062 8.734 1 96.62 236 GLY A CA 1
ATOM 1836 C C . GLY A 1 236 ? 9.906 25.75 8.086 1 96.62 236 GLY A C 1
ATOM 1837 O O . GLY A 1 236 ? 9.109 26.391 8.766 1 96.62 236 GLY A O 1
ATOM 1838 N N . SER A 1 237 ? 9.883 25.688 6.789 1 97.44 237 SER A N 1
ATOM 1839 C CA . SER A 1 237 ? 8.82 26.312 6.008 1 97.44 237 SER A CA 1
ATOM 1840 C C . SER A 1 237 ? 8.547 25.531 4.727 1 97.44 237 SER A C 1
ATOM 1842 O O . SER A 1 237 ? 9.453 24.922 4.16 1 97.44 237 SER A O 1
ATOM 1844 N N . THR A 1 238 ? 7.32 25.625 4.266 1 97.31 238 THR A N 1
ATOM 1845 C CA . THR A 1 238 ? 6.965 25 3.002 1 97.31 238 THR A CA 1
ATOM 1846 C C . THR A 1 238 ? 7.668 25.688 1.836 1 97.31 238 THR A C 1
ATOM 1848 O O . THR A 1 238 ? 7.707 25.141 0.726 1 97.31 238 THR A O 1
ATOM 1851 N N . SER A 1 239 ? 8.219 26.844 2.014 1 95.81 239 SER A N 1
ATOM 1852 C CA . SER A 1 239 ? 8.945 27.531 0.953 1 95.81 239 SER A CA 1
ATOM 1853 C C . SER A 1 239 ? 10.234 26.797 0.595 1 95.81 239 SER A C 1
ATOM 1855 O O . SER A 1 239 ? 10.828 27.047 -0.452 1 95.81 239 SER A O 1
ATOM 1857 N N . ASP A 1 240 ? 10.648 25.922 1.479 1 92.44 240 ASP A N 1
ATOM 1858 C CA . ASP A 1 240 ? 11.875 25.172 1.247 1 92.44 240 ASP A CA 1
ATOM 1859 C C . ASP A 1 240 ? 11.617 23.938 0.37 1 92.44 240 ASP A C 1
ATOM 1861 O O . ASP A 1 240 ? 12.555 23.234 -0.005 1 92.44 240 ASP A O 1
ATOM 1865 N N . MET A 1 241 ? 10.422 23.703 -0.002 1 93.12 241 MET A N 1
ATOM 1866 C CA . MET A 1 241 ? 10.125 22.562 -0.86 1 93.12 241 MET A CA 1
ATOM 1867 C C . MET A 1 241 ? 10.781 22.719 -2.227 1 93.12 241 MET A C 1
ATOM 1869 O O . MET A 1 241 ? 10.773 23.797 -2.801 1 93.12 241 MET A O 1
ATOM 1873 N N . ILE A 1 242 ? 11.312 21.703 -2.654 1 89.38 242 ILE A N 1
ATOM 1874 C CA . ILE A 1 242 ? 11.875 21.672 -3.998 1 89.38 242 ILE A CA 1
ATOM 1875 C C . ILE A 1 242 ? 10.75 21.609 -5.027 1 89.38 242 ILE A C 1
ATOM 1877 O O . ILE A 1 242 ? 10.789 22.297 -6.051 1 89.38 242 ILE A O 1
ATOM 1881 N N . ARG A 1 243 ? 9.773 20.781 -4.734 1 91.75 243 ARG A N 1
ATOM 1882 C CA . ARG A 1 243 ? 8.547 20.656 -5.52 1 91.75 243 A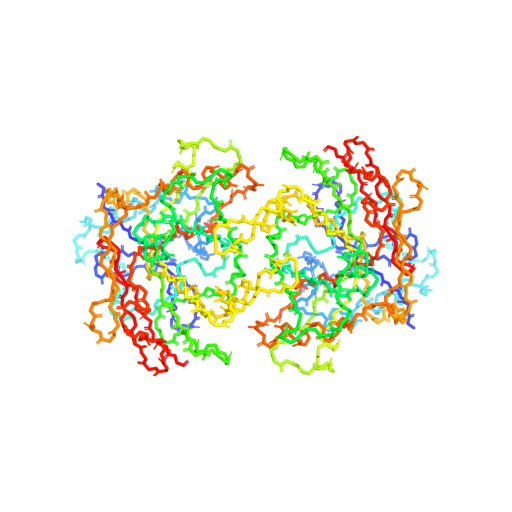RG A CA 1
ATOM 1883 C C . ARG A 1 243 ? 7.316 20.922 -4.664 1 91.75 243 ARG A C 1
ATOM 1885 O O . ARG A 1 243 ? 7.184 20.359 -3.57 1 91.75 243 ARG A O 1
ATOM 1892 N N . ARG A 1 244 ? 6.516 21.703 -5.234 1 95 244 ARG A N 1
ATOM 1893 C CA . ARG A 1 244 ? 5.27 22.016 -4.535 1 95 244 ARG A CA 1
ATOM 1894 C C . ARG A 1 244 ? 4.336 20.812 -4.523 1 95 244 ARG A C 1
ATOM 1896 O O . ARG A 1 244 ? 4.508 19.875 -5.309 1 95 244 ARG A O 1
ATOM 1903 N N . PRO A 1 245 ? 3.336 20.859 -3.627 1 97.19 245 PRO A N 1
ATOM 1904 C CA . PRO A 1 245 ? 2.434 19.719 -3.52 1 97.19 245 PRO A CA 1
ATOM 1905 C C . PRO A 1 245 ? 1.805 19.328 -4.855 1 97.19 245 PRO A C 1
ATOM 1907 O O . PRO A 1 245 ? 1.783 18.156 -5.219 1 97.19 245 PRO A O 1
ATOM 1910 N N . GLU A 1 246 ? 1.306 20.297 -5.629 1 97.44 246 GLU A N 1
ATOM 1911 C CA . GLU A 1 246 ? 0.654 19.984 -6.895 1 97.44 246 GLU A CA 1
ATOM 1912 C C . GLU A 1 246 ? 1.652 19.422 -7.902 1 97.44 246 GLU A C 1
ATOM 1914 O O . GLU A 1 246 ? 1.298 18.578 -8.734 1 97.44 246 GLU A O 1
ATOM 1919 N N . GLU A 1 247 ? 2.91 19.891 -7.816 1 95.38 247 GLU A N 1
ATOM 1920 C CA . GLU A 1 247 ? 3.945 19.344 -8.688 1 95.38 247 GLU A CA 1
ATOM 1921 C C . GLU A 1 247 ? 4.242 17.875 -8.344 1 95.38 247 GLU A C 1
ATOM 1923 O O . GLU A 1 247 ? 4.414 17.047 -9.242 1 95.38 247 GLU A O 1
ATOM 1928 N N . CYS A 1 248 ? 4.32 17.609 -7.031 1 95.31 248 CYS A N 1
ATOM 1929 C CA . CYS A 1 248 ? 4.508 16.234 -6.598 1 95.31 248 CYS A CA 1
ATOM 1930 C C . CYS A 1 248 ? 3.373 15.344 -7.098 1 95.31 248 CYS A C 1
ATOM 1932 O O . CYS A 1 248 ? 3.615 14.266 -7.648 1 95.31 248 CYS A O 1
ATOM 1934 N N . VAL A 1 249 ? 2.164 15.82 -6.934 1 97.81 249 VAL A N 1
ATOM 1935 C CA . VAL A 1 249 ? 0.972 15.07 -7.316 1 97.81 249 VAL A CA 1
ATOM 1936 C C . VAL A 1 249 ? 0.98 14.82 -8.82 1 97.81 249 VAL A C 1
ATOM 1938 O O . VAL A 1 249 ? 0.703 13.711 -9.273 1 97.81 249 VAL A O 1
ATOM 1941 N N . ALA A 1 250 ? 1.309 15.82 -9.562 1 97.12 250 ALA A N 1
ATOM 1942 C CA . ALA A 1 250 ? 1.358 15.703 -11.023 1 97.12 250 ALA A CA 1
ATOM 1943 C C . ALA A 1 250 ? 2.387 14.656 -11.445 1 97.12 250 ALA A C 1
ATOM 1945 O O . ALA A 1 250 ? 2.098 13.797 -12.289 1 97.12 250 ALA A O 1
ATOM 1946 N N . GLU A 1 251 ? 3.539 14.719 -10.891 1 92.56 251 GLU A N 1
ATOM 1947 C CA . GLU A 1 251 ? 4.602 13.781 -11.25 1 92.56 251 GLU A CA 1
ATOM 1948 C C . GLU A 1 251 ? 4.23 12.352 -10.867 1 92.56 251 GLU A C 1
ATOM 1950 O O . GLU A 1 251 ? 4.453 11.422 -11.641 1 92.56 251 GLU A O 1
ATOM 1955 N N . ILE A 1 252 ? 3.686 12.203 -9.703 1 95 252 ILE A N 1
ATOM 1956 C CA . ILE A 1 252 ? 3.275 10.875 -9.242 1 95 252 ILE A CA 1
ATOM 1957 C C . ILE A 1 252 ? 2.203 10.32 -10.172 1 95 252 ILE A C 1
ATOM 1959 O O . ILE A 1 252 ? 2.217 9.133 -10.508 1 95 252 ILE A O 1
ATOM 1963 N N . SER A 1 253 ? 1.318 11.188 -10.641 1 95.88 253 SER A N 1
ATOM 1964 C CA . SER A 1 253 ? 0.214 10.766 -11.492 1 95.88 253 SER A CA 1
ATOM 1965 C C . SER A 1 253 ? 0.718 10.273 -12.844 1 95.88 253 SER A C 1
ATOM 1967 O O . SER A 1 253 ? -0.014 9.609 -13.586 1 95.88 253 SER A O 1
ATOM 1969 N N . GLN A 1 254 ? 1.994 10.633 -13.203 1 92.94 254 GLN A N 1
ATOM 1970 C CA . GLN A 1 254 ? 2.602 10.125 -14.422 1 92.94 254 GLN A CA 1
ATOM 1971 C C . GLN A 1 254 ? 3.008 8.656 -14.266 1 92.94 254 GLN A C 1
ATOM 1973 O O . GLN A 1 254 ? 3.217 7.957 -15.258 1 92.94 254 GLN A O 1
ATOM 1978 N N . VAL A 1 255 ? 3.119 8.227 -13.055 1 92.31 255 VAL A N 1
ATOM 1979 C CA . VAL A 1 255 ? 3.607 6.883 -12.766 1 92.31 255 VAL A CA 1
ATOM 1980 C C . VAL A 1 255 ? 2.436 5.969 -12.422 1 92.31 255 VAL A C 1
ATOM 1982 O O . VAL A 1 255 ? 2.371 4.828 -12.883 1 92.31 255 VAL A O 1
ATOM 1985 N N . LEU A 1 256 ? 1.513 6.496 -11.609 1 93.12 256 LEU A N 1
ATOM 1986 C CA . LEU A 1 256 ? 0.338 5.719 -11.227 1 93.12 256 LEU A CA 1
ATOM 1987 C C . LEU A 1 256 ? -0.866 6.629 -11 1 93.12 256 LEU A C 1
ATOM 1989 O O . LEU A 1 256 ? -0.706 7.812 -10.688 1 93.12 256 LEU A O 1
ATOM 1993 N N . PRO A 1 257 ? -1.989 6.055 -11.219 1 95.31 257 PRO A N 1
ATOM 1994 C CA . PRO A 1 257 ? -3.188 6.863 -10.984 1 95.31 257 PRO A CA 1
ATOM 1995 C C . PRO A 1 257 ? -3.4 7.195 -9.508 1 95.31 257 PRO A C 1
ATOM 1997 O O . PRO A 1 257 ? -3.043 6.398 -8.641 1 95.31 257 PRO A O 1
ATOM 2000 N N . LEU A 1 258 ? -3.9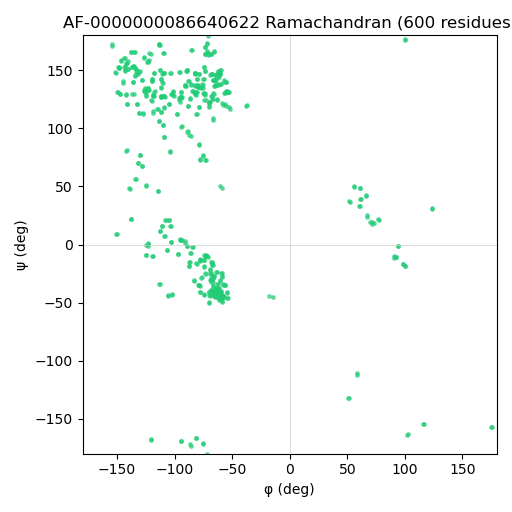38 8.352 -9.273 1 97.56 258 LEU A N 1
ATOM 2001 C CA . LEU A 1 258 ? -4.34 8.773 -7.934 1 97.56 258 LEU A CA 1
ATOM 2002 C C . LEU A 1 258 ? -5.859 8.875 -7.828 1 97.56 258 LEU A C 1
ATOM 2004 O O . LEU A 1 258 ? -6.523 9.289 -8.781 1 97.56 258 LEU A O 1
ATOM 2008 N N . GLU A 1 259 ? -6.391 8.508 -6.723 1 97.06 259 GLU A N 1
ATOM 2009 C CA . GLU A 1 259 ? -7.832 8.43 -6.5 1 97.06 259 GLU A CA 1
ATOM 2010 C C . GLU A 1 259 ? -8.242 9.219 -5.258 1 97.06 259 GLU A C 1
ATOM 2012 O O . GLU A 1 259 ? -7.406 9.516 -4.402 1 97.06 259 GLU A O 1
ATOM 2017 N N . PRO A 1 260 ? -9.562 9.539 -5.211 1 98.25 260 PRO A N 1
ATOM 2018 C CA . PRO A 1 260 ? -10.023 10.219 -3.998 1 98.25 260 PRO A CA 1
ATOM 2019 C C . PRO A 1 260 ? -9.695 9.445 -2.723 1 98.25 260 PRO A C 1
ATOM 2021 O O . PRO A 1 260 ? -9.891 8.234 -2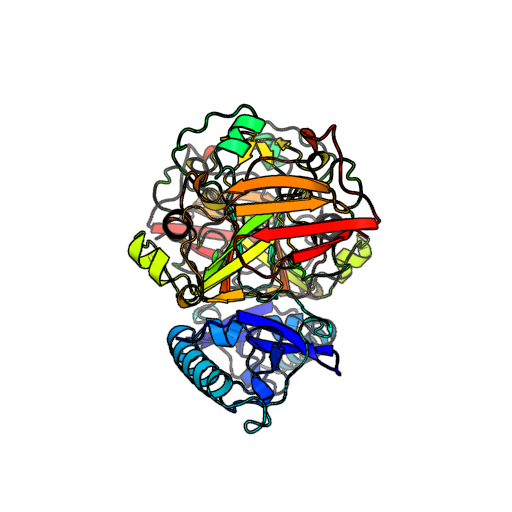.662 1 98.25 260 PRO A O 1
ATOM 2024 N N . GLY A 1 261 ? -9.133 10.172 -1.773 1 97.75 261 GLY A N 1
ATOM 2025 C CA . GLY A 1 261 ? -8.789 9.547 -0.507 1 97.75 261 GLY A CA 1
ATOM 2026 C C . GLY A 1 261 ? -7.316 9.195 -0.396 1 97.75 261 GLY A C 1
ATOM 2027 O O . GLY A 1 261 ? -6.809 8.977 0.704 1 97.75 261 GLY A O 1
ATOM 2028 N N . ASP A 1 262 ? -6.629 9.133 -1.561 1 98.06 262 ASP A N 1
ATOM 2029 C CA . ASP A 1 262 ? -5.188 8.922 -1.499 1 98.06 262 ASP A CA 1
ATOM 2030 C C . ASP A 1 262 ? -4.496 10.055 -0.741 1 98.06 262 ASP A C 1
ATOM 2032 O O . ASP A 1 262 ? -4.945 11.203 -0.787 1 98.06 262 ASP A O 1
ATOM 2036 N N . MET A 1 263 ? -3.438 9.672 -0.064 1 98.62 263 MET A N 1
ATOM 2037 C CA . MET A 1 263 ? -2.658 10.648 0.698 1 98.62 263 MET A CA 1
ATOM 2038 C C . MET A 1 263 ? -1.218 10.703 0.201 1 98.62 263 MET A C 1
ATOM 2040 O O . MET A 1 263 ? -0.642 9.672 -0.158 1 98.62 263 MET A O 1
ATOM 2044 N N . ILE A 1 264 ? -0.677 11.914 0.197 1 98.5 264 ILE A N 1
ATOM 2045 C CA . ILE A 1 264 ? 0.708 12.102 -0.224 1 98.5 264 ILE A CA 1
ATOM 2046 C C . ILE A 1 264 ? 1.446 12.953 0.803 1 98.5 264 ILE A C 1
ATOM 2048 O O . ILE A 1 264 ? 1.128 14.133 0.983 1 98.5 264 ILE A O 1
ATOM 2052 N N . MET A 1 265 ? 2.391 12.359 1.476 1 98.25 265 MET A N 1
ATOM 2053 C CA . MET A 1 265 ? 3.311 13.094 2.334 1 98.25 265 MET A CA 1
ATOM 2054 C C . MET A 1 265 ? 4.414 13.75 1.51 1 98.25 265 MET A C 1
ATOM 2056 O O . MET A 1 265 ? 5.035 13.102 0.668 1 98.25 265 MET A O 1
ATOM 2060 N N . THR A 1 266 ? 4.738 15.008 1.787 1 97.06 266 THR A N 1
ATOM 2061 C CA . THR A 1 266 ? 5.48 15.781 0.795 1 97.06 266 THR A CA 1
ATOM 2062 C C . THR A 1 266 ? 6.898 16.062 1.281 1 97.06 266 THR A C 1
ATOM 2064 O O . THR A 1 266 ? 7.527 17.031 0.846 1 97.06 266 THR A O 1
ATOM 2067 N N . GLY A 1 267 ? 7.363 15.359 2.277 1 94.5 267 GLY A N 1
ATOM 2068 C CA . GLY A 1 267 ? 8.727 15.555 2.754 1 94.5 267 GLY A CA 1
ATOM 2069 C C . GLY A 1 267 ? 8.797 16.422 4 1 94.5 267 GLY A C 1
ATOM 2070 O O . GLY A 1 267 ? 7.773 16.906 4.48 1 94.5 267 GLY A O 1
ATOM 2071 N N . THR A 1 268 ? 9.977 16.547 4.484 1 95.38 268 THR A N 1
ATOM 2072 C CA . THR A 1 268 ? 10.172 17.234 5.754 1 95.38 268 THR A CA 1
ATOM 2073 C C . THR A 1 268 ? 11.336 18.219 5.66 1 95.38 268 THR A C 1
ATOM 2075 O O . THR A 1 268 ? 12.312 17.969 4.957 1 95.38 268 THR A O 1
ATOM 2078 N N . PRO A 1 269 ? 11.195 19.359 6.375 1 94.62 269 PRO A N 1
ATOM 2079 C CA . PRO A 1 269 ? 12.367 20.219 6.523 1 94.62 269 PRO A CA 1
ATOM 2080 C C . PRO A 1 269 ? 13.438 19.625 7.438 1 94.62 269 PRO A C 1
ATOM 2082 O O . PRO A 1 269 ? 13.273 18.5 7.926 1 94.62 269 PRO A O 1
ATOM 2085 N N . GLY A 1 270 ? 14.523 20.375 7.582 1 91.06 270 GLY A N 1
ATOM 2086 C CA . GLY A 1 270 ? 15.57 19.953 8.5 1 91.06 270 GLY A CA 1
ATOM 2087 C C . GLY A 1 270 ? 15.156 20.016 9.953 1 91.06 270 GLY A C 1
ATOM 2088 O O . GLY A 1 270 ? 14.148 20.641 10.289 1 91.06 270 GLY A O 1
ATOM 2089 N N . GLY A 1 271 ? 15.914 19.344 10.805 1 93.81 271 GLY A N 1
ATOM 2090 C CA . GLY A 1 271 ? 15.664 19.328 12.234 1 93.81 271 GLY A CA 1
ATOM 2091 C C . GLY A 1 271 ? 15.492 17.938 12.805 1 93.81 271 GLY A C 1
ATOM 2092 O O . GLY A 1 271 ? 14.727 17.734 13.75 1 93.81 271 GLY A O 1
ATOM 2093 N N . SER A 1 272 ? 16.141 17 12.219 1 92.31 272 SER A N 1
ATOM 2094 C CA . SER A 1 272 ? 16.062 15.609 12.656 1 92.31 272 SER A CA 1
ATOM 2095 C C . SER A 1 272 ? 16.812 15.414 13.977 1 92.31 272 SER A C 1
ATOM 2097 O O . SER A 1 272 ? 17.5 16.328 14.453 1 92.31 272 SER A O 1
ATOM 2099 N N . ALA A 1 273 ? 16.703 14.281 14.508 1 94.81 273 ALA A N 1
ATOM 2100 C CA . ALA A 1 273 ? 17.281 13.953 15.805 1 94.81 273 ALA A CA 1
ATOM 2101 C C . ALA A 1 273 ? 18.812 14.047 15.766 1 94.81 273 ALA A C 1
ATOM 2103 O O . ALA A 1 273 ? 19.438 14.438 16.75 1 94.81 273 ALA A O 1
ATOM 2104 N N . ALA A 1 274 ? 19.359 13.711 14.648 1 90.38 274 ALA A N 1
ATOM 2105 C CA . ALA A 1 274 ? 20.812 13.719 14.508 1 90.38 274 ALA A CA 1
ATOM 2106 C C . ALA A 1 274 ? 21.375 15.109 14.742 1 90.38 274 ALA A C 1
ATOM 2108 O O . ALA A 1 274 ? 22.484 15.258 15.273 1 90.38 274 ALA A O 1
ATOM 2109 N N . LEU A 1 275 ? 20.672 16.141 14.422 1 91.12 275 LEU A N 1
ATOM 2110 C CA . LEU A 1 275 ? 21.109 17.516 14.594 1 91.12 275 LEU A CA 1
ATOM 2111 C C . LEU A 1 275 ? 20.984 17.953 16.047 1 91.12 275 LEU A C 1
ATOM 2113 O O . LEU A 1 275 ? 21.516 19 16.438 1 91.12 275 LEU A O 1
ATOM 2117 N N . HIS A 1 276 ? 20.344 17.203 16.75 1 95.06 276 HIS A N 1
ATOM 2118 C CA . HIS A 1 276 ? 20.109 17.516 18.156 1 95.06 276 HIS A CA 1
ATOM 2119 C C . HIS A 1 276 ? 20.797 16.5 19.062 1 95.06 276 HIS A C 1
ATOM 2121 O O . HIS A 1 276 ? 20.156 15.945 19.969 1 95.06 276 HIS A O 1
ATOM 2127 N N . GLN A 1 277 ? 22.078 16.203 18.719 1 94.38 277 GLN A N 1
ATOM 2128 C CA . GLN A 1 277 ? 22.922 15.305 19.5 1 94.38 277 GLN A CA 1
ATOM 2129 C C . GLN A 1 277 ? 22.312 13.906 19.578 1 94.38 277 GLN A C 1
ATOM 2131 O O . GLN A 1 277 ? 22.234 13.32 20.672 1 94.38 277 GLN A O 1
ATOM 2136 N N . ASN A 1 278 ? 21.641 13.516 18.531 1 94.94 278 ASN A N 1
ATOM 2137 C CA . ASN A 1 278 ? 21.078 12.172 18.422 1 94.94 278 ASN A CA 1
ATOM 2138 C C . ASN A 1 278 ? 19.969 11.945 19.453 1 94.94 278 ASN A C 1
ATOM 2140 O O . ASN A 1 278 ? 19.953 10.922 20.141 1 94.94 278 ASN A O 1
ATOM 2144 N N . ARG A 1 279 ? 19.188 12.922 19.578 1 96.94 279 ARG A N 1
ATOM 2145 C CA . ARG A 1 279 ? 18.047 12.812 20.484 1 96.94 279 ARG A CA 1
ATOM 2146 C C . ARG A 1 279 ? 16.938 11.945 19.875 1 96.94 279 ARG A C 1
ATOM 2148 O O . ARG A 1 279 ? 15.859 12.438 19.562 1 96.94 279 ARG A O 1
ATOM 2155 N N . TRP A 1 280 ? 17.188 10.672 19.922 1 98 280 TRP A N 1
ATOM 2156 C CA . TRP A 1 280 ? 16.25 9.719 19.328 1 98 280 TRP A CA 1
ATOM 2157 C C . TRP A 1 280 ? 15.016 9.562 20.203 1 98 280 TRP A C 1
ATOM 2159 O O . TRP A 1 280 ? 15.102 9.703 21.422 1 98 280 TRP A O 1
ATOM 2169 N N . LEU A 1 281 ? 13.961 9.227 19.531 1 98.62 281 LEU A N 1
ATOM 2170 C CA . LEU A 1 281 ? 12.68 9.047 20.219 1 98.62 281 LEU A CA 1
ATOM 2171 C C . LEU A 1 281 ? 12.734 7.844 21.156 1 98.62 281 LEU A C 1
ATOM 2173 O O . LEU A 1 281 ? 13.32 6.812 20.828 1 98.62 281 LEU A O 1
ATOM 2177 N N . ARG A 1 282 ? 12.086 7.988 22.344 1 97.31 282 ARG A N 1
ATOM 2178 C CA . ARG A 1 282 ? 11.953 6.926 23.328 1 97.31 282 ARG A CA 1
ATOM 2179 C C . ARG A 1 282 ? 10.547 6.898 23.922 1 97.31 282 ARG A C 1
ATOM 2181 O O . ARG A 1 282 ? 9.789 7.855 23.766 1 97.31 282 ARG A O 1
ATOM 2188 N N . LYS A 1 283 ? 10.336 5.773 24.578 1 97.69 283 LYS A N 1
ATOM 2189 C CA . LYS A 1 283 ? 9.055 5.645 25.266 1 97.69 283 LYS A CA 1
ATOM 2190 C C . LYS A 1 283 ? 8.805 6.824 26.203 1 97.69 283 LYS A C 1
ATOM 2192 O O . LYS A 1 283 ? 9.703 7.23 26.953 1 97.69 283 LYS A O 1
ATOM 2197 N N . GLY A 1 284 ? 7.562 7.414 26.078 1 98.31 284 GLY A N 1
ATOM 2198 C CA . GLY A 1 284 ? 7.188 8.516 26.953 1 98.31 284 GLY A CA 1
ATOM 2199 C C . GLY A 1 284 ? 7.367 9.875 26.297 1 98.31 284 GLY A C 1
ATOM 2200 O O . GLY A 1 284 ? 6.824 10.875 26.781 1 98.31 284 GLY A O 1
ATOM 2201 N N . ASP A 1 285 ? 8.133 9.953 25.203 1 98.75 285 ASP A N 1
ATOM 2202 C CA . ASP A 1 285 ? 8.312 11.219 24.5 1 98.75 285 ASP A CA 1
ATOM 2203 C C . ASP A 1 285 ? 6.988 11.703 23.906 1 98.75 285 ASP A C 1
ATOM 2205 O O . ASP A 1 285 ? 6.164 10.898 23.469 1 98.75 285 ASP A O 1
ATOM 2209 N N . CYS A 1 286 ? 6.82 13.016 23.891 1 98.75 286 CYS A N 1
ATOM 2210 C CA . CYS A 1 286 ? 5.641 13.641 23.297 1 98.75 286 CYS A CA 1
ATOM 2211 C C . CYS A 1 286 ? 6.031 14.586 22.172 1 98.75 286 CYS A C 1
ATOM 2213 O O . CYS A 1 286 ? 6.836 15.5 22.359 1 98.75 286 CYS A O 1
ATOM 2215 N N . ILE A 1 287 ? 5.422 14.32 20.984 1 98.88 287 ILE A N 1
ATOM 2216 C CA . ILE A 1 287 ? 5.648 15.172 19.812 1 98.88 287 ILE A CA 1
ATOM 2217 C C . ILE A 1 287 ? 4.461 16.109 19.625 1 98.88 287 ILE A C 1
ATOM 2219 O O . ILE A 1 287 ? 3.307 15.688 19.719 1 98.88 287 ILE A O 1
ATOM 2223 N N . LYS A 1 288 ? 4.73 17.344 19.438 1 98.88 288 LYS A N 1
ATOM 2224 C CA . LYS A 1 288 ? 3.775 18.312 18.922 1 98.88 288 LYS A CA 1
ATOM 2225 C C . LYS A 1 288 ? 4.207 18.844 17.562 1 98.88 288 LYS A C 1
ATOM 2227 O O . LYS A 1 288 ? 5.281 19.438 17.438 1 98.88 288 LYS A O 1
ATOM 2232 N N . ALA A 1 289 ? 3.453 18.609 16.531 1 98.88 289 ALA A N 1
ATOM 2233 C CA . ALA A 1 289 ? 3.73 19.078 15.172 1 98.88 289 ALA A CA 1
ATOM 2234 C C . ALA A 1 289 ? 2.719 20.125 14.734 1 98.88 289 ALA A C 1
ATOM 2236 O O . ALA A 1 289 ? 1.515 19.969 14.953 1 98.88 289 ALA A O 1
ATOM 2237 N N . GLN A 1 290 ? 3.221 21.141 14.164 1 98.5 290 GLN A N 1
ATOM 2238 C CA . GLN A 1 290 ? 2.371 22.25 13.742 1 98.5 290 GLN A CA 1
ATOM 2239 C C . GLN A 1 290 ? 2.744 22.719 12.336 1 98.5 290 GLN A C 1
ATOM 2241 O O . GLN A 1 290 ? 3.924 22.938 12.039 1 98.5 290 GLN A O 1
ATOM 2246 N N . ILE A 1 291 ? 1.745 22.828 11.508 1 98.56 291 ILE A N 1
ATOM 2247 C CA . ILE A 1 291 ? 1.906 23.422 10.188 1 98.56 291 ILE A CA 1
ATOM 2248 C C . ILE A 1 291 ? 0.913 24.562 10.016 1 98.56 291 ILE A C 1
ATOM 2250 O O . ILE A 1 291 ? -0.285 24.391 10.25 1 98.56 291 ILE A O 1
ATOM 2254 N N . ALA A 1 292 ? 1.443 25.703 9.617 1 97.25 292 ALA A N 1
ATOM 2255 C CA . ALA A 1 292 ? 0.588 26.875 9.445 1 97.25 292 ALA A CA 1
ATOM 2256 C C . ALA A 1 292 ? -0.276 27.109 10.68 1 97.25 292 ALA A C 1
ATOM 2258 O O . ALA A 1 292 ? 0.233 27.141 11.805 1 97.25 292 ALA A O 1
ATOM 2259 N N . ASP A 1 293 ? -1.562 27.328 10.453 1 94.62 293 ASP A N 1
ATOM 2260 C CA . ASP A 1 293 ? -2.477 27.578 11.562 1 94.62 293 ASP A CA 1
ATOM 2261 C C . ASP A 1 293 ? -3.34 26.344 11.836 1 94.62 293 ASP A C 1
ATOM 2263 O O . ASP A 1 293 ? -4.402 26.453 12.453 1 94.62 293 ASP A O 1
ATOM 2267 N N . PHE A 1 294 ? -2.854 25.188 11.375 1 97 294 PHE A N 1
ATOM 2268 C CA . PHE A 1 294 ? -3.586 23.953 11.633 1 97 294 PHE A CA 1
ATOM 2269 C C . PHE A 1 294 ? -3.537 23.594 13.117 1 97 294 PHE A C 1
ATOM 2271 O O . PHE A 1 294 ? -2.562 23.906 13.805 1 97 294 PHE A O 1
ATOM 2278 N N . LYS A 1 295 ? -4.617 23.016 13.578 1 96.44 295 LYS A N 1
ATOM 2279 C CA . LYS A 1 295 ? -4.52 22.422 14.906 1 96.44 295 LYS A CA 1
ATOM 2280 C C . LYS A 1 295 ? -3.354 21.438 14.992 1 96.44 295 LYS A C 1
ATOM 2282 O O . LYS A 1 295 ? -3.199 20.578 14.125 1 96.44 295 LYS A O 1
ATOM 2287 N N . PRO A 1 296 ? -2.568 21.578 16.016 1 98.19 296 PRO A N 1
ATOM 2288 C CA . PRO A 1 296 ? -1.376 20.734 16.094 1 98.19 296 PRO A CA 1
ATOM 2289 C C . PRO A 1 296 ? -1.715 19.25 16.203 1 98.19 296 PRO A C 1
ATOM 2291 O O . PRO A 1 296 ? -2.736 18.891 16.797 1 98.19 296 PRO A O 1
ATOM 2294 N N . LEU A 1 297 ? -0.906 18.406 15.641 1 98.81 297 LEU A N 1
ATOM 2295 C CA . LEU A 1 297 ? -0.905 16.969 15.844 1 98.81 297 LEU A CA 1
ATOM 2296 C C . LEU A 1 297 ? -0.024 16.594 17.031 1 98.81 297 LEU A C 1
ATOM 2298 O O . LEU A 1 297 ? 1.175 16.875 17.031 1 98.81 297 LEU A O 1
ATOM 2302 N N . GLU A 1 298 ? -0.619 16.016 17.969 1 98.69 298 GLU A N 1
ATOM 2303 C CA . GLU A 1 298 ? 0.114 15.602 19.156 1 98.69 298 GLU A CA 1
ATOM 2304 C C . GLU A 1 298 ? 0.062 14.086 19.344 1 98.69 298 GLU A C 1
ATOM 2306 O O . GLU A 1 298 ? -1.016 13.492 19.312 1 98.69 298 GLU A O 1
ATOM 2311 N N . VAL A 1 299 ? 1.278 13.484 19.516 1 98.69 299 VAL A N 1
ATOM 2312 C CA . VAL A 1 299 ? 1.336 12.039 19.734 1 98.69 299 VAL A CA 1
ATOM 2313 C C . VAL A 1 299 ? 2.318 11.734 20.875 1 98.69 299 VAL A C 1
ATOM 2315 O O . VAL A 1 299 ? 3.246 12.508 21.125 1 98.69 299 VAL A O 1
ATOM 2318 N N . GLU A 1 300 ? 2.078 10.656 21.484 1 98.75 300 GLU A N 1
ATOM 2319 C CA . GLU A 1 300 ? 2.971 10.125 22.516 1 98.75 300 GLU A CA 1
ATOM 2320 C C . GLU A 1 300 ? 3.531 8.766 22.109 1 98.75 300 GLU A C 1
ATOM 2322 O O . GLU A 1 300 ? 2.789 7.891 21.656 1 98.75 300 GLU A O 1
ATOM 2327 N N . ILE A 1 301 ? 4.805 8.68 22.25 1 98.69 301 ILE A N 1
ATOM 2328 C CA . ILE A 1 301 ? 5.5 7.422 21.984 1 98.69 301 ILE A CA 1
ATOM 2329 C C . ILE A 1 301 ? 5.324 6.469 23.156 1 98.69 301 ILE A C 1
ATOM 2331 O O . ILE A 1 301 ? 5.516 6.855 24.312 1 98.69 301 ILE A O 1
ATOM 2335 N N . TYR A 1 302 ? 5.043 5.262 22.875 1 98.12 302 TYR A N 1
ATOM 2336 C CA . TYR A 1 302 ? 4.844 4.324 23.969 1 98.12 302 TYR A CA 1
ATOM 2337 C C . TYR A 1 302 ? 5.555 3.002 23.688 1 98.12 302 TYR A C 1
ATOM 2339 O O . TYR A 1 302 ? 5.895 2.703 22.547 1 98.12 302 TYR A O 1
ATOM 2347 N N . MET B 1 1 ? -12.148 -35.594 -0.06 1 81.81 1 MET B N 1
ATOM 2348 C CA . MET B 1 1 ? -12.43 -34.156 -0.251 1 81.81 1 MET B CA 1
ATOM 2349 C C . MET B 1 1 ? -12.273 -33.781 -1.716 1 81.81 1 MET B C 1
ATOM 2351 O O . MET B 1 1 ? -11.367 -34.25 -2.396 1 81.81 1 MET B O 1
ATOM 2355 N N . VAL B 1 2 ? -13.289 -33.156 -2.27 1 90.38 2 VAL B N 1
ATOM 2356 C CA . VAL B 1 2 ? -13.25 -32.719 -3.654 1 90.38 2 VAL B CA 1
ATOM 2357 C C . VAL B 1 2 ? -12.492 -31.391 -3.74 1 90.38 2 VAL B C 1
ATOM 2359 O O . VAL B 1 2 ? -12.914 -30.375 -3.164 1 90.38 2 VAL B O 1
ATOM 2362 N N . PRO B 1 3 ? -11.336 -31.438 -4.359 1 94.62 3 PRO B N 1
ATOM 2363 C CA . PRO B 1 3 ? -10.586 -30.188 -4.488 1 94.62 3 PRO B CA 1
ATOM 2364 C C . PRO B 1 3 ? -11.297 -29.156 -5.371 1 94.62 3 PRO B C 1
ATOM 2366 O O . PRO B 1 3 ? -11.953 -29.531 -6.348 1 94.62 3 PRO B O 1
ATOM 2369 N N . PHE B 1 4 ? -11.227 -27.922 -5 1 97.44 4 PHE B N 1
ATOM 2370 C CA . PHE B 1 4 ? -11.82 -26.828 -5.77 1 97.44 4 PHE B CA 1
ATOM 2371 C C . PHE B 1 4 ? -10.938 -25.594 -5.738 1 97.44 4 PHE B C 1
ATOM 2373 O O . PHE B 1 4 ? -10.062 -25.484 -4.875 1 97.44 4 PHE B O 1
ATOM 2380 N N . GLY B 1 5 ? -11.062 -24.734 -6.738 1 98.19 5 GLY B N 1
ATOM 2381 C CA . GLY B 1 5 ? -10.5 -23.406 -6.742 1 98.19 5 GLY B CA 1
ATOM 2382 C C . GLY B 1 5 ? -11.555 -22.312 -6.625 1 98.19 5 GLY B C 1
ATOM 2383 O O . GLY B 1 5 ? -12.758 -22.594 -6.719 1 98.19 5 GLY B O 1
ATOM 2384 N N . LEU B 1 6 ? -11.117 -21.141 -6.328 1 98.69 6 LEU B N 1
ATOM 2385 C CA . LEU B 1 6 ? -11.984 -19.969 -6.367 1 98.69 6 LEU B CA 1
ATOM 2386 C C . LEU B 1 6 ? -11.461 -18.938 -7.359 1 98.69 6 LEU B C 1
ATOM 2388 O O . LEU B 1 6 ? -10.25 -18.734 -7.473 1 98.69 6 LEU B O 1
ATOM 2392 N N . ALA B 1 7 ? -12.383 -18.328 -8.055 1 98.5 7 ALA B N 1
ATOM 2393 C CA . ALA B 1 7 ? -12.047 -17.281 -9.016 1 98.5 7 ALA B CA 1
ATOM 2394 C C . ALA B 1 7 ? -12.961 -16.078 -8.867 1 98.5 7 ALA B C 1
ATOM 2396 O O . ALA B 1 7 ? -14.047 -16.188 -8.289 1 98.5 7 ALA B O 1
ATOM 2397 N N . THR B 1 8 ? -12.492 -14.953 -9.195 1 98.5 8 THR B N 1
ATOM 2398 C CA . THR B 1 8 ? -13.32 -13.797 -9.5 1 98.5 8 THR B CA 1
ATOM 2399 C C . THR B 1 8 ? -13.555 -13.672 -11 1 98.5 8 THR B C 1
ATOM 2401 O O . THR B 1 8 ? -12.602 -13.68 -11.781 1 98.5 8 THR B O 1
ATOM 2404 N N . ILE B 1 9 ? -14.836 -13.664 -11.352 1 97.81 9 ILE B N 1
ATOM 2405 C CA . ILE B 1 9 ? -15.18 -13.633 -12.773 1 97.81 9 ILE B CA 1
ATOM 2406 C C . ILE B 1 9 ? -16.062 -12.414 -13.062 1 97.81 9 ILE B C 1
ATOM 2408 O O . ILE B 1 9 ? -16.609 -11.805 -12.141 1 97.81 9 ILE B O 1
ATOM 2412 N N . ARG B 1 10 ? -16.078 -12 -14.242 1 96.19 10 ARG B N 1
ATOM 2413 C CA . ARG B 1 10 ? -16.984 -10.945 -14.688 1 96.19 10 ARG B CA 1
ATOM 2414 C C . ARG B 1 10 ? -18.234 -11.539 -15.312 1 96.19 10 ARG B C 1
ATOM 2416 O O . ARG B 1 10 ? -18.156 -12.344 -16.25 1 96.19 10 ARG B O 1
ATOM 2423 N N . ASN B 1 11 ? -19.375 -11.148 -14.828 1 92.75 11 ASN B N 1
ATOM 2424 C CA . ASN B 1 11 ? -20.641 -11.688 -15.344 1 92.75 11 ASN B CA 1
ATOM 2425 C C . ASN B 1 11 ? -21.109 -10.914 -16.562 1 92.75 11 ASN B C 1
ATOM 2427 O O . ASN B 1 11 ? -20.391 -10.078 -17.109 1 92.75 11 ASN B O 1
ATOM 2431 N N . 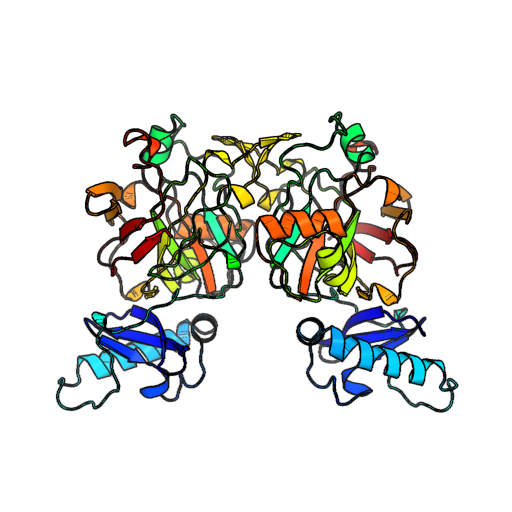ALA B 1 12 ? -22.312 -11.203 -17.047 1 90.25 12 ALA B N 1
ATOM 2432 C CA . ALA B 1 12 ? -22.859 -10.625 -18.266 1 90.25 12 ALA B CA 1
ATOM 2433 C C . ALA B 1 12 ? -23.016 -9.109 -18.125 1 90.25 12 ALA B C 1
ATOM 2435 O O . ALA B 1 12 ? -23 -8.383 -19.125 1 90.25 12 ALA B O 1
ATOM 2436 N N . HIS B 1 13 ? -23.125 -8.602 -16.875 1 92.62 13 HIS B N 1
ATOM 2437 C CA . HIS B 1 13 ? -23.266 -7.172 -16.609 1 92.62 13 HIS B CA 1
ATOM 2438 C C . HIS B 1 13 ? -21.922 -6.535 -16.312 1 92.62 13 HIS B C 1
ATOM 2440 O O . HIS B 1 13 ? -21.859 -5.387 -15.867 1 92.62 13 HIS B O 1
ATOM 2446 N N . ASN B 1 14 ? -20.891 -7.336 -16.422 1 93.12 14 ASN B N 1
ATOM 2447 C CA . ASN B 1 14 ? -19.516 -6.898 -16.219 1 93.12 14 ASN B CA 1
ATOM 2448 C C . ASN B 1 14 ? -19.219 -6.645 -14.742 1 93.12 14 ASN B C 1
ATOM 2450 O O . ASN B 1 14 ? -18.297 -5.91 -14.414 1 93.12 14 ASN B O 1
ATOM 2454 N N . ALA B 1 15 ? -20.062 -7.207 -13.93 1 93.88 15 ALA B N 1
ATOM 2455 C CA . ALA B 1 15 ? -19.844 -7.117 -12.492 1 93.88 15 ALA B CA 1
ATOM 2456 C C . ALA B 1 15 ? -18.984 -8.281 -11.992 1 93.88 15 ALA B C 1
ATOM 2458 O O . ALA B 1 15 ? -19.062 -9.383 -12.539 1 93.88 15 ALA B O 1
ATOM 2459 N N . LEU B 1 16 ? -18.25 -8.008 -10.969 1 95.62 16 LEU B N 1
ATOM 2460 C CA . LEU B 1 16 ? -17.391 -9.047 -10.398 1 95.62 16 LEU B CA 1
ATOM 2461 C C . LEU B 1 16 ? -18.188 -9.977 -9.5 1 95.62 16 LEU B C 1
ATOM 2463 O O . LEU B 1 16 ? -19.047 -9.523 -8.742 1 95.62 16 LEU B O 1
ATOM 2467 N N . GLU B 1 17 ? -17.953 -11.25 -9.602 1 95.94 17 GLU B N 1
ATOM 2468 C CA . GLU B 1 17 ? -18.547 -12.219 -8.688 1 95.94 17 GLU B CA 1
ATOM 2469 C C . GLU B 1 17 ? -17.594 -13.391 -8.438 1 95.94 17 GLU B C 1
ATOM 2471 O O . GLU B 1 17 ? -16.703 -13.656 -9.25 1 95.94 17 GLU B O 1
ATOM 2476 N N . VAL B 1 18 ? -17.781 -14.062 -7.371 1 98 18 VAL B N 1
ATOM 2477 C CA . VAL B 1 18 ? -16.922 -15.188 -7.004 1 98 18 VAL B CA 1
ATOM 2478 C C . VAL B 1 18 ? -17.484 -16.484 -7.586 1 98 18 VAL B C 1
ATOM 2480 O O . VAL B 1 18 ? -18.703 -16.703 -7.566 1 98 18 VAL B O 1
ATOM 2483 N N . ALA B 1 19 ? -16.641 -17.297 -8.125 1 98.06 19 ALA B N 1
ATOM 2484 C CA . ALA B 1 19 ? -17.031 -18.594 -8.656 1 98.06 19 ALA B CA 1
ATOM 2485 C C . ALA B 1 19 ? -16.156 -19.719 -8.086 1 98.06 19 ALA B C 1
ATOM 2487 O O . ALA B 1 19 ? -14.953 -19.516 -7.871 1 98.06 19 ALA B O 1
ATOM 2488 N N . MET B 1 20 ? -16.781 -20.812 -7.824 1 98 20 MET B N 1
ATOM 2489 C CA . MET B 1 20 ? -16.047 -22.031 -7.516 1 98 20 MET B CA 1
ATOM 2490 C C . MET B 1 20 ? -15.641 -22.766 -8.797 1 98 20 MET B C 1
ATOM 2492 O O . MET B 1 20 ? -16.438 -22.875 -9.727 1 98 20 MET B O 1
ATOM 2496 N N . VAL B 1 21 ? -14.438 -23.125 -8.836 1 97.75 21 VAL B N 1
ATOM 2497 C CA . VAL B 1 21 ? -13.93 -23.844 -10.008 1 97.75 21 VAL B CA 1
ATOM 2498 C C . VAL B 1 21 ? -13.766 -25.328 -9.68 1 97.75 21 VAL B C 1
ATOM 2500 O O . VAL B 1 21 ? -13.023 -25.688 -8.758 1 97.75 21 VAL B O 1
ATOM 2503 N N . LEU B 1 22 ? -14.422 -26.172 -10.383 1 94.62 22 LEU B N 1
ATOM 2504 C CA . LEU B 1 22 ? -14.336 -27.625 -10.328 1 94.62 22 LEU B CA 1
ATOM 2505 C C . LEU B 1 22 ? -14.086 -28.203 -11.711 1 94.62 22 LEU B C 1
ATOM 2507 O O . LEU B 1 22 ? -14.922 -28.078 -12.609 1 94.62 22 LEU B O 1
ATOM 2511 N N . GLU B 1 23 ? -12.898 -28.766 -11.836 1 89.44 23 GLU B N 1
ATOM 2512 C CA . GLU B 1 23 ? -12.531 -29.344 -13.117 1 89.44 23 GLU B CA 1
ATOM 2513 C C . GLU B 1 23 ? -12.578 -28.312 -14.234 1 89.44 23 GLU B C 1
ATOM 2515 O O . GLU B 1 23 ? -11.914 -27.281 -14.156 1 89.44 23 GLU B O 1
ATOM 2520 N N . ASP B 1 24 ? -13.531 -28.5 -15.125 1 92 24 ASP B N 1
ATOM 2521 C CA . ASP B 1 24 ? -13.516 -27.609 -16.297 1 92 24 ASP B CA 1
ATOM 2522 C C . ASP B 1 24 ? -14.656 -26.594 -16.219 1 92 24 ASP B C 1
ATOM 2524 O O . ASP B 1 24 ? -15.016 -26 -17.234 1 92 24 ASP B O 1
ATOM 2528 N N . TRP B 1 25 ? -15.148 -26.391 -14.953 1 94.75 25 TRP B N 1
ATOM 2529 C CA . TRP B 1 25 ? -16.328 -25.547 -14.836 1 94.75 25 TRP B CA 1
ATOM 2530 C C . TRP B 1 25 ? -16.141 -24.5 -13.734 1 94.75 25 TRP B C 1
ATOM 2532 O O . TRP B 1 25 ? -15.5 -24.781 -12.719 1 94.75 25 TRP B O 1
ATOM 2542 N N . ALA B 1 26 ? -16.734 -23.359 -13.961 1 96.94 26 ALA B N 1
ATOM 2543 C CA . ALA B 1 26 ? -16.875 -22.312 -12.953 1 96.94 26 ALA B CA 1
ATOM 2544 C C . ALA B 1 26 ? -18.328 -22.188 -12.5 1 96.94 26 ALA B C 1
ATOM 2546 O O . ALA B 1 26 ? -19.234 -22.094 -13.328 1 96.94 26 ALA B O 1
ATOM 2547 N N . TYR B 1 27 ? -18.547 -22.234 -11.266 1 96.31 27 TYR B N 1
ATOM 2548 C CA . TYR B 1 27 ? -19.859 -22.109 -10.656 1 96.31 27 TYR B CA 1
ATOM 2549 C C . TYR B 1 27 ? -20 -20.797 -9.898 1 96.31 27 TYR B C 1
ATOM 2551 O O . TYR B 1 27 ? -19.469 -20.656 -8.789 1 96.31 27 TYR B O 1
ATOM 2559 N N . PRO B 1 28 ? -20.719 -19.766 -10.492 1 96.81 28 PRO B N 1
ATOM 2560 C CA . PRO B 1 28 ? -20.938 -18.547 -9.703 1 96.81 28 PRO B CA 1
ATOM 2561 C C . PRO B 1 28 ? -21.625 -18.828 -8.367 1 96.81 28 PRO B C 1
ATOM 2563 O O . PRO B 1 28 ? -22.75 -19.328 -8.336 1 96.81 28 PRO B O 1
ATOM 2566 N N . LEU B 1 29 ? -20.984 -18.484 -7.324 1 96.69 29 LEU B N 1
ATOM 2567 C CA . LEU B 1 29 ? -21.406 -18.906 -5.992 1 96.69 29 LEU B CA 1
ATOM 2568 C C . LEU B 1 29 ? -22.75 -18.297 -5.629 1 96.69 29 LEU B C 1
ATOM 2570 O O . LEU B 1 29 ? -23.578 -18.953 -4.996 1 96.69 29 LEU B O 1
ATOM 2574 N N . SER B 1 30 ? -22.922 -17.031 -5.992 1 93.62 30 SER B N 1
ATOM 2575 C CA . SER B 1 30 ? -24.172 -16.344 -5.656 1 93.62 30 SER B CA 1
ATOM 2576 C C . SER B 1 30 ? -25.375 -17.062 -6.266 1 93.62 30 SER B C 1
ATOM 2578 O O . SER B 1 30 ? -26.484 -16.984 -5.73 1 93.62 30 SER B O 1
ATOM 2580 N N . ALA B 1 31 ? -25.172 -17.812 -7.352 1 92 31 ALA B N 1
ATOM 2581 C CA . ALA B 1 31 ? -26.25 -18.484 -8.07 1 92 31 ALA B CA 1
ATOM 2582 C C . ALA B 1 31 ? -26.531 -19.859 -7.488 1 92 31 ALA B C 1
ATOM 2584 O O . ALA B 1 31 ? -27.609 -20.422 -7.684 1 92 31 ALA B O 1
ATOM 2585 N N . ILE B 1 32 ? -25.578 -20.391 -6.73 1 92 32 ILE B N 1
ATOM 2586 C CA . ILE B 1 32 ? -25.766 -21.812 -6.449 1 92 32 ILE B CA 1
ATOM 2587 C C . ILE B 1 32 ? -25.906 -22.031 -4.945 1 92 32 ILE B C 1
ATOM 2589 O O . ILE B 1 32 ? -26.297 -23.109 -4.5 1 92 32 ILE B O 1
ATOM 2593 N N . HIS B 1 33 ? -25.625 -20.969 -4.168 1 93.62 33 HIS B N 1
ATOM 2594 C CA . HIS B 1 33 ? -25.781 -21.109 -2.725 1 93.62 33 HIS B CA 1
ATOM 2595 C C . HIS B 1 33 ? -26.156 -19.781 -2.084 1 93.62 33 HIS B C 1
ATOM 2597 O O . HIS B 1 33 ? -25.453 -18.781 -2.246 1 93.62 33 HIS B O 1
ATOM 2603 N N . PRO B 1 34 ? -27.125 -19.688 -1.264 1 93.31 34 PRO B N 1
ATOM 2604 C CA . PRO B 1 34 ? -27.641 -18.422 -0.717 1 93.31 34 PRO B CA 1
ATOM 2605 C C . PRO B 1 34 ? -26.656 -17.734 0.218 1 93.31 34 PRO B C 1
ATOM 2607 O O . PRO B 1 34 ? -26.641 -16.516 0.311 1 93.31 34 PRO B O 1
ATOM 2610 N N . SER B 1 35 ? -25.766 -18.5 0.841 1 93.31 35 SER B N 1
ATOM 2611 C CA . SER B 1 35 ? -24.844 -17.922 1.815 1 93.31 35 SER B CA 1
ATOM 2612 C C . SER B 1 35 ? -23.781 -17.062 1.135 1 93.31 35 SER B C 1
ATOM 2614 O O . SER B 1 35 ? -23.062 -16.312 1.799 1 93.31 35 SER B O 1
ATOM 2616 N N . PHE B 1 36 ? -23.734 -17.141 -0.164 1 95.12 36 PHE B N 1
ATOM 2617 C CA . PHE B 1 36 ? -22.688 -16.406 -0.869 1 95.12 36 PHE B CA 1
ATOM 2618 C C . PHE B 1 36 ? -23.266 -15.281 -1.703 1 95.12 36 PHE B C 1
ATOM 2620 O O . PHE B 1 36 ? -22.578 -14.68 -2.527 1 95.12 36 PHE B O 1
ATOM 2627 N N . GLN B 1 37 ? -24.562 -14.992 -1.467 1 93.06 37 GLN B N 1
ATOM 2628 C CA . GLN B 1 37 ? -25.188 -13.883 -2.164 1 93.06 37 GLN B CA 1
ATOM 2629 C C . GLN B 1 37 ? -24.531 -12.555 -1.799 1 93.06 37 GLN B C 1
ATOM 2631 O O . GLN B 1 37 ? -24.328 -12.258 -0.619 1 93.06 37 GLN B O 1
ATOM 2636 N N . ASP B 1 38 ? -24.078 -11.836 -2.773 1 90.56 38 ASP B N 1
ATOM 2637 C CA . ASP B 1 38 ? -23.516 -10.492 -2.65 1 90.56 38 ASP B CA 1
ATOM 2638 C C . ASP B 1 38 ? -22.203 -10.523 -1.883 1 90.56 38 ASP B C 1
ATOM 2640 O O . ASP B 1 38 ? -21.875 -9.586 -1.158 1 90.56 38 ASP B O 1
ATOM 2644 N N . ARG B 1 39 ? -21.5 -11.68 -1.898 1 94.62 39 ARG B N 1
ATOM 2645 C CA . ARG B 1 39 ? -20.219 -11.766 -1.212 1 94.62 39 ARG B CA 1
ATOM 2646 C C . ARG B 1 39 ? -19.062 -11.695 -2.205 1 94.62 39 ARG B C 1
ATOM 2648 O O . ARG B 1 39 ? -19.094 -12.352 -3.248 1 94.62 39 ARG B O 1
ATOM 2655 N N . SER B 1 40 ? -18.172 -10.836 -1.908 1 95.94 40 SER B N 1
ATOM 2656 C CA . SER B 1 40 ? -16.938 -10.742 -2.676 1 95.94 40 SER B CA 1
ATOM 2657 C C . SER B 1 40 ? -15.891 -11.727 -2.162 1 95.94 40 SER B C 1
ATOM 2659 O O . SER B 1 40 ? -16.094 -12.367 -1.128 1 95.94 40 SER B O 1
ATOM 2661 N N . MET B 1 41 ? -14.859 -11.914 -2.914 1 97.81 41 MET B N 1
ATOM 2662 C CA . MET B 1 41 ? -13.75 -12.75 -2.463 1 97.81 41 MET B CA 1
ATOM 2663 C C . MET B 1 41 ? -13.227 -12.273 -1.114 1 97.81 41 MET B C 1
ATOM 2665 O O . MET B 1 41 ? -12.938 -13.086 -0.233 1 97.81 41 MET B O 1
ATOM 2669 N N . MET B 1 42 ? -13.102 -10.945 -0.903 1 96.62 42 MET B N 1
ATOM 2670 C CA . MET B 1 42 ? -12.617 -10.375 0.353 1 96.62 42 MET B CA 1
ATOM 2671 C C . MET B 1 42 ? -13.539 -10.758 1.51 1 96.62 42 MET B C 1
ATOM 2673 O O . MET B 1 42 ? -13.062 -11.047 2.611 1 96.62 42 MET B O 1
ATOM 2677 N N . ASN B 1 43 ? -14.828 -10.766 1.242 1 96.44 43 ASN B N 1
ATOM 2678 C CA . ASN B 1 43 ? -15.766 -11.188 2.273 1 96.44 43 ASN B CA 1
ATOM 2679 C C . ASN B 1 43 ? -15.531 -12.633 2.689 1 96.44 43 ASN B C 1
ATOM 2681 O O . ASN B 1 43 ? -15.586 -12.961 3.877 1 96.44 43 ASN B O 1
ATOM 2685 N N . LEU B 1 44 ? -15.305 -13.469 1.681 1 97.94 44 LEU B N 1
ATOM 2686 C CA . LEU B 1 44 ? -15.062 -14.875 1.978 1 97.94 44 LEU B CA 1
ATOM 2687 C C . LEU B 1 44 ? -13.789 -15.039 2.807 1 97.94 44 LEU B C 1
ATOM 2689 O O . LEU B 1 44 ? -13.781 -15.797 3.779 1 97.94 44 LEU B O 1
ATOM 2693 N N . LEU B 1 45 ? -12.758 -14.305 2.447 1 98.25 45 LEU B N 1
ATOM 2694 C CA . LEU B 1 45 ? -11.469 -14.422 3.117 1 98.25 45 LEU B CA 1
ATOM 2695 C C . LEU B 1 45 ? -11.547 -13.906 4.551 1 98.25 45 LEU B C 1
ATOM 2697 O O . LEU B 1 45 ? -10.875 -14.422 5.441 1 98.25 45 LEU B O 1
ATOM 2701 N N . GLN B 1 46 ? -12.375 -12.93 4.805 1 96.75 46 GLN B N 1
ATOM 2702 C CA . GLN B 1 46 ? -12.539 -12.367 6.145 1 96.75 46 GLN B CA 1
ATOM 2703 C C . GLN B 1 46 ? -13.141 -13.398 7.102 1 96.75 46 GLN B C 1
ATOM 2705 O O . GLN B 1 46 ? -12.906 -13.336 8.312 1 96.75 46 GLN B O 1
ATOM 2710 N N . ASP B 1 47 ? -13.883 -14.32 6.547 1 96.56 47 ASP B N 1
ATOM 2711 C CA . ASP B 1 47 ? -14.469 -15.422 7.309 1 96.56 47 ASP B CA 1
ATOM 2712 C C . ASP B 1 47 ? -14.07 -16.766 6.719 1 96.56 47 ASP B C 1
ATOM 2714 O O . ASP B 1 47 ? -14.922 -17.625 6.469 1 96.56 47 ASP B O 1
ATOM 2718 N N . TRP B 1 48 ? -12.82 -16.938 6.508 1 98 48 TRP B N 1
ATOM 2719 C CA . TRP B 1 48 ? -12.32 -18.016 5.652 1 98 48 TRP B CA 1
ATOM 2720 C C . TRP B 1 48 ? -12.633 -19.375 6.246 1 98 48 TRP B C 1
ATOM 2722 O O . TRP B 1 48 ? -13.094 -20.281 5.535 1 98 48 TRP B O 1
ATOM 2732 N N . THR B 1 49 ? -12.43 -19.562 7.574 1 95.62 49 THR B N 1
ATOM 2733 C CA . THR B 1 49 ? -12.641 -20.859 8.18 1 95.62 49 THR B CA 1
ATOM 2734 C C . THR B 1 49 ? -14.078 -21.328 7.969 1 95.62 49 THR B C 1
ATOM 2736 O O . THR B 1 49 ? -14.305 -22.453 7.504 1 95.62 49 THR B O 1
ATOM 2739 N N . SER B 1 50 ? -15.023 -20.469 8.273 1 95.75 50 SER B N 1
ATOM 2740 C CA . SER B 1 50 ? -16.438 -20.812 8.109 1 95.75 50 SER B CA 1
ATOM 2741 C C . SER B 1 50 ? -16.797 -20.953 6.633 1 95.75 50 SER B C 1
ATOM 2743 O O . SER B 1 50 ? -17.5 -21.891 6.25 1 95.75 50 SER B O 1
ATOM 2745 N N . CYS B 1 51 ? -16.266 -20.109 5.84 1 96.69 51 CYS B N 1
ATOM 2746 C CA . CYS B 1 51 ? -16.562 -20.141 4.41 1 96.69 51 CYS B CA 1
ATOM 2747 C C . CYS B 1 51 ? -16 -21.391 3.756 1 96.69 51 CYS B C 1
ATOM 2749 O O . CYS B 1 51 ? -16.656 -22.016 2.92 1 96.69 51 CYS B O 1
ATOM 2751 N N . TYR B 1 52 ? -14.805 -21.766 4.168 1 97.31 52 TYR B N 1
ATOM 2752 C CA . TYR B 1 52 ? -14.164 -22.922 3.576 1 97.31 52 TYR B CA 1
ATOM 2753 C C . TYR B 1 52 ? -14.992 -24.188 3.822 1 97.31 52 TYR B C 1
ATOM 2755 O O . TYR B 1 52 ? -15.148 -25.016 2.928 1 97.31 52 TYR B O 1
ATOM 2763 N N . SER B 1 53 ? -15.484 -24.328 5.031 1 96.38 53 SER B N 1
ATOM 2764 C CA . SER B 1 53 ? -16.312 -25.484 5.363 1 96.38 53 SER B CA 1
ATOM 2765 C C . SER B 1 53 ? -17.531 -25.578 4.461 1 96.38 53 SER B C 1
ATOM 2767 O O . SER B 1 53 ? -17.875 -26.656 3.961 1 96.38 53 SER B O 1
ATOM 2769 N N . THR B 1 54 ? -18.156 -24.469 4.262 1 96.69 54 THR B N 1
ATOM 2770 C CA . THR B 1 54 ? -19.328 -24.406 3.404 1 96.69 54 THR B CA 1
ATOM 2771 C C . THR B 1 54 ? -18.953 -24.719 1.955 1 96.69 54 THR B C 1
ATOM 2773 O O . THR B 1 54 ? -19.672 -25.438 1.265 1 96.69 54 THR B O 1
ATOM 2776 N N . LEU B 1 55 ? -17.844 -24.188 1.525 1 97.56 55 LEU B N 1
ATOM 2777 C CA . LEU B 1 55 ? -17.375 -24.406 0.16 1 97.56 55 LEU B CA 1
ATOM 2778 C C . LEU B 1 55 ? -17.031 -25.875 -0.076 1 97.56 55 LEU B C 1
ATOM 2780 O O . LEU B 1 55 ? -17.328 -26.422 -1.139 1 97.56 55 LEU B O 1
ATOM 2784 N N . GLN B 1 56 ? -16.422 -26.453 0.891 1 96.06 56 GLN B N 1
ATOM 2785 C CA . GLN B 1 56 ? -16.078 -27.875 0.787 1 96.06 56 GLN B CA 1
ATOM 2786 C C . GLN B 1 56 ? -17.312 -28.734 0.649 1 96.06 56 GLN B C 1
ATOM 2788 O O . GLN B 1 56 ? -17.344 -29.672 -0.159 1 96.06 56 GLN B O 1
ATOM 2793 N N . GLN B 1 57 ? -18.297 -28.438 1.433 1 95 57 GLN B N 1
ATOM 2794 C CA . GLN B 1 57 ? -19.562 -29.172 1.354 1 95 57 GLN B CA 1
ATOM 2795 C C . GLN B 1 57 ? -20.219 -28.969 -0.009 1 95 57 GLN B C 1
ATOM 2797 O O . GLN B 1 57 ? -20.75 -29.938 -0.589 1 95 57 GLN B O 1
ATOM 2802 N N . LEU B 1 58 ? -20.172 -27.781 -0.426 1 94.69 58 LEU B N 1
ATOM 2803 C CA . LEU B 1 58 ? -20.75 -27.469 -1.723 1 94.69 58 LEU B CA 1
ATOM 2804 C C . LEU B 1 58 ? -20.031 -28.203 -2.842 1 94.69 58 LEU B C 1
ATOM 2806 O O . LEU B 1 58 ? -20.672 -28.781 -3.729 1 94.69 58 LEU B O 1
ATOM 2810 N N . ALA B 1 59 ? -18.703 -28.219 -2.789 1 95.44 59 ALA B N 1
ATOM 2811 C CA . ALA B 1 59 ? -17.891 -28.922 -3.785 1 95.44 59 ALA B CA 1
ATOM 2812 C C . ALA B 1 59 ? -18.219 -30.422 -3.803 1 95.44 59 ALA B C 1
ATOM 2814 O O . ALA B 1 59 ? -18.344 -31.016 -4.871 1 95.44 59 ALA B O 1
ATOM 2815 N N . SER B 1 60 ? -18.375 -30.969 -2.613 1 93.5 60 SER B N 1
ATOM 2816 C CA . SER B 1 60 ? -18.703 -32.375 -2.5 1 93.5 60 SER B CA 1
ATOM 2817 C C . SER B 1 60 ? -20.078 -32.688 -3.096 1 93.5 60 SER B C 1
ATOM 2819 O O . SER B 1 60 ? -20.266 -33.688 -3.766 1 93.5 60 SER B O 1
ATOM 2821 N N . SER B 1 61 ? -20.984 -31.797 -2.834 1 91.25 61 SER B N 1
ATOM 2822 C CA . SER B 1 61 ? -22.344 -31.969 -3.357 1 91.25 61 SER B CA 1
ATOM 2823 C C . SER B 1 61 ? -22.359 -31.891 -4.883 1 91.25 61 SER B C 1
ATOM 2825 O O . SER B 1 61 ? -23.031 -32.688 -5.543 1 91.25 61 SER B O 1
ATOM 2827 N N . ILE B 1 62 ? -21.625 -30.969 -5.438 1 90.5 62 ILE B N 1
ATOM 2828 C CA . ILE B 1 62 ? -21.578 -30.797 -6.883 1 90.5 62 ILE B CA 1
ATOM 2829 C C . ILE B 1 62 ? -20.844 -31.969 -7.523 1 90.5 62 ILE B C 1
ATOM 2831 O O . ILE B 1 62 ? -21.25 -32.469 -8.57 1 90.5 62 ILE B O 1
ATOM 2835 N N . GLY B 1 63 ? -19.719 -32.344 -6.875 1 84.56 63 GLY B N 1
ATOM 2836 C CA . GLY B 1 63 ? -18.906 -33.438 -7.402 1 84.56 63 GLY B CA 1
ATOM 2837 C C . GLY B 1 63 ? -19.609 -34.781 -7.402 1 84.56 63 GLY B C 1
ATOM 2838 O O . GLY B 1 63 ? -19.297 -35.625 -8.227 1 84.56 63 GLY B O 1
ATOM 2839 N N . THR B 1 64 ? -20.375 -35.031 -6.371 1 77.94 64 THR B N 1
ATOM 2840 C CA . THR B 1 64 ? -21.078 -36.312 -6.254 1 77.94 64 THR B CA 1
ATOM 2841 C C . THR B 1 64 ? -22.328 -36.312 -7.133 1 77.94 64 THR B C 1
ATOM 2843 O O . THR B 1 64 ? -22.797 -37.375 -7.531 1 77.94 64 THR B O 1
ATOM 2846 N N . GLN B 1 65 ? -22.891 -35.125 -7.184 1 65.12 65 GLN B N 1
ATOM 2847 C CA . GLN B 1 65 ? -24.125 -35.125 -7.961 1 65.12 65 GLN B CA 1
ATOM 2848 C C . GLN B 1 65 ? -23.844 -35.406 -9.43 1 65.12 65 GLN B C 1
ATOM 2850 O O . GLN B 1 65 ? -22.844 -34.938 -9.984 1 65.12 65 GLN B O 1
ATOM 2855 N N . ASN B 1 66 ? -24.125 -36.5 -10.023 1 52.34 66 ASN B N 1
ATOM 2856 C CA . ASN B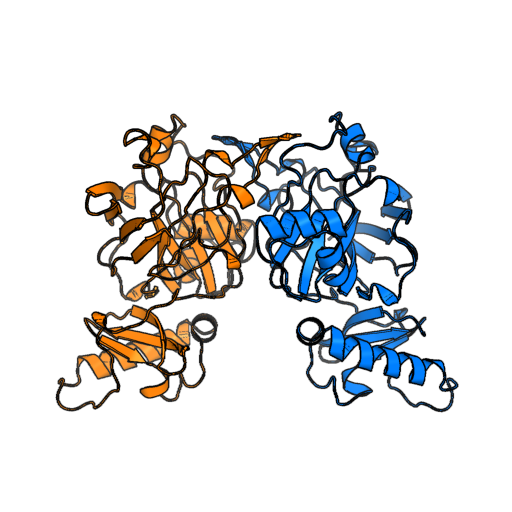 1 66 ? -24.125 -36.875 -11.43 1 52.34 66 ASN B CA 1
ATOM 2857 C C . ASN B 1 66 ? -24.594 -35.75 -12.32 1 52.34 66 ASN B C 1
ATOM 2859 O O . ASN B 1 66 ? -25.422 -34.938 -11.906 1 52.34 66 ASN B O 1
ATOM 2863 N N . GLU B 1 67 ? -23.703 -35.219 -13.344 1 51.12 67 GLU B N 1
ATOM 2864 C CA . GLU B 1 67 ? -23.984 -34.188 -14.32 1 51.12 67 GLU B CA 1
ATOM 2865 C C . GLU B 1 67 ? -25.469 -33.906 -14.43 1 51.12 67 GLU B C 1
ATOM 2867 O O . GLU B 1 67 ? -25.875 -32.812 -14.812 1 51.12 67 GLU B O 1
ATOM 2872 N N . LYS B 1 68 ? -26.219 -34.969 -14.484 1 49.34 68 LYS B N 1
ATOM 2873 C CA . LYS B 1 68 ? -27.609 -34.938 -14.938 1 49.34 68 LYS B CA 1
ATOM 2874 C C . LYS B 1 68 ? -28.531 -34.312 -13.891 1 49.34 68 LYS B C 1
ATOM 2876 O O . LYS B 1 68 ? -29.656 -33.938 -14.203 1 49.34 68 LYS B O 1
ATOM 2881 N N . GLU B 1 69 ? -28.203 -34.312 -12.547 1 51.59 69 GLU B N 1
ATOM 2882 C CA . GLU B 1 69 ? -29.266 -34 -11.594 1 51.59 69 GLU B CA 1
ATOM 2883 C C . GLU B 1 69 ? -29.094 -32.594 -11.016 1 51.59 69 GLU B C 1
ATOM 2885 O O . GLU B 1 69 ? -30.078 -31.922 -10.719 1 51.59 69 GLU B O 1
ATOM 2890 N N . GLY B 1 70 ? -27.891 -32.156 -10.609 1 56.78 70 GLY B N 1
ATOM 2891 C CA . GLY B 1 70 ? -27.891 -30.859 -9.969 1 56.78 70 GLY B CA 1
ATOM 2892 C C . GLY B 1 70 ? -27.75 -29.719 -10.945 1 56.78 70 GLY B C 1
ATOM 2893 O O . GLY B 1 70 ? -26.953 -29.781 -11.883 1 56.78 70 GLY B O 1
ATOM 2894 N N . ASN B 1 71 ? -28.797 -29.094 -11.422 1 72.69 71 ASN B N 1
ATOM 2895 C CA . ASN B 1 71 ? -28.938 -27.984 -12.352 1 72.69 71 ASN B CA 1
ATOM 2896 C C . ASN B 1 71 ? -28.25 -26.719 -11.844 1 72.69 71 ASN B C 1
ATOM 2898 O O . ASN B 1 71 ? -28.891 -25.719 -11.562 1 72.69 71 ASN B O 1
ATOM 2902 N N . TYR B 1 72 ? -26.922 -26.953 -11.438 1 82.94 72 TYR B N 1
ATOM 2903 C CA . TYR B 1 72 ? -26.25 -25.734 -11.031 1 82.94 72 TYR B CA 1
ATOM 2904 C C . TYR B 1 72 ? -25.859 -24.891 -12.242 1 82.94 72 TYR B C 1
ATOM 2906 O O . TYR B 1 72 ? -25.422 -25.438 -13.258 1 82.94 72 TYR B O 1
ATOM 2914 N N . SER B 1 73 ? -26.141 -23.625 -12.102 1 88.94 73 SER B N 1
ATOM 2915 C CA . SER B 1 73 ? -25.625 -22.703 -13.102 1 88.94 73 SER B CA 1
ATOM 2916 C C . SER B 1 73 ? -24.094 -22.766 -13.172 1 88.94 73 SER B C 1
ATOM 2918 O O . SER B 1 73 ? -23.422 -22.781 -12.141 1 88.94 73 SER B O 1
ATOM 2920 N N . ARG B 1 74 ? -23.547 -23.078 -14.312 1 92.94 74 ARG B N 1
ATOM 2921 C CA . ARG B 1 74 ? -22.094 -23.188 -14.484 1 92.94 74 ARG B CA 1
ATOM 2922 C C . ARG B 1 74 ? -21.656 -22.625 -15.828 1 92.94 74 ARG B C 1
ATOM 2924 O O . ARG B 1 74 ? -22.484 -22.406 -16.719 1 92.94 74 ARG B O 1
ATOM 2931 N N . ILE B 1 75 ? -20.422 -22.2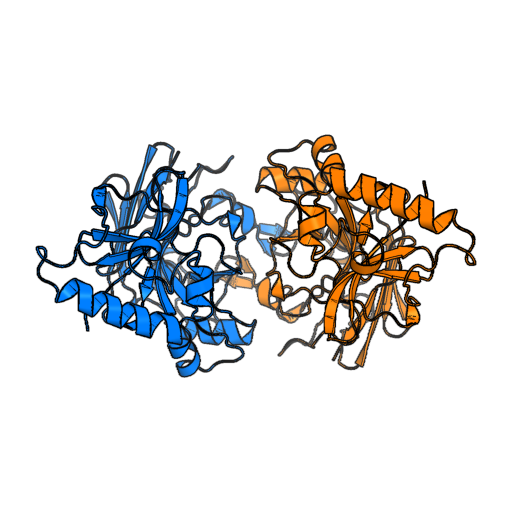19 -15.945 1 94.62 75 ILE B N 1
ATOM 2932 C CA . ILE B 1 75 ? -19.766 -21.688 -17.141 1 94.62 75 ILE B CA 1
ATOM 2933 C C . ILE B 1 75 ? -18.516 -22.484 -17.453 1 94.62 75 ILE B C 1
ATOM 2935 O O . ILE B 1 75 ? -17.734 -22.828 -16.562 1 94.62 75 ILE B O 1
ATOM 2939 N N . GLY B 1 76 ? -18.328 -22.859 -18.734 1 95.25 76 GLY B N 1
ATOM 2940 C CA . GLY B 1 76 ? -17.062 -23.484 -19.109 1 95.25 76 GLY B CA 1
ATOM 2941 C C . GLY B 1 76 ? -15.859 -22.609 -18.844 1 95.25 76 GLY B C 1
ATOM 2942 O O . GLY B 1 76 ? -15.914 -21.406 -19.062 1 95.25 76 GLY B O 1
ATOM 2943 N N . LEU B 1 77 ? -14.805 -23.188 -18.344 1 95.25 77 LEU B N 1
ATOM 2944 C CA . LEU B 1 77 ? -13.625 -22.406 -17.969 1 95.25 77 LEU B CA 1
ATOM 2945 C C . LEU B 1 77 ? -13.109 -21.594 -19.156 1 95.25 77 LEU B C 1
ATOM 2947 O O . LEU B 1 77 ? -12.625 -20.484 -19 1 95.25 77 LEU B O 1
ATOM 2951 N N . GLU B 1 78 ? -13.219 -22.156 -20.328 1 93.31 78 GLU B N 1
ATOM 2952 C CA . GLU B 1 78 ? -12.719 -21.5 -21.531 1 93.31 78 GLU B CA 1
ATOM 2953 C C . GLU B 1 78 ? -13.531 -20.25 -21.875 1 93.31 78 GLU B C 1
ATOM 2955 O O . GLU B 1 78 ? -13.039 -19.344 -22.547 1 93.31 78 GLU B O 1
ATOM 2960 N N . GLU B 1 79 ? -14.75 -20.219 -21.422 1 94.56 79 GLU B N 1
ATOM 2961 C CA . GLU B 1 79 ? -15.656 -19.109 -21.703 1 94.56 79 GLU B CA 1
ATOM 2962 C C . GLU B 1 79 ? -15.672 -18.109 -20.547 1 94.56 79 GLU B C 1
ATOM 2964 O O . GLU B 1 79 ? -16.281 -17.047 -20.656 1 94.56 79 GLU B O 1
ATOM 2969 N N . THR B 1 80 ? -15.039 -18.5 -19.516 1 95.88 80 THR B N 1
ATOM 2970 C CA . THR B 1 80 ? -15.07 -17.688 -18.312 1 95.88 80 THR B CA 1
ATOM 2971 C C . THR B 1 80 ? -14.18 -16.453 -18.469 1 95.88 80 THR B C 1
ATOM 2973 O O . THR B 1 80 ? -13.055 -16.547 -18.953 1 95.88 80 THR B O 1
ATOM 2976 N N . LYS B 1 81 ? -14.703 -15.305 -18.172 1 97 81 LYS B N 1
ATOM 2977 C CA . LYS B 1 81 ? -13.93 -14.07 -18.109 1 97 81 LYS B CA 1
ATOM 2978 C C . LYS B 1 81 ? -13.344 -13.859 -16.719 1 97 81 LYS B C 1
ATOM 2980 O O . LYS B 1 81 ? -13.992 -13.258 -15.859 1 97 81 LYS B O 1
ATOM 2985 N N . PHE B 1 82 ? -12.125 -14.234 -16.578 1 98.12 82 PHE B N 1
ATOM 2986 C CA . PHE B 1 82 ? -11.453 -14.203 -15.281 1 98.12 82 PHE B CA 1
ATOM 2987 C C . PHE B 1 82 ? -10.961 -12.797 -14.961 1 98.12 82 PHE B C 1
ATOM 2989 O O . PHE B 1 82 ? -10.523 -12.07 -15.852 1 98.12 82 PHE B O 1
ATOM 2996 N N . ASP B 1 83 ? -11.016 -12.367 -13.758 1 98.12 83 ASP B N 1
ATOM 2997 C CA . ASP B 1 83 ? -10.289 -11.266 -13.148 1 98.12 83 ASP B CA 1
ATOM 2998 C C . ASP B 1 83 ? -9.312 -11.766 -12.086 1 98.12 83 ASP B C 1
ATOM 3000 O O . ASP B 1 83 ? -9.203 -12.977 -11.852 1 98.12 83 ASP B O 1
ATOM 3004 N N . ALA B 1 84 ? -8.484 -10.883 -11.562 1 98.38 84 ALA B N 1
ATOM 3005 C CA . ALA B 1 84 ? -7.664 -11.297 -10.422 1 98.38 84 ALA B CA 1
ATOM 3006 C C . ALA B 1 84 ? -8.531 -11.852 -9.297 1 98.38 84 ALA B C 1
ATOM 3008 O O . ALA B 1 84 ? -9.539 -11.242 -8.922 1 98.38 84 ALA B O 1
ATOM 3009 N N . PRO B 1 85 ? -8.188 -13 -8.758 1 98.56 85 PRO B N 1
ATOM 3010 C CA . PRO B 1 85 ? -9.039 -13.609 -7.73 1 98.56 85 PRO B CA 1
ATOM 3011 C C . PRO B 1 85 ? -9.258 -12.695 -6.527 1 98.56 85 PRO B C 1
ATOM 3013 O O . PRO B 1 85 ? -10.383 -12.57 -6.039 1 98.56 85 PRO B O 1
ATOM 3016 N N . VAL B 1 86 ? -8.18 -12.094 -6.059 1 97.56 86 VAL B N 1
ATOM 3017 C CA . VAL B 1 86 ? -8.25 -11.047 -5.043 1 97.56 86 VAL B CA 1
ATOM 3018 C C . VAL B 1 86 ? -7.91 -9.695 -5.668 1 97.56 86 VAL B C 1
ATOM 3020 O O . VAL B 1 86 ? -6.75 -9.281 -5.672 1 97.56 86 VAL B O 1
ATOM 3023 N N . ARG B 1 87 ? -8.906 -9.031 -6.086 1 90.62 87 ARG B N 1
ATOM 3024 C CA . ARG B 1 87 ? -8.703 -7.848 -6.914 1 90.62 87 ARG B CA 1
ATOM 3025 C C . ARG B 1 87 ? -8.328 -6.645 -6.059 1 90.62 87 ARG B C 1
ATOM 3027 O O . ARG B 1 87 ? -7.52 -5.809 -6.469 1 90.62 87 ARG B O 1
ATOM 3034 N N . TYR B 1 88 ? -8.891 -6.566 -4.84 1 87.75 88 TYR B N 1
ATOM 3035 C CA . TYR B 1 88 ? -8.68 -5.395 -3.994 1 87.75 88 TYR B CA 1
ATOM 3036 C C . TYR B 1 88 ? -8.281 -5.805 -2.582 1 87.75 88 TYR B C 1
ATOM 3038 O O . TYR B 1 88 ? -9.031 -5.566 -1.627 1 87.75 88 TYR B O 1
ATOM 3046 N N . PRO B 1 89 ? -7.07 -6.32 -2.482 1 94.19 89 PRO B N 1
ATOM 3047 C CA . PRO B 1 89 ? -6.609 -6.66 -1.137 1 94.19 89 PRO B CA 1
ATOM 3048 C C . PRO B 1 89 ? -6.285 -5.43 -0.293 1 94.19 89 PRO B C 1
ATOM 3050 O O . PRO B 1 89 ? -6.254 -4.312 -0.812 1 94.19 89 PRO B O 1
ATOM 3053 N N . ASN B 1 90 ? -6.137 -5.656 0.991 1 89.69 90 ASN B N 1
ATOM 3054 C CA . ASN B 1 90 ? -5.695 -4.559 1.845 1 89.69 90 ASN B CA 1
ATOM 3055 C C . ASN B 1 90 ? -4.238 -4.195 1.581 1 89.69 90 ASN B C 1
ATOM 3057 O O . ASN B 1 90 ? -3.873 -3.018 1.608 1 89.69 90 ASN B O 1
ATOM 3061 N N . LYS B 1 91 ? -3.459 -5.207 1.4 1 94.19 91 LYS B N 1
ATOM 3062 C CA . LYS B 1 91 ? -2.068 -4.945 1.039 1 94.19 91 LYS B CA 1
ATOM 3063 C C . LYS B 1 91 ? -1.488 -6.098 0.221 1 94.19 91 LYS B C 1
ATOM 3065 O O . LYS B 1 91 ? -1.938 -7.238 0.341 1 94.19 91 LYS B O 1
ATOM 3070 N N . LEU B 1 92 ? -0.632 -5.785 -0.617 1 96.81 92 LEU B N 1
ATOM 3071 C CA . LEU B 1 92 ? 0.229 -6.684 -1.378 1 96.81 92 LEU B CA 1
ATOM 3072 C C . LEU B 1 92 ? 1.685 -6.535 -0.948 1 96.81 92 LEU B C 1
ATOM 3074 O O . LEU B 1 92 ? 2.195 -5.418 -0.845 1 96.81 92 LEU B O 1
ATOM 3078 N N . LEU B 1 93 ? 2.271 -7.656 -0.624 1 96.75 93 LEU B N 1
ATOM 3079 C CA . LEU B 1 93 ? 3.686 -7.664 -0.271 1 96.75 93 LEU B CA 1
ATOM 3080 C C . LEU B 1 93 ? 4.488 -8.516 -1.251 1 96.75 93 LEU B C 1
ATOM 3082 O O . LEU B 1 93 ? 3.975 -9.5 -1.784 1 96.75 93 LEU B O 1
ATOM 3086 N N . ALA B 1 94 ? 5.664 -8.125 -1.468 1 95.25 94 ALA B N 1
ATOM 3087 C CA . ALA B 1 94 ? 6.543 -8.867 -2.369 1 95.25 94 ALA B CA 1
ATOM 3088 C C . ALA B 1 94 ? 7.918 -9.078 -1.74 1 95.25 94 ALA B C 1
ATOM 3090 O O . ALA B 1 94 ? 8.633 -8.117 -1.453 1 95.25 94 ALA B O 1
ATOM 3091 N N . VAL B 1 95 ? 8.266 -10.32 -1.606 1 92.12 95 VAL B N 1
ATOM 3092 C CA . VAL B 1 95 ? 9.547 -10.695 -1.021 1 92.12 95 VAL B CA 1
ATOM 3093 C C . VAL B 1 95 ? 10.633 -10.695 -2.098 1 92.12 95 VAL B C 1
ATOM 3095 O O . VAL B 1 95 ? 10.406 -11.156 -3.217 1 92.12 95 VAL B O 1
ATOM 3098 N N . GLY B 1 96 ? 11.75 -10.172 -1.716 1 86.88 96 GLY B N 1
ATOM 3099 C CA . GLY B 1 96 ? 12.875 -10.156 -2.629 1 86.88 96 GLY B CA 1
ATOM 3100 C C . GLY B 1 96 ? 13.93 -11.203 -2.297 1 86.88 96 GLY B C 1
ATOM 3101 O O . GLY B 1 96 ? 14.078 -11.594 -1.136 1 86.88 96 GLY B O 1
ATOM 3102 N N . ALA B 1 97 ? 14.555 -11.68 -3.34 1 83.44 97 ALA B N 1
ATOM 3103 C CA . ALA B 1 97 ? 15.758 -12.5 -3.217 1 83.44 97 ALA B CA 1
ATOM 3104 C C . ALA B 1 97 ? 15.477 -13.781 -2.436 1 83.44 97 ALA B C 1
ATOM 3106 O O . ALA B 1 97 ? 16.219 -14.133 -1.521 1 83.44 97 ALA B O 1
ATOM 3107 N N . ASN B 1 98 ? 14.445 -14.445 -2.803 1 90.19 98 ASN B N 1
ATOM 3108 C CA . ASN B 1 98 ? 14.039 -15.609 -2.012 1 90.19 98 ASN B CA 1
ATOM 3109 C C . ASN B 1 98 ? 14.312 -16.906 -2.75 1 90.19 98 ASN B C 1
ATOM 3111 O O . ASN B 1 98 ? 13.82 -17.969 -2.354 1 90.19 98 ASN B O 1
ATOM 3115 N N . TYR B 1 99 ? 14.969 -16.844 -3.871 1 90.62 99 TYR B N 1
ATOM 3116 C CA . TYR B 1 99 ? 15.32 -18.047 -4.613 1 90.62 99 TYR B CA 1
ATOM 3117 C C . TYR B 1 99 ? 16.812 -18.109 -4.883 1 90.62 99 TYR B C 1
ATOM 3119 O O . TYR B 1 99 ? 17.391 -17.188 -5.477 1 90.62 99 TYR B O 1
ATOM 3127 N N . ALA B 1 100 ? 17.406 -19.156 -4.621 1 80.38 100 ALA B N 1
ATOM 3128 C CA . ALA B 1 100 ? 18.859 -19.344 -4.723 1 80.38 100 ALA B CA 1
ATOM 3129 C C . ALA B 1 100 ? 19.328 -19.188 -6.164 1 80.38 100 ALA B C 1
ATOM 3131 O O . ALA B 1 100 ? 20.344 -18.531 -6.422 1 80.38 100 ALA B O 1
ATOM 3132 N N . ASP B 1 101 ? 18.625 -19.766 -6.984 1 79.31 101 ASP B N 1
ATOM 3133 C CA . ASP B 1 101 ? 19.031 -19.734 -8.383 1 79.31 101 ASP B CA 1
ATOM 3134 C C . ASP B 1 101 ? 19 -18.312 -8.938 1 79.31 101 ASP B C 1
ATOM 3136 O O . ASP B 1 101 ? 19.844 -17.938 -9.75 1 79.31 101 ASP B O 1
ATOM 3140 N N . HIS B 1 102 ? 18.047 -17.578 -8.547 1 80.25 102 HIS B N 1
ATOM 3141 C CA . HIS B 1 102 ? 17.953 -16.188 -8.969 1 80.25 102 HIS B CA 1
ATOM 3142 C C . HIS B 1 102 ? 19.125 -15.359 -8.438 1 80.25 102 HIS B C 1
ATOM 3144 O O . HIS B 1 102 ? 19.672 -14.516 -9.156 1 80.25 102 HIS B O 1
ATOM 3150 N N . LEU B 1 103 ? 19.469 -15.625 -7.258 1 74.56 103 LEU B N 1
ATOM 3151 C CA . LEU B 1 103 ? 20.594 -14.93 -6.656 1 74.56 103 LEU B CA 1
ATOM 3152 C C . LEU B 1 103 ? 21.891 -15.281 -7.383 1 74.56 103 LEU B C 1
ATOM 3154 O O . LEU B 1 103 ? 22.719 -14.398 -7.637 1 74.56 103 LEU B O 1
ATOM 3158 N N . LYS B 1 104 ? 22 -16.547 -7.727 1 73.44 104 LYS B N 1
ATOM 3159 C CA . LYS B 1 104 ? 23.172 -16.969 -8.484 1 73.44 104 LYS B CA 1
ATOM 3160 C C . LYS B 1 104 ? 23.234 -16.266 -9.836 1 73.44 104 LYS B C 1
ATOM 3162 O O . LYS B 1 104 ? 24.312 -15.828 -10.258 1 73.44 104 LYS B O 1
ATOM 3167 N N . GLU B 1 105 ? 22.109 -16.156 -10.398 1 72.19 105 GLU B N 1
ATOM 3168 C CA . GLU B 1 105 ? 22 -15.445 -11.672 1 72.19 105 GLU B CA 1
ATOM 3169 C C . GLU B 1 105 ? 22.516 -14.008 -11.539 1 72.19 105 GLU B C 1
ATOM 3171 O O . GLU B 1 105 ? 23.078 -13.453 -12.484 1 72.19 105 GLU B O 1
ATOM 3176 N N . MET B 1 106 ? 22.281 -13.453 -10.391 1 68.44 106 MET B N 1
ATOM 3177 C CA . MET B 1 106 ? 22.656 -12.062 -10.141 1 68.44 106 MET B CA 1
ATOM 3178 C C . MET B 1 106 ? 24.031 -11.984 -9.484 1 68.44 106 MET B C 1
ATOM 3180 O O . MET B 1 106 ? 24.469 -10.898 -9.102 1 68.44 106 MET B O 1
ATOM 3184 N N . ASN B 1 107 ? 24.703 -13.094 -9.312 1 69.25 107 ASN B N 1
ATOM 3185 C CA . ASN B 1 107 ? 26.016 -13.195 -8.68 1 69.25 107 ASN B CA 1
ATOM 3186 C C . ASN B 1 107 ? 26 -12.711 -7.234 1 69.25 107 ASN B C 1
ATOM 3188 O O . ASN B 1 107 ? 26.891 -12 -6.797 1 69.25 107 ASN B O 1
ATOM 3192 N N . LEU B 1 108 ? 24.906 -13.07 -6.602 1 67.94 108 LEU B N 1
ATOM 3193 C CA . LEU B 1 108 ? 24.75 -12.742 -5.191 1 67.94 108 LEU B CA 1
ATOM 3194 C C . LEU B 1 108 ? 24.844 -13.992 -4.324 1 67.94 108 LEU B C 1
ATOM 3196 O O . LEU B 1 108 ? 24.547 -15.094 -4.789 1 67.94 108 LEU B O 1
ATOM 3200 N N . PRO B 1 109 ? 25.406 -13.719 -3.072 1 67 109 PRO B N 1
ATOM 3201 C CA . PRO B 1 109 ? 25.453 -14.875 -2.174 1 67 109 PRO B CA 1
ATOM 3202 C C . PRO B 1 109 ? 24.078 -15.43 -1.848 1 67 109 PRO B C 1
ATOM 3204 O O . PRO B 1 109 ? 23.109 -14.672 -1.764 1 67 109 PRO B O 1
ATOM 3207 N N . VAL B 1 110 ? 24 -16.734 -1.726 1 65.62 110 VAL B N 1
ATOM 3208 C CA . VAL B 1 110 ? 22.734 -17.453 -1.501 1 65.62 110 VAL B CA 1
ATOM 3209 C C . VAL B 1 110 ? 22.484 -17.609 -0.002 1 65.62 110 VAL B C 1
ATOM 3211 O O . VAL B 1 110 ? 21.422 -18.047 0.415 1 65.62 110 VAL B O 1
ATOM 3214 N N . GLU B 1 111 ? 23.391 -17.062 0.801 1 63.03 111 GLU B N 1
ATOM 3215 C CA . GLU B 1 111 ? 23.203 -17.25 2.236 1 63.03 111 GLU B CA 1
ATOM 3216 C C . GLU B 1 111 ? 22.094 -16.359 2.771 1 63.03 111 GLU B C 1
ATOM 3218 O O . GLU B 1 111 ? 21.797 -15.305 2.193 1 63.03 111 GLU B O 1
ATOM 3223 N N . LYS B 1 112 ? 21.391 -16.984 3.705 1 61.16 112 LYS B N 1
ATOM 3224 C CA . LYS B 1 112 ? 20.375 -16.219 4.402 1 61.16 112 LYS B CA 1
ATOM 3225 C C . LYS B 1 112 ? 20.953 -14.914 4.949 1 61.16 112 LYS B C 1
ATOM 3227 O O . LYS B 1 112 ? 22.078 -14.891 5.441 1 61.16 112 LYS B O 1
ATOM 3232 N N . TRP B 1 113 ? 20.422 -13.797 4.441 1 58.81 113 TRP B N 1
ATOM 3233 C CA . TRP B 1 113 ? 20.844 -12.492 4.945 1 58.81 113 TRP B CA 1
ATOM 3234 C C . TRP B 1 113 ? 20.094 -12.125 6.223 1 58.81 113 TRP B C 1
ATOM 3236 O O . TRP B 1 113 ? 18.984 -12.609 6.457 1 58.81 113 TRP B O 1
ATOM 3246 N N . ASP B 1 114 ? 20.656 -11.703 7.316 1 56.16 114 ASP B N 1
ATOM 3247 C CA . ASP B 1 114 ? 20.109 -11.094 8.523 1 56.16 114 ASP B CA 1
ATOM 3248 C C . ASP B 1 114 ? 20.172 -9.57 8.445 1 56.16 114 ASP B C 1
ATOM 3250 O O . ASP B 1 114 ? 21.266 -8.992 8.344 1 56.16 114 ASP B O 1
ATOM 3254 N N . PRO B 1 115 ? 19.094 -8.891 8.648 1 54.91 115 PRO B N 1
ATOM 3255 C CA . PRO B 1 115 ? 17.719 -9.359 8.797 1 54.91 115 PRO B CA 1
ATOM 3256 C C . PRO B 1 115 ? 17.109 -9.812 7.473 1 54.91 115 PRO B C 1
ATOM 3258 O O . PRO B 1 115 ? 17.406 -9.242 6.422 1 54.91 115 PRO B O 1
ATOM 3261 N N . GLU B 1 116 ? 16.531 -10.922 7.242 1 62.38 116 GLU B N 1
ATOM 3262 C CA . GLU B 1 116 ? 15.734 -11.5 6.168 1 62.38 116 GLU B CA 1
ATOM 3263 C C . GLU B 1 116 ? 14.281 -11.688 6.598 1 62.38 116 GLU B C 1
ATOM 3265 O O . GLU B 1 116 ? 13.992 -11.867 7.785 1 62.38 116 GLU B O 1
ATOM 3270 N N . PRO B 1 117 ? 13.383 -11.516 5.535 1 64.56 117 PRO B N 1
ATOM 3271 C CA . PRO B 1 117 ? 13.453 -11.18 4.113 1 64.56 117 PRO B CA 1
ATOM 3272 C C . PRO B 1 117 ? 13.234 -9.695 3.842 1 64.56 117 PRO B C 1
ATOM 3274 O O . PRO B 1 117 ? 12.539 -9.023 4.605 1 64.56 117 PRO B O 1
ATOM 3277 N N . PHE B 1 118 ? 13.891 -9.266 2.799 1 78.88 118 PHE B N 1
ATOM 3278 C CA . PHE B 1 118 ? 13.492 -7.996 2.195 1 78.88 118 PHE B CA 1
ATOM 3279 C C . PHE B 1 118 ? 12.117 -8.117 1.548 1 78.88 118 PHE B C 1
ATOM 3281 O O . PHE B 1 118 ? 11.812 -9.117 0.902 1 78.88 118 PHE B O 1
ATOM 3288 N N . PHE B 1 119 ? 11.281 -7.191 1.929 1 86.44 119 PHE B N 1
ATOM 3289 C CA . PHE B 1 119 ? 10 -7.168 1.23 1 86.44 119 PHE B CA 1
ATOM 3290 C C . PHE B 1 119 ? 9.523 -5.738 1.03 1 86.44 119 PHE B C 1
ATOM 3292 O O . PHE B 1 119 ? 9.883 -4.84 1.796 1 86.44 119 PHE B O 1
ATOM 3299 N N . SER B 1 120 ? 8.781 -5.574 -0.071 1 90.81 120 SER B N 1
ATOM 3300 C CA . SER B 1 120 ? 8.148 -4.305 -0.398 1 90.81 120 SER B CA 1
ATOM 3301 C C . SER B 1 120 ? 6.625 -4.414 -0.333 1 90.81 120 SER B C 1
ATOM 3303 O O . SER B 1 120 ? 6.086 -5.496 -0.092 1 90.81 120 SER B O 1
ATOM 3305 N N . CYS B 1 121 ? 6.004 -3.271 -0.448 1 93.06 121 CYS B N 1
ATOM 3306 C CA . CYS B 1 121 ? 4.547 -3.199 -0.413 1 93.06 121 CYS B CA 1
ATOM 3307 C C . CYS B 1 121 ? 4.012 -2.396 -1.594 1 93.06 121 CYS B C 1
ATOM 3309 O O . CYS B 1 121 ? 3.598 -1.249 -1.434 1 93.06 121 CYS B O 1
ATOM 3311 N N . PRO B 1 122 ? 3.988 -3.027 -2.775 1 94.56 122 PRO B N 1
ATOM 3312 C CA . PRO B 1 122 ? 3.438 -2.305 -3.926 1 94.56 122 PRO B CA 1
ATOM 3313 C C . PRO B 1 122 ? 1.981 -1.896 -3.725 1 94.56 122 PRO B C 1
ATOM 3315 O O . PRO B 1 122 ? 1.24 -2.57 -3.004 1 94.56 122 PRO B O 1
ATOM 3318 N N . PRO B 1 123 ? 1.601 -0.729 -4.391 1 94.44 123 PRO B N 1
ATOM 3319 C CA . PRO B 1 123 ? 0.176 -0.391 -4.344 1 94.44 123 PRO B CA 1
ATOM 3320 C C . PRO B 1 123 ? -0.706 -1.46 -4.984 1 94.44 123 PRO B C 1
ATOM 3322 O O . PRO B 1 123 ? -0.317 -2.066 -5.984 1 94.44 123 PRO B O 1
ATOM 3325 N N . THR B 1 124 ? -1.876 -1.604 -4.445 1 94.19 124 THR B N 1
ATOM 3326 C CA . THR B 1 124 ? -2.756 -2.674 -4.902 1 94.19 124 THR B CA 1
ATOM 3327 C C . THR B 1 124 ? -3.334 -2.348 -6.277 1 94.19 124 THR B C 1
ATOM 3329 O O . THR B 1 124 ? -3.875 -3.227 -6.953 1 94.19 124 THR B O 1
ATOM 3332 N N . THR B 1 125 ? -3.131 -1.103 -6.754 1 92 125 THR B N 1
ATOM 3333 C CA . THR B 1 125 ? -3.574 -0.708 -8.086 1 92 125 THR B CA 1
ATOM 3334 C C . THR B 1 125 ? -2.697 -1.346 -9.156 1 92 125 THR B C 1
ATOM 3336 O O . THR B 1 125 ? -3.029 -1.307 -10.344 1 92 125 THR B O 1
ATOM 3339 N N . SER B 1 126 ? -1.619 -1.955 -8.719 1 96.19 126 SER B N 1
ATOM 3340 C CA . SER B 1 126 ? -0.747 -2.639 -9.664 1 96.19 126 SER B CA 1
ATOM 3341 C C . SER B 1 126 ? -1.324 -3.99 -10.078 1 96.19 126 SER B C 1
ATOM 3343 O O . SER B 1 126 ? -0.878 -4.59 -11.055 1 96.19 126 SER B O 1
ATOM 3345 N N . ILE B 1 127 ? -2.305 -4.496 -9.398 1 97.75 127 ILE B N 1
ATOM 3346 C CA . ILE B 1 127 ? -2.824 -5.852 -9.57 1 97.75 127 ILE B CA 1
ATOM 3347 C C . ILE B 1 127 ? -3.791 -5.887 -10.75 1 97.75 127 ILE B C 1
ATOM 3349 O O . ILE B 1 127 ? -4.68 -5.039 -10.859 1 97.75 127 ILE B O 1
ATOM 3353 N N . VAL B 1 128 ? -3.572 -6.809 -11.617 1 97.88 128 VAL B N 1
ATOM 3354 C CA . VAL B 1 128 ? -4.508 -7.07 -12.703 1 97.88 128 VAL B CA 1
ATOM 3355 C C . VAL B 1 128 ? -4.734 -8.578 -12.844 1 97.88 128 VAL B C 1
ATOM 3357 O O . VAL B 1 128 ? -4.035 -9.375 -12.211 1 97.88 128 VAL B O 1
ATOM 3360 N N . GLY B 1 129 ? -5.766 -8.945 -13.578 1 98.19 129 GLY B N 1
ATOM 3361 C CA . GLY B 1 129 ? -6.062 -10.344 -13.852 1 98.19 129 GLY B CA 1
ATOM 3362 C C . GLY B 1 129 ? -5.48 -10.836 -15.164 1 98.19 129 GLY B C 1
ATOM 3363 O O . GLY B 1 129 ? -4.621 -10.18 -15.75 1 98.19 129 GLY B O 1
ATOM 3364 N N . PRO B 1 130 ? -5.875 -12.016 -15.594 1 98.12 130 PRO B N 1
ATOM 3365 C CA . PRO B 1 130 ? -5.422 -12.562 -16.875 1 98.12 130 PRO B CA 1
ATOM 3366 C C . PRO B 1 130 ? -5.922 -11.75 -18.062 1 98.12 130 PRO B C 1
ATOM 3368 O O . PRO B 1 130 ? -6.793 -10.891 -17.906 1 98.12 130 PRO B O 1
ATOM 3371 N N . GLY B 1 131 ? -5.324 -12.008 -19.234 1 97.88 131 GLY B N 1
ATOM 3372 C CA . GLY B 1 131 ? -5.758 -11.375 -20.469 1 97.88 131 GLY B CA 1
ATOM 3373 C C . GLY B 1 131 ? -4.867 -10.227 -20.891 1 97.88 131 GLY B C 1
ATOM 3374 O O . GLY B 1 131 ? -3.691 -10.18 -20.531 1 97.88 131 GLY B O 1
ATOM 3375 N N . ARG B 1 132 ? -5.352 -9.391 -21.797 1 97.88 132 ARG B N 1
ATOM 3376 C CA . ARG B 1 132 ? -4.609 -8.227 -22.281 1 97.88 132 ARG B CA 1
ATOM 3377 C C . ARG B 1 132 ? -4.664 -7.086 -21.281 1 97.88 132 ARG B C 1
ATOM 3379 O O . ARG B 1 132 ? -5.375 -6.098 -21.5 1 97.88 132 ARG B O 1
ATOM 3386 N N . THR B 1 133 ? -3.906 -7.297 -20.188 1 97.75 133 THR B N 1
ATOM 3387 C CA . THR B 1 133 ? -4.117 -6.422 -19.031 1 97.75 133 THR B CA 1
ATOM 3388 C C . THR B 1 133 ? -2.818 -5.723 -18.641 1 97.75 133 THR B C 1
ATOM 3390 O O . THR B 1 133 ? -2.797 -4.922 -17.703 1 97.75 133 THR B O 1
ATOM 3393 N N . VAL B 1 134 ? -1.712 -5.953 -19.344 1 98.44 134 VAL B N 1
ATOM 3394 C CA . VAL B 1 134 ? -0.414 -5.438 -18.922 1 98.44 134 VAL B CA 1
ATOM 3395 C C . VAL B 1 134 ? 0.072 -4.391 -19.922 1 98.44 134 VAL B C 1
ATOM 3397 O O . VAL B 1 134 ? 0.541 -4.734 -21.016 1 98.44 134 VAL B O 1
ATOM 3400 N N . PRO B 1 135 ? 0.037 -3.162 -19.594 1 97.5 135 PRO B N 1
ATOM 3401 C CA . PRO B 1 135 ? 0.628 -2.143 -20.469 1 97.5 135 PRO B CA 1
ATOM 3402 C C . PRO B 1 135 ? 2.148 -2.072 -20.344 1 97.5 135 PRO B C 1
ATOM 3404 O O . PRO B 1 135 ? 2.699 -2.334 -19.281 1 97.5 135 PRO B O 1
ATOM 3407 N N . VAL B 1 136 ? 2.779 -1.76 -21.422 1 97.12 136 VAL B N 1
ATOM 3408 C CA . VAL B 1 136 ? 4.203 -1.451 -21.312 1 97.12 136 VAL B CA 1
ATOM 3409 C C . VAL B 1 136 ? 4.391 -0.12 -20.594 1 97.12 136 VAL B C 1
ATOM 3411 O O . VAL B 1 136 ? 3.846 0.904 -21.016 1 97.12 136 VAL B O 1
ATOM 3414 N N . PRO B 1 137 ? 5.109 -0.135 -19.516 1 94.69 137 PRO B N 1
ATOM 3415 C CA . PRO B 1 137 ? 5.336 1.134 -18.812 1 94.69 137 PRO B CA 1
ATOM 3416 C C . PRO B 1 137 ? 6.094 2.148 -19.672 1 94.69 137 PRO B C 1
ATOM 3418 O O . PRO B 1 137 ? 6.988 1.774 -20.438 1 94.69 137 PRO B O 1
ATOM 3421 N N . ARG B 1 138 ? 5.824 3.393 -19.469 1 90.38 138 ARG B N 1
ATOM 3422 C CA . ARG B 1 138 ? 6.434 4.473 -20.234 1 90.38 138 ARG B CA 1
ATOM 3423 C C . ARG B 1 138 ? 7.93 4.566 -19.969 1 90.38 138 ARG B C 1
ATOM 3425 O O . ARG B 1 138 ? 8.359 4.516 -18.812 1 90.38 138 ARG B O 1
ATOM 3432 N N . GLY B 1 139 ? 8.688 4.605 -21.016 1 89.44 139 GLY B N 1
ATOM 3433 C CA . GLY B 1 139 ? 10.102 4.945 -20.906 1 89.44 139 GLY B CA 1
ATOM 3434 C C . GLY B 1 139 ? 10.992 3.734 -20.703 1 89.44 139 GLY B C 1
ATOM 3435 O O . GLY B 1 139 ? 12.219 3.836 -20.781 1 89.44 139 GLY B O 1
ATOM 3436 N N . THR B 1 140 ? 10.398 2.531 -20.438 1 94.56 140 THR B N 1
ATOM 3437 C CA . THR B 1 140 ? 11.234 1.372 -20.141 1 94.56 140 THR B CA 1
ATOM 3438 C C . THR B 1 140 ? 11.75 0.727 -21.422 1 94.56 140 THR B C 1
ATOM 3440 O O . THR B 1 140 ? 11.047 0.721 -22.438 1 94.56 140 THR B O 1
ATOM 3443 N N . LYS B 1 141 ? 12.961 0.174 -21.359 1 95.88 141 LYS B N 1
ATOM 3444 C CA . LYS B 1 141 ? 13.562 -0.634 -22.422 1 95.88 141 LYS B CA 1
ATOM 3445 C C . LYS B 1 141 ? 13.961 -2.012 -21.906 1 95.88 141 LYS B C 1
ATOM 3447 O O . LYS B 1 141 ? 14.438 -2.855 -22.672 1 95.88 141 LYS B O 1
ATOM 3452 N N . GLN B 1 142 ? 13.727 -2.197 -20.625 1 96.81 142 GLN B N 1
ATOM 3453 C CA . GLN B 1 142 ? 14.125 -3.445 -19.984 1 96.81 142 GLN B CA 1
ATOM 3454 C C . GLN B 1 142 ? 13 -4.004 -19.109 1 96.81 142 GLN B C 1
ATOM 3456 O O . GLN B 1 142 ? 13.203 -4.27 -17.922 1 96.81 142 GLN B O 1
ATOM 3461 N N . PHE B 1 143 ? 11.828 -4.211 -19.719 1 97.81 143 PHE B N 1
ATOM 3462 C CA . PHE B 1 143 ? 10.664 -4.777 -19.062 1 97.81 143 PHE B CA 1
ATOM 3463 C C . PHE B 1 143 ? 10.789 -6.289 -18.938 1 97.81 143 PHE B C 1
ATOM 3465 O O . PHE B 1 143 ? 10.922 -6.984 -19.953 1 97.81 143 PHE B O 1
ATOM 3472 N N . ASP B 1 144 ? 10.797 -6.781 -17.688 1 97.56 144 ASP B N 1
ATOM 3473 C CA . ASP B 1 144 ? 11.172 -8.156 -17.391 1 97.56 144 ASP B CA 1
ATOM 3474 C C . ASP B 1 144 ? 10.039 -8.891 -16.672 1 97.56 144 ASP B C 1
ATOM 3476 O O . ASP B 1 144 ? 9.039 -8.281 -16.297 1 97.56 144 ASP B O 1
ATOM 3480 N N . TRP B 1 145 ? 10.148 -10.219 -16.641 1 98.06 145 TRP B N 1
ATOM 3481 C CA . TRP B 1 145 ? 9.141 -11.055 -15.992 1 98.06 145 TRP B CA 1
ATOM 3482 C C . TRP B 1 145 ? 9.719 -11.734 -14.758 1 98.06 145 TRP B C 1
ATOM 3484 O O . TRP B 1 145 ? 10.93 -11.922 -14.656 1 98.06 145 TRP B O 1
ATOM 3494 N N . GLU B 1 146 ? 8.883 -11.992 -13.805 1 97.06 146 GLU B N 1
ATOM 3495 C CA . GLU B 1 146 ? 9.125 -12.859 -12.656 1 97.06 146 GLU B CA 1
ATOM 3496 C C . GLU B 1 146 ? 7.875 -13.664 -12.305 1 97.06 146 GLU B C 1
ATOM 3498 O O . GLU B 1 146 ? 6.805 -13.094 -12.102 1 97.06 146 GLU B O 1
ATOM 3503 N N . CYS B 1 147 ? 7.957 -14.945 -12.328 1 98.44 147 CYS B N 1
ATOM 3504 C CA . CYS B 1 147 ? 6.852 -15.805 -11.922 1 98.44 147 CYS B CA 1
ATOM 3505 C C . CYS B 1 147 ? 6.977 -16.203 -10.453 1 98.44 147 CYS B C 1
ATOM 3507 O O . CYS B 1 147 ? 8.016 -16.703 -10.023 1 98.44 147 CYS B O 1
ATOM 3509 N N . GLU B 1 148 ? 5.918 -15.961 -9.727 1 98.62 148 GLU B N 1
ATOM 3510 C CA . GLU B 1 148 ? 6.027 -16.141 -8.281 1 98.62 148 GLU B CA 1
ATOM 3511 C C . GLU B 1 148 ? 4.805 -16.875 -7.723 1 98.62 148 GLU B C 1
ATOM 3513 O O . GLU B 1 148 ? 3.68 -16.625 -8.164 1 98.62 148 GLU B O 1
ATOM 3518 N N . LEU B 1 149 ? 5.047 -17.797 -6.77 1 98.75 149 LEU B N 1
ATOM 3519 C CA . LEU B 1 149 ? 3.971 -18.281 -5.918 1 98.75 149 LEU B CA 1
ATOM 3520 C C . LEU B 1 149 ? 3.463 -17.188 -4.992 1 98.75 149 LEU B C 1
ATOM 3522 O O . LEU B 1 149 ? 4.242 -16.578 -4.258 1 98.75 149 LEU B O 1
ATOM 3526 N N . THR B 1 150 ? 2.17 -16.922 -5.027 1 98.81 150 THR B N 1
ATOM 3527 C CA . THR B 1 150 ? 1.581 -15.852 -4.23 1 98.81 150 THR B CA 1
ATOM 3528 C C . THR B 1 150 ? 0.689 -16.422 -3.131 1 98.81 150 THR B C 1
ATOM 3530 O O . THR B 1 150 ? -0.208 -17.219 -3.408 1 98.81 150 THR B O 1
ATOM 3533 N N . VAL B 1 151 ? 0.942 -15.992 -1.936 1 98.81 151 VAL B N 1
ATOM 3534 C CA . VAL B 1 151 ? 0.194 -16.406 -0.754 1 98.81 151 VAL B CA 1
ATOM 3535 C C . VAL B 1 151 ? -1.007 -15.492 -0.549 1 98.81 151 VAL B C 1
ATOM 3537 O O . VAL B 1 151 ? -0.911 -14.281 -0.757 1 98.81 151 VAL B O 1
ATOM 3540 N N . VAL B 1 152 ? -2.111 -16.062 -0.16 1 98.88 152 VAL B N 1
ATOM 3541 C CA . VAL B 1 152 ? -3.275 -15.289 0.28 1 98.88 152 VAL B CA 1
ATOM 3542 C C . VAL B 1 152 ? -3.6 -15.633 1.731 1 98.88 152 VAL B C 1
ATOM 3544 O O . VAL B 1 152 ? -3.752 -16.812 2.08 1 98.88 152 VAL B O 1
ATOM 3547 N N . MET B 1 153 ? -3.74 -14.617 2.559 1 98.88 153 MET B N 1
ATOM 3548 C CA . MET B 1 153 ? -4.008 -14.797 3.984 1 98.88 153 MET B CA 1
ATOM 3549 C C . MET B 1 153 ? -5.492 -15.039 4.234 1 98.88 153 MET B C 1
ATOM 3551 O O . MET B 1 153 ? -6.344 -14.422 3.584 1 98.88 153 MET B O 1
ATOM 3555 N N . GLY B 1 154 ? -5.789 -15.844 5.266 1 98.69 154 GLY B N 1
ATOM 3556 C CA . GLY B 1 154 ? -7.164 -16.125 5.645 1 98.69 154 GLY B CA 1
ATOM 3557 C C . GLY B 1 154 ? -7.457 -15.812 7.098 1 98.69 154 GLY B C 1
ATOM 3558 O O . GLY B 1 154 ? -8.609 -15.883 7.535 1 98.69 154 GLY B O 1
ATOM 3559 N N . LYS B 1 155 ? -6.398 -15.523 7.836 1 98.25 155 LYS B N 1
ATOM 3560 C CA . LYS B 1 155 ? -6.5 -15.156 9.242 1 98.25 155 LYS B CA 1
ATOM 3561 C C . LYS B 1 155 ? -5.527 -14.039 9.594 1 98.25 155 LYS B C 1
ATOM 3563 O O . LYS B 1 155 ? -4.457 -13.922 8.992 1 98.25 155 LYS B O 1
ATOM 3568 N N . SER B 1 156 ? -5.895 -13.25 10.578 1 97.88 156 SER B N 1
ATOM 3569 C CA . SER B 1 156 ? -5.008 -12.203 11.078 1 97.88 156 SER B CA 1
ATOM 3570 C C . SER B 1 156 ? -3.896 -12.789 11.945 1 97.88 156 SER B C 1
ATOM 3572 O O . SER B 1 156 ? -4.141 -13.68 12.758 1 97.88 156 SER B O 1
ATOM 3574 N N . ILE B 1 157 ? -2.701 -12.25 11.711 1 98.06 157 ILE B N 1
ATOM 3575 C CA . ILE B 1 157 ? -1.6 -12.672 12.57 1 98.06 157 ILE B CA 1
ATOM 3576 C C . ILE B 1 157 ? -0.671 -11.492 12.836 1 98.06 157 ILE B C 1
ATOM 3578 O O . ILE B 1 157 ? -0.615 -10.547 12.039 1 98.06 157 ILE B O 1
ATOM 3582 N N . LYS B 1 158 ? -0.029 -11.523 13.891 1 96.38 158 LYS B N 1
ATOM 3583 C CA . LYS B 1 158 ? 1.047 -10.641 14.32 1 96.38 158 LYS B CA 1
ATOM 3584 C C . LYS B 1 158 ? 2.062 -11.383 15.18 1 96.38 158 LYS B C 1
ATOM 3586 O O . LYS B 1 158 ? 1.687 -12.133 16.078 1 96.38 158 LYS B O 1
ATOM 3591 N N . ASP B 1 159 ? 3.344 -11.258 14.852 1 95.88 159 ASP B N 1
ATOM 3592 C CA . ASP B 1 159 ? 4.402 -11.922 15.609 1 95.88 159 ASP B CA 1
ATOM 3593 C C . ASP B 1 159 ? 4.16 -13.43 15.688 1 95.88 159 ASP B C 1
ATOM 3595 O O . ASP B 1 159 ? 4.156 -14.008 16.781 1 95.88 159 ASP B O 1
ATOM 3599 N N . ALA B 1 160 ? 3.898 -14 14.578 1 97.94 160 ALA B N 1
ATOM 3600 C CA . ALA B 1 160 ? 3.48 -15.398 14.516 1 97.94 160 ALA B CA 1
ATOM 3601 C C . ALA B 1 160 ? 4.684 -16.328 14.406 1 97.94 160 ALA B C 1
ATOM 3603 O O . ALA B 1 160 ? 5.719 -15.945 13.852 1 97.94 160 ALA B O 1
ATOM 3604 N N . THR B 1 161 ? 4.547 -17.5 14.914 1 97.81 161 THR B N 1
ATOM 3605 C CA . THR B 1 161 ? 5.457 -18.594 14.602 1 97.81 161 THR B CA 1
ATOM 3606 C C . THR B 1 161 ? 5.211 -19.125 13.195 1 97.81 161 THR B C 1
ATOM 3608 O O . THR B 1 161 ? 4.207 -18.781 12.562 1 97.81 161 THR B O 1
ATOM 3611 N N . ASP B 1 162 ? 6.09 -19.969 12.734 1 97.19 162 ASP B N 1
ATOM 3612 C CA . ASP B 1 162 ? 5.914 -20.578 11.422 1 97.19 162 ASP B CA 1
ATOM 3613 C C . ASP B 1 162 ? 4.613 -21.375 11.352 1 97.19 162 ASP B C 1
ATOM 3615 O O . ASP B 1 162 ? 3.916 -21.359 10.336 1 97.19 162 ASP B O 1
ATOM 3619 N N . GLU B 1 163 ? 4.316 -22.062 12.422 1 98.19 163 GLU B N 1
ATOM 3620 C CA . GLU B 1 163 ? 3.104 -22.875 12.461 1 98.19 163 GLU B CA 1
ATOM 3621 C C . GLU B 1 163 ? 1.854 -22 12.398 1 98.19 163 GLU B C 1
ATOM 3623 O O . GLU B 1 163 ? 0.917 -22.297 11.656 1 98.19 163 GLU B O 1
ATOM 3628 N N . GLN B 1 164 ? 1.865 -20.938 13.164 1 98.5 164 GLN B N 1
ATOM 3629 C CA . GLN B 1 164 ? 0.753 -20 13.133 1 98.5 164 GLN B CA 1
ATOM 3630 C C . GLN B 1 164 ? 0.604 -19.375 11.75 1 98.5 164 GLN B C 1
ATOM 3632 O O . GLN B 1 164 ? -0.514 -19.172 11.266 1 98.5 164 GLN B O 1
ATOM 3637 N N . ALA B 1 165 ? 1.749 -19.062 11.164 1 98.56 165 ALA B N 1
ATOM 3638 C CA . ALA B 1 165 ? 1.763 -18.469 9.828 1 98.56 165 ALA B CA 1
ATOM 3639 C C . ALA B 1 165 ? 1.166 -19.438 8.805 1 98.56 165 ALA B C 1
ATOM 3641 O O . ALA B 1 165 ? 0.304 -19.047 8.008 1 98.56 165 ALA B O 1
ATOM 3642 N N . TYR B 1 166 ? 1.596 -20.672 8.891 1 98.19 166 TYR B N 1
ATOM 3643 C CA . TYR B 1 166 ? 1.056 -21.672 7.977 1 98.19 166 TYR B CA 1
ATOM 3644 C C . TYR B 1 166 ? -0.458 -21.781 8.117 1 98.19 166 TYR B C 1
ATOM 3646 O O . TYR B 1 166 ? -1.182 -21.828 7.121 1 98.19 166 TYR B O 1
ATOM 3654 N N . ASN B 1 167 ? -0.91 -21.781 9.344 1 98.12 167 ASN B N 1
ATOM 3655 C CA . ASN B 1 167 ? -2.332 -21.953 9.617 1 98.12 167 ASN B CA 1
ATOM 3656 C C . ASN B 1 167 ? -3.139 -20.734 9.172 1 98.12 167 ASN B C 1
ATOM 3658 O O . ASN B 1 167 ? -4.344 -20.844 8.938 1 98.12 167 ASN B O 1
ATOM 3662 N N . ALA B 1 168 ? -2.467 -19.625 9.055 1 98.69 168 ALA B N 1
ATOM 3663 C CA . ALA B 1 168 ? -3.156 -18.391 8.695 1 98.69 168 ALA B CA 1
ATOM 3664 C C . ALA B 1 168 ? -3.268 -18.25 7.18 1 98.69 168 ALA B C 1
ATOM 3666 O O . ALA B 1 168 ? -4.012 -17.391 6.684 1 98.69 168 ALA B O 1
ATOM 3667 N N . ILE B 1 169 ? -2.539 -19 6.434 1 98.75 169 ILE B N 1
ATOM 3668 C CA . ILE B 1 169 ? -2.598 -18.953 4.977 1 98.75 169 ILE B CA 1
ATOM 3669 C C . ILE B 1 169 ? -3.883 -19.625 4.492 1 98.75 169 ILE B C 1
ATOM 3671 O O . ILE B 1 169 ? -4.176 -20.75 4.863 1 98.75 169 ILE B O 1
ATOM 3675 N N . ALA B 1 170 ? -4.68 -18.906 3.713 1 98.81 170 ALA B N 1
ATOM 3676 C CA . ALA B 1 170 ? -5.879 -19.469 3.102 1 98.81 170 ALA B CA 1
ATOM 3677 C C . ALA B 1 170 ? -5.531 -20.328 1.889 1 98.81 170 ALA B C 1
ATOM 3679 O O . ALA B 1 170 ? -6.137 -21.375 1.667 1 98.81 170 ALA B O 1
ATOM 3680 N N . GLY B 1 171 ? -4.566 -19.812 1.109 1 98.75 171 GLY B N 1
ATOM 3681 C CA . GLY B 1 171 ? -4.207 -20.531 -0.104 1 98.75 171 GLY B CA 1
ATOM 3682 C C . GLY B 1 171 ? -3.191 -19.797 -0.953 1 98.75 171 GLY B C 1
ATOM 3683 O O . GLY B 1 171 ? -2.406 -19 -0.437 1 98.75 171 GLY B O 1
ATOM 3684 N N . TYR B 1 172 ? -3.213 -20.188 -2.293 1 98.81 172 TYR B N 1
ATOM 3685 C CA . TYR B 1 172 ? -2.158 -19.719 -3.186 1 98.81 172 TYR B CA 1
ATOM 3686 C C . TYR B 1 172 ? -2.709 -19.438 -4.578 1 98.81 172 TYR B C 1
ATOM 3688 O O . TYR B 1 172 ? -3.775 -19.938 -4.945 1 98.81 172 TYR B O 1
ATOM 3696 N N . MET B 1 173 ? -1.976 -18.672 -5.289 1 98.62 173 MET B N 1
ATOM 3697 C CA . MET B 1 173 ? -2.223 -18.469 -6.711 1 98.62 173 MET B CA 1
ATOM 3698 C C . MET B 1 173 ? -0.936 -18.078 -7.434 1 98.62 173 MET B C 1
ATOM 3700 O O . MET B 1 173 ? 0.117 -17.953 -6.809 1 98.62 173 MET B O 1
ATOM 3704 N N . ILE B 1 174 ? -1.031 -18.031 -8.742 1 98.88 174 ILE B N 1
ATOM 3705 C CA . ILE B 1 174 ? 0.103 -17.609 -9.555 1 98.88 174 ILE B CA 1
ATOM 3706 C C . ILE B 1 174 ? 0.146 -16.078 -9.602 1 98.88 174 ILE B C 1
ATOM 3708 O O . ILE B 1 174 ? -0.891 -15.422 -9.742 1 98.88 174 ILE B O 1
ATOM 3712 N N . GLY B 1 175 ? 1.308 -15.516 -9.469 1 98.81 175 GLY B N 1
ATOM 3713 C CA . GLY B 1 175 ? 1.521 -14.094 -9.68 1 98.81 175 GLY B CA 1
ATOM 3714 C C . GLY B 1 175 ? 2.732 -13.789 -10.539 1 98.81 175 GLY B C 1
ATOM 3715 O O . GLY B 1 175 ? 3.672 -14.586 -10.602 1 98.81 175 GLY B O 1
ATOM 3716 N N . LEU B 1 176 ? 2.643 -12.719 -11.242 1 98.81 176 LEU B N 1
ATOM 3717 C CA . LEU B 1 176 ? 3.791 -12.148 -11.938 1 98.81 176 LEU B CA 1
ATOM 3718 C C . LEU B 1 176 ? 4.254 -10.859 -11.273 1 98.81 176 LEU B C 1
ATOM 3720 O O . LEU B 1 176 ? 3.434 -9.992 -10.953 1 98.81 176 LEU B O 1
ATOM 3724 N N . ASP B 1 177 ? 5.465 -10.812 -10.977 1 97.94 177 ASP B N 1
ATOM 3725 C CA . ASP B 1 177 ? 6.094 -9.594 -10.484 1 97.94 177 ASP B CA 1
ATOM 3726 C C . ASP B 1 177 ? 6.93 -8.93 -11.578 1 97.94 177 ASP B C 1
ATOM 3728 O O . ASP B 1 177 ? 8.156 -9.023 -11.57 1 97.94 177 ASP B O 1
ATOM 3732 N N . LEU B 1 178 ? 6.262 -8.211 -12.461 1 98.25 178 LEU B N 1
ATOM 3733 C CA . LEU B 1 178 ? 6.93 -7.605 -13.609 1 98.25 178 LEU B CA 1
ATOM 3734 C C . LEU B 1 178 ? 7.77 -6.406 -13.18 1 98.25 178 LEU B C 1
ATOM 3736 O O . LEU B 1 178 ? 7.43 -5.719 -12.219 1 98.25 178 LEU B O 1
ATOM 3740 N N . SER B 1 179 ? 8.844 -6.188 -13.906 1 95 179 SER B N 1
ATOM 3741 C CA . SER B 1 179 ? 9.797 -5.176 -13.453 1 95 179 SER B CA 1
ATOM 3742 C C . SER B 1 179 ? 10.43 -4.438 -14.625 1 95 179 SER B C 1
ATOM 3744 O O . SER B 1 179 ? 10.703 -5.039 -15.664 1 95 179 SER B O 1
ATOM 3746 N N . CYS B 1 180 ? 10.57 -3.186 -14.469 1 95 180 CYS B N 1
ATOM 3747 C CA . CYS B 1 180 ? 11.414 -2.371 -15.344 1 95 180 CYS B CA 1
ATOM 3748 C C . CYS B 1 180 ? 12.812 -2.223 -14.766 1 95 180 CYS B C 1
ATOM 3750 O O . CYS B 1 180 ? 13.062 -1.329 -13.961 1 95 180 CYS B O 1
ATOM 3752 N N . ARG B 1 181 ? 13.68 -2.975 -15.312 1 90.69 181 ARG B N 1
ATOM 3753 C CA . ARG B 1 181 ? 15.016 -3.033 -14.727 1 90.69 181 ARG B CA 1
ATOM 3754 C C . ARG B 1 181 ? 15.742 -1.699 -14.875 1 90.69 181 ARG B C 1
ATOM 3756 O O . ARG B 1 181 ? 16.562 -1.336 -14.023 1 90.69 181 ARG B O 1
ATOM 3763 N N . ASP B 1 182 ? 15.43 -0.951 -15.883 1 90.25 182 ASP B N 1
ATOM 3764 C CA . ASP B 1 182 ? 16.094 0.312 -16.188 1 90.25 182 ASP B CA 1
ATOM 3765 C C . ASP B 1 182 ? 15.453 1.469 -15.43 1 90.25 182 ASP B C 1
ATOM 3767 O O . ASP B 1 182 ? 15.992 2.578 -15.406 1 90.25 182 ASP B O 1
ATOM 3771 N N . LEU B 1 183 ? 14.359 1.188 -14.766 1 87.75 183 LEU B N 1
ATOM 3772 C CA . LEU B 1 183 ? 13.68 2.264 -14.047 1 87.75 183 LEU B CA 1
ATOM 3773 C C . LEU B 1 183 ? 13.891 2.129 -12.547 1 87.75 183 LEU B C 1
ATOM 3775 O O . LEU B 1 183 ? 13.445 2.979 -11.773 1 87.75 183 LEU B O 1
ATOM 3779 N N . PHE B 1 184 ? 14.523 1.072 -12.203 1 80.56 184 PHE B N 1
ATOM 3780 C CA . PHE B 1 184 ? 14.938 0.898 -10.82 1 80.56 184 PHE B CA 1
ATOM 3781 C C . PHE B 1 184 ? 16.109 1.813 -10.484 1 80.56 184 PHE B C 1
ATOM 3783 O O . PHE B 1 184 ? 17.219 1.343 -10.266 1 80.56 184 PHE B O 1
ATOM 3790 N N . LYS B 1 185 ? 15.883 3.025 -10.359 1 74.62 185 LYS B N 1
ATOM 3791 C CA . LYS B 1 185 ? 16.953 3.996 -10.164 1 74.62 185 LYS B CA 1
ATOM 3792 C C . LYS B 1 185 ? 17.234 4.223 -8.68 1 74.62 185 LYS B C 1
ATOM 3794 O O . LYS B 1 185 ? 16.328 4.152 -7.855 1 74.62 185 LYS B O 1
ATOM 3799 N N . THR B 1 186 ? 18.5 4.273 -8.445 1 66.31 186 THR B N 1
ATOM 3800 C CA . THR B 1 186 ? 18.922 4.59 -7.082 1 66.31 186 THR B CA 1
ATOM 3801 C C . THR B 1 186 ? 19.281 6.066 -6.957 1 66.31 186 THR B C 1
ATOM 3803 O O . THR B 1 186 ? 20 6.613 -7.797 1 66.31 186 THR B O 1
ATOM 3806 N N . GLY B 1 187 ? 18.438 6.777 -6.184 1 60.38 187 GLY B N 1
ATOM 3807 C CA . GLY B 1 187 ? 18.734 8.18 -5.93 1 60.38 187 GLY B CA 1
ATOM 3808 C C . GLY B 1 187 ? 19.75 8.383 -4.824 1 60.38 187 GLY B C 1
ATOM 3809 O O . GLY B 1 187 ? 20.469 7.449 -4.445 1 60.38 187 GLY B O 1
ATOM 3810 N N . PRO B 1 188 ? 19.781 9.648 -4.43 1 58.47 188 PRO B N 1
ATOM 3811 C CA . PRO B 1 188 ? 20.641 9.945 -3.281 1 58.47 188 PRO B CA 1
ATOM 3812 C C . PRO B 1 188 ? 20.281 9.133 -2.043 1 58.47 188 PRO B C 1
ATOM 3814 O O . PRO B 1 188 ? 19.094 8.805 -1.841 1 58.47 188 PRO B O 1
ATOM 3817 N N . PHE B 1 189 ? 21.188 8.656 -1.25 1 55.94 189 PHE B N 1
ATOM 3818 C CA . PHE B 1 189 ? 21.062 7.938 0.014 1 55.94 189 PHE B CA 1
ATOM 3819 C C . PHE B 1 189 ? 20.5 6.543 -0.207 1 55.94 189 PHE B C 1
ATOM 3821 O O . PHE B 1 189 ? 19.781 6.02 0.644 1 55.94 189 PHE B O 1
ATOM 3828 N N . ALA B 1 190 ? 20.641 6.227 -1.344 1 56.19 190 ALA B N 1
ATOM 3829 C CA . ALA B 1 190 ? 20.312 4.832 -1.625 1 56.19 190 ALA B CA 1
ATOM 3830 C C . ALA B 1 190 ? 18.797 4.617 -1.677 1 56.19 190 ALA B C 1
ATOM 3832 O O . ALA B 1 190 ? 18.312 3.516 -1.408 1 56.19 190 ALA B O 1
ATOM 3833 N N . LEU B 1 191 ? 18.219 5.773 -1.923 1 63.12 191 LEU B N 1
ATOM 3834 C CA . LEU B 1 191 ? 16.781 5.609 -2.158 1 63.12 191 LEU B CA 1
ATOM 3835 C C . LEU B 1 191 ? 16.531 4.914 -3.492 1 63.12 191 LEU B C 1
ATOM 3837 O O . LEU B 1 191 ? 17.156 5.25 -4.5 1 63.12 191 LEU B O 1
ATOM 3841 N N . VAL B 1 192 ? 15.906 3.781 -3.393 1 68.69 192 VAL B N 1
ATOM 3842 C CA . VAL B 1 192 ? 15.633 3.006 -4.598 1 68.69 192 VAL B CA 1
ATOM 3843 C C . VAL B 1 192 ? 14.18 3.199 -5.02 1 68.69 192 VAL B C 1
ATOM 3845 O O . VAL B 1 192 ? 13.266 3.127 -4.188 1 68.69 192 VAL B O 1
ATOM 3848 N N . ASP B 1 193 ? 14.039 3.541 -6.281 1 79.69 193 ASP B N 1
ATOM 3849 C CA . ASP B 1 193 ? 12.703 3.754 -6.832 1 79.69 193 ASP B CA 1
ATOM 3850 C C . ASP B 1 193 ? 12.023 2.426 -7.16 1 79.69 193 ASP B C 1
ATOM 3852 O O . ASP B 1 193 ? 11.961 2.021 -8.32 1 79.69 193 ASP B O 1
ATOM 3856 N N . ILE B 1 194 ? 11.438 1.924 -6.234 1 84.25 194 ILE B N 1
ATOM 3857 C CA . ILE B 1 194 ? 10.781 0.629 -6.375 1 84.25 194 ILE B CA 1
ATOM 3858 C C . ILE B 1 194 ? 9.469 0.795 -7.137 1 84.25 194 ILE B C 1
ATOM 3860 O O . ILE B 1 194 ? 9.07 -0.086 -7.906 1 84.25 194 ILE B O 1
ATOM 3864 N N . ILE B 1 195 ? 8.859 1.896 -7.055 1 89.69 195 ILE B N 1
ATOM 3865 C CA . ILE B 1 195 ? 7.543 2.096 -7.648 1 89.69 195 ILE B CA 1
ATOM 3866 C C . ILE B 1 195 ? 7.664 2.109 -9.172 1 89.69 195 ILE B C 1
ATOM 3868 O O . ILE B 1 195 ? 7 1.328 -9.859 1 89.69 195 ILE B O 1
ATOM 3872 N N . ARG B 1 196 ? 8.555 2.871 -9.703 1 89.75 196 ARG B N 1
ATOM 3873 C CA . ARG B 1 196 ? 8.734 2.914 -11.148 1 89.75 196 ARG B CA 1
ATOM 3874 C C . ARG B 1 196 ? 9.305 1.602 -11.672 1 89.75 196 ARG B C 1
ATOM 3876 O O . ARG B 1 196 ? 8.984 1.175 -12.781 1 89.75 196 ARG B O 1
ATOM 3883 N N . GLY B 1 197 ? 10.008 1.03 -10.867 1 90.5 197 GLY B N 1
ATOM 3884 C CA . GLY B 1 197 ? 10.703 -0.168 -11.312 1 90.5 197 GLY B CA 1
ATOM 3885 C C . GLY B 1 197 ? 9.844 -1.416 -11.242 1 90.5 197 GLY B C 1
ATOM 3886 O O . GLY B 1 197 ? 10.016 -2.336 -12.047 1 90.5 197 GLY B O 1
ATOM 3887 N N . LYS B 1 198 ? 8.875 -1.454 -10.234 1 92.62 198 LYS B N 1
ATOM 3888 C CA . LYS B 1 198 ? 8.258 -2.766 -10.062 1 92.62 198 LYS B CA 1
ATOM 3889 C C . LYS B 1 198 ? 6.828 -2.639 -9.555 1 92.62 198 LYS B C 1
ATOM 3891 O O . LYS B 1 198 ? 6.195 -3.639 -9.203 1 92.62 198 LYS B O 1
ATOM 3896 N N . ALA B 1 199 ? 6.309 -1.473 -9.523 1 93.44 199 ALA B N 1
ATOM 3897 C CA . ALA B 1 199 ? 5.016 -1.359 -8.852 1 93.44 199 ALA B CA 1
ATOM 3898 C C . ALA B 1 199 ? 4.066 -0.456 -9.633 1 93.44 199 ALA B C 1
ATOM 3900 O O . ALA B 1 199 ? 3.115 0.092 -9.07 1 93.44 199 ALA B O 1
ATOM 3901 N N . GLN B 1 200 ? 4.273 -0.26 -10.898 1 94.94 200 GLN B N 1
ATOM 3902 C CA . GLN B 1 200 ? 3.35 0.492 -11.742 1 94.94 200 GLN B CA 1
ATOM 3903 C C . GLN B 1 200 ? 2.092 -0.318 -12.039 1 94.94 200 GLN B C 1
ATOM 3905 O O . GLN B 1 200 ? 2.066 -1.533 -11.828 1 94.94 200 GLN B O 1
ATOM 3910 N N . PRO B 1 201 ? 1.056 0.337 -12.5 1 95 201 PRO B N 1
ATOM 3911 C CA . PRO B 1 201 ? -0.176 -0.388 -12.82 1 95 201 PRO B CA 1
ATOM 3912 C C . PRO B 1 201 ? 0.048 -1.508 -13.836 1 95 201 PRO B C 1
ATOM 3914 O O . PRO B 1 201 ? 0.713 -1.3 -14.852 1 95 201 PRO B O 1
ATOM 3917 N N . GLY B 1 202 ? -0.465 -2.67 -13.469 1 97.25 202 GLY B N 1
ATOM 3918 C CA . GLY B 1 202 ? -0.387 -3.787 -14.398 1 97.25 202 GLY B CA 1
ATOM 3919 C C . GLY B 1 202 ? 0.822 -4.672 -14.164 1 97.25 202 GLY B C 1
ATOM 3920 O O . GLY B 1 202 ? 0.959 -5.723 -14.797 1 97.25 202 GLY B O 1
ATOM 3921 N N . MET B 1 203 ? 1.618 -4.348 -13.234 1 98 203 MET B N 1
ATOM 3922 C CA . MET B 1 203 ? 2.879 -5.062 -13.062 1 98 203 MET B CA 1
ATOM 3923 C C . MET B 1 203 ? 2.705 -6.262 -12.133 1 98 203 MET B C 1
ATOM 3925 O O . MET B 1 203 ? 3.654 -7.012 -11.898 1 98 203 MET B O 1
ATOM 3929 N N . LYS B 1 204 ? 1.477 -6.449 -11.625 1 98.62 204 LYS B N 1
ATOM 3930 C CA . LYS B 1 204 ? 1.227 -7.578 -10.734 1 98.62 204 LYS B CA 1
ATOM 3931 C C . LYS B 1 204 ? 0.026 -8.398 -11.203 1 98.62 204 LYS B C 1
ATOM 3933 O O . LYS B 1 204 ? -0.98 -8.492 -10.5 1 98.62 204 LYS B O 1
ATOM 3938 N N . PRO B 1 205 ? 0.16 -9.039 -12.312 1 98.81 205 PRO B N 1
ATOM 3939 C CA . PRO B 1 205 ? -0.892 -9.984 -12.695 1 98.81 205 PRO B CA 1
ATOM 3940 C C . PRO B 1 205 ? -0.991 -11.172 -11.742 1 98.81 205 PRO B C 1
ATOM 3942 O O . PRO B 1 205 ? 0.032 -11.734 -11.336 1 98.81 205 PRO B O 1
ATOM 3945 N N . CYS B 1 206 ? -2.182 -11.516 -11.414 1 98.75 206 CYS B N 1
ATOM 3946 C CA . CYS B 1 206 ? -2.406 -12.648 -10.516 1 98.75 206 CYS B CA 1
ATOM 3947 C C . CYS B 1 206 ? -3.555 -13.516 -11.016 1 98.75 206 CYS B C 1
ATOM 3949 O O . CYS B 1 206 ? -4.477 -13.023 -11.672 1 98.75 206 CYS B O 1
ATOM 3951 N N . GLY B 1 207 ? -3.58 -14.727 -10.719 1 98.12 207 GLY B N 1
ATOM 3952 C CA . GLY B 1 207 ? -4.668 -15.641 -11.016 1 98.12 207 GLY B CA 1
ATOM 3953 C C . GLY B 1 207 ? -4.277 -16.75 -11.977 1 98.12 207 GLY B C 1
ATOM 3954 O O . GLY B 1 207 ? -3.16 -17.266 -11.922 1 98.12 207 GLY B O 1
ATOM 3955 N N . PRO B 1 208 ? -5.215 -17.25 -12.656 1 98.31 208 PRO B N 1
ATOM 3956 C CA . PRO B 1 208 ? -6.621 -16.859 -12.695 1 98.31 208 PRO B CA 1
ATOM 3957 C C . PRO B 1 208 ? -7.426 -17.422 -11.523 1 98.31 208 PRO B C 1
ATOM 3959 O O . PRO B 1 208 ? -8.547 -16.969 -11.266 1 98.31 208 PRO B O 1
ATOM 3962 N N . ILE B 1 209 ? -6.859 -18.422 -10.867 1 98.56 209 ILE B N 1
ATOM 3963 C CA . ILE B 1 209 ? -7.598 -19.141 -9.828 1 98.56 209 ILE B CA 1
ATOM 3964 C C . ILE B 1 209 ? -6.82 -19.078 -8.516 1 98.56 209 ILE B C 1
ATOM 3966 O O . ILE B 1 209 ? -5.598 -19.219 -8.5 1 98.56 209 ILE B O 1
ATOM 3970 N N . PHE B 1 210 ? -7.504 -18.797 -7.445 1 98.38 210 PHE B N 1
ATOM 3971 C CA . PHE B 1 210 ? -7.047 -18.969 -6.07 1 98.38 210 PHE B CA 1
ATOM 3972 C C . PHE B 1 210 ? -7.34 -20.375 -5.578 1 98.38 210 PHE B C 1
ATOM 3974 O O . PHE B 1 210 ? -8.477 -20.844 -5.668 1 98.38 210 PHE B O 1
ATOM 3981 N N . TRP B 1 211 ? -6.309 -21.062 -5.098 1 98.31 211 TRP B N 1
ATOM 3982 C CA . TRP B 1 211 ? -6.465 -22.422 -4.613 1 98.31 211 TRP B CA 1
ATOM 3983 C C . TRP B 1 211 ? -6.336 -22.484 -3.094 1 98.31 211 TRP B C 1
ATOM 3985 O O . TRP B 1 211 ? -5.281 -22.172 -2.539 1 98.31 211 TRP B O 1
ATOM 3995 N N . PRO B 1 212 ? -7.43 -22.922 -2.41 1 98.44 212 PRO B N 1
ATOM 3996 C CA . PRO B 1 212 ? -7.266 -23.172 -0.976 1 98.44 212 PRO B CA 1
ATOM 3997 C C . PRO B 1 212 ? -6.141 -24.156 -0.674 1 98.44 212 PRO B C 1
ATOM 3999 O O . PRO B 1 212 ? -5.957 -25.141 -1.404 1 98.44 212 PRO B O 1
ATOM 4002 N N . LYS B 1 213 ? -5.438 -23.828 0.35 1 97.62 213 LYS B N 1
ATOM 4003 C CA . LYS B 1 213 ? -4.25 -24.625 0.642 1 97.62 213 LYS B CA 1
ATOM 4004 C C . LYS B 1 213 ? -4.613 -26.094 0.855 1 97.62 213 LYS B C 1
ATOM 4006 O O . LYS B 1 213 ? -3.82 -26.984 0.55 1 97.62 213 LYS B O 1
ATOM 4011 N N . GLU B 1 214 ? -5.816 -26.406 1.306 1 96.38 214 GLU B N 1
ATOM 4012 C CA . GLU B 1 214 ? -6.27 -27.766 1.558 1 96.38 214 GLU B CA 1
ATOM 4013 C C . GLU B 1 214 ? -6.562 -28.5 0.253 1 96.38 214 GLU B C 1
ATOM 4015 O O . GLU B 1 214 ? -6.699 -29.734 0.241 1 96.38 214 GLU B O 1
ATOM 4020 N N . CYS B 1 215 ? -6.629 -27.781 -0.829 1 96.5 215 CYS B N 1
ATOM 4021 C CA . CYS B 1 215 ? -7.062 -28.359 -2.096 1 96.5 215 CYS B CA 1
ATOM 4022 C C . CYS B 1 215 ? -5.875 -28.625 -3.01 1 96.5 215 CYS B C 1
ATOM 4024 O O . CYS B 1 215 ? -6.051 -29.031 -4.16 1 96.5 215 CYS B O 1
ATOM 4026 N N . ILE B 1 216 ? -4.723 -28.344 -2.504 1 95.38 216 ILE B N 1
ATOM 4027 C CA . ILE B 1 216 ? -3.568 -28.516 -3.381 1 95.38 216 ILE B CA 1
ATOM 4028 C C . ILE B 1 216 ? -2.578 -29.484 -2.744 1 95.38 216 ILE B C 1
ATOM 4030 O O . ILE B 1 216 ? -2.615 -29.719 -1.534 1 95.38 216 ILE B O 1
ATOM 4034 N N . GLY B 1 217 ? -1.728 -30.094 -3.545 1 90.38 217 GLY B N 1
ATOM 4035 C CA . GLY B 1 217 ? -0.672 -30.953 -3.037 1 90.38 217 GLY B CA 1
ATOM 4036 C C . GLY B 1 217 ? 0.484 -30.188 -2.426 1 90.38 217 GLY B C 1
ATOM 4037 O O . GLY B 1 217 ? 0.384 -28.969 -2.205 1 90.38 217 GLY B O 1
ATOM 4038 N N . SER B 1 218 ? 1.475 -30.906 -2.145 1 93.5 218 SER B N 1
ATOM 4039 C CA . SER B 1 218 ? 2.66 -30.281 -1.556 1 93.5 218 SER B CA 1
ATOM 4040 C C . SER B 1 218 ? 3.297 -29.281 -2.512 1 93.5 218 SER B C 1
ATOM 4042 O O . SER B 1 218 ? 3.393 -29.547 -3.715 1 93.5 218 SER B O 1
ATOM 4044 N N . LEU B 1 219 ? 3.703 -28.172 -1.993 1 96 219 LEU B N 1
ATOM 4045 C CA . LEU B 1 219 ? 4.387 -27.156 -2.779 1 96 219 LEU B CA 1
ATOM 4046 C C . LEU B 1 219 ? 5.887 -27.172 -2.496 1 96 219 LEU B C 1
ATOM 4048 O O . LEU B 1 219 ? 6.598 -26.234 -2.859 1 96 219 LEU B O 1
ATOM 4052 N N . ASP B 1 220 ? 6.34 -28.219 -1.907 1 94.38 220 ASP B N 1
ATOM 4053 C CA . ASP B 1 220 ? 7.738 -28.281 -1.499 1 94.38 220 ASP B CA 1
ATOM 4054 C C . ASP B 1 220 ? 8.664 -28.312 -2.713 1 94.38 220 ASP B C 1
ATOM 4056 O O . ASP B 1 220 ? 9.773 -27.781 -2.668 1 94.38 220 ASP B O 1
ATOM 4060 N N . ASP B 1 221 ? 8.227 -28.953 -3.721 1 97.06 221 ASP B N 1
ATOM 4061 C CA . ASP B 1 221 ? 9.008 -29.078 -4.949 1 97.06 221 ASP B CA 1
ATOM 4062 C C . ASP B 1 221 ? 8.117 -28.922 -6.18 1 97.06 221 ASP B C 1
ATOM 4064 O O . ASP B 1 221 ? 8.133 -29.75 -7.086 1 97.06 221 ASP B O 1
ATOM 4068 N N . ALA B 1 222 ? 7.324 -27.906 -6.152 1 97.81 222 ALA B N 1
ATOM 4069 C CA . ALA B 1 222 ? 6.418 -27.625 -7.262 1 97.81 222 ALA B CA 1
ATOM 4070 C C . ALA B 1 222 ? 7.145 -26.891 -8.391 1 97.81 222 ALA B C 1
ATOM 4072 O O . ALA B 1 222 ? 7.914 -25.953 -8.148 1 97.81 222 ALA B O 1
ATOM 4073 N N . PRO B 1 223 ? 6.926 -27.422 -9.602 1 98.19 223 PRO B N 1
ATOM 4074 C CA . PRO B 1 223 ? 7.547 -26.719 -10.727 1 98.19 223 PRO B CA 1
ATOM 4075 C C . PRO B 1 223 ? 7.004 -25.297 -10.914 1 98.19 223 PRO B C 1
ATOM 4077 O O . PRO B 1 223 ? 5.805 -25.062 -10.734 1 98.19 223 PRO B O 1
ATOM 4080 N N . ILE B 1 224 ? 7.82 -24.328 -11.258 1 98.56 224 ILE B N 1
ATOM 4081 C CA . ILE B 1 224 ? 7.512 -22.969 -11.688 1 98.56 224 ILE B CA 1
ATOM 4082 C C . ILE B 1 224 ? 8.039 -22.75 -13.102 1 98.56 224 ILE B C 1
ATOM 4084 O O . ILE B 1 224 ? 9.25 -22.719 -13.32 1 98.56 224 ILE B O 1
ATOM 4088 N N . LYS B 1 225 ? 7.125 -22.547 -14.016 1 98.69 225 LYS B N 1
ATOM 4089 C CA . LYS B 1 225 ? 7.516 -22.406 -15.414 1 98.69 225 LYS B CA 1
ATOM 4090 C C . LYS B 1 225 ? 6.867 -21.172 -16.047 1 98.69 225 LYS B C 1
ATOM 4092 O O . LYS B 1 225 ? 5.773 -20.766 -15.633 1 98.69 225 LYS B O 1
ATOM 4097 N N . LEU B 1 226 ? 7.539 -20.594 -16.969 1 98.75 226 LEU B N 1
ATOM 4098 C CA . LEU B 1 226 ? 7.035 -19.438 -17.719 1 98.75 226 LEU B CA 1
ATOM 4099 C C . LEU B 1 226 ? 7.449 -19.516 -19.188 1 98.75 226 LEU B C 1
ATOM 4101 O O . LEU B 1 226 ? 8.609 -19.812 -19.484 1 98.75 226 LEU B O 1
ATOM 4105 N N . TRP B 1 227 ? 6.504 -19.375 -20.047 1 98.81 227 TRP B N 1
ATOM 4106 C CA . TRP B 1 227 ? 6.738 -19.312 -21.5 1 98.81 227 TRP B CA 1
ATOM 4107 C C . TRP B 1 227 ? 6.473 -17.906 -22.031 1 98.81 227 TRP B C 1
ATOM 4109 O O . TRP B 1 227 ? 5.523 -17.234 -21.594 1 98.81 227 TRP B O 1
ATOM 4119 N N . LEU B 1 228 ? 7.281 -17.453 -22.906 1 98.75 228 LEU B N 1
ATOM 4120 C CA . LEU B 1 228 ? 7.09 -16.234 -23.672 1 98.75 228 LEU B CA 1
ATOM 4121 C C . LEU B 1 228 ? 6.844 -16.562 -25.141 1 98.75 228 LEU B C 1
ATOM 4123 O O . LEU B 1 228 ? 7.723 -17.109 -25.828 1 98.75 228 LEU B O 1
ATOM 4127 N N . ASN B 1 229 ? 5.621 -16.266 -25.625 1 98.5 229 ASN B N 1
ATOM 4128 C CA . ASN B 1 229 ? 5.246 -16.594 -26.984 1 98.5 229 ASN B CA 1
ATOM 4129 C C . ASN B 1 229 ? 5.52 -18.062 -27.312 1 98.5 229 ASN B C 1
ATOM 4131 O O . ASN B 1 229 ? 6.066 -18.375 -28.359 1 98.5 229 ASN B O 1
ATOM 4135 N N . GLY B 1 230 ? 5.289 -18.875 -26.344 1 98.25 230 GLY B N 1
ATOM 4136 C CA . GLY B 1 230 ? 5.383 -20.312 -26.547 1 98.25 230 GLY B CA 1
ATOM 4137 C C . GLY B 1 230 ? 6.758 -20.875 -26.234 1 98.25 230 GLY B C 1
ATOM 4138 O O . GLY B 1 230 ? 6.934 -22.078 -26.141 1 98.25 230 GLY B O 1
ATOM 4139 N N . GLU B 1 231 ? 7.762 -20.047 -26.031 1 98.25 231 GLU B N 1
ATOM 4140 C CA . GLU B 1 231 ? 9.117 -20.484 -25.719 1 98.25 231 GLU B CA 1
ATOM 4141 C C . GLU B 1 231 ? 9.359 -20.516 -24.219 1 98.25 231 GLU B C 1
ATOM 4143 O O . GLU B 1 231 ? 9.07 -19.531 -23.516 1 98.25 231 GLU B O 1
ATOM 4148 N N . LEU B 1 232 ? 9.914 -21.625 -23.75 1 98.25 232 LEU B N 1
ATOM 4149 C CA . LEU B 1 232 ? 10.195 -21.766 -22.312 1 98.25 232 LEU B CA 1
ATOM 4150 C C . LEU B 1 232 ? 11.328 -20.844 -21.891 1 98.25 232 LEU B C 1
ATOM 4152 O O . LEU B 1 232 ? 12.422 -20.891 -22.453 1 98.25 232 LEU B O 1
ATOM 4156 N N . MET B 1 233 ? 11.016 -19.969 -20.922 1 97.75 233 MET B N 1
ATOM 4157 C CA . MET B 1 233 ? 12 -18.984 -20.469 1 97.75 233 MET B CA 1
ATOM 4158 C C . MET B 1 233 ? 12.438 -19.281 -19.031 1 97.75 233 MET B C 1
ATOM 4160 O O . MET B 1 233 ? 13.547 -18.938 -18.641 1 97.75 233 MET B O 1
ATOM 4164 N N . MET B 1 234 ? 11.539 -19.781 -18.219 1 97.06 234 MET B N 1
ATOM 4165 C CA . MET B 1 234 ? 11.805 -20.109 -16.812 1 97.06 234 MET B CA 1
ATOM 4166 C C . MET B 1 234 ? 11.398 -21.562 -16.516 1 97.06 234 MET B C 1
ATOM 4168 O O . MET B 1 234 ? 10.32 -22 -16.906 1 97.06 234 MET B O 1
ATOM 4172 N N . ASP B 1 235 ? 12.258 -22.234 -15.883 1 97.19 235 ASP B N 1
ATOM 4173 C CA . ASP B 1 235 ? 12.039 -23.609 -15.445 1 97.19 235 ASP B CA 1
ATOM 4174 C C . ASP B 1 235 ? 12.656 -23.859 -14.07 1 97.19 235 ASP B C 1
ATOM 4176 O O . ASP B 1 235 ? 13.75 -24.422 -13.969 1 97.19 235 ASP B O 1
ATOM 4180 N N . GLY B 1 236 ? 11.93 -23.438 -13.047 1 96.56 236 GLY B N 1
ATOM 4181 C CA . GLY B 1 236 ? 12.414 -23.562 -11.68 1 96.56 236 GLY B CA 1
ATOM 4182 C C . GLY B 1 236 ? 11.508 -24.391 -10.797 1 96.56 236 GLY B C 1
ATOM 4183 O O . GLY B 1 236 ? 10.695 -25.172 -11.297 1 96.56 236 GLY B O 1
ATOM 4184 N N . SER B 1 237 ? 11.766 -24.312 -9.523 1 97.44 237 SER B N 1
ATOM 4185 C CA . SER B 1 237 ? 11.008 -25.078 -8.539 1 97.44 237 SER B CA 1
ATOM 4186 C C . SER B 1 237 ? 10.906 -24.312 -7.215 1 97.44 237 SER B C 1
ATOM 4188 O O . SER B 1 237 ? 11.805 -23.562 -6.852 1 97.44 237 SER B O 1
ATOM 4190 N N . THR B 1 238 ? 9.836 -24.609 -6.504 1 97.25 238 THR B N 1
ATOM 4191 C CA . THR B 1 238 ? 9.68 -24.016 -5.18 1 97.25 238 THR B CA 1
ATOM 4192 C C . THR B 1 238 ? 10.719 -24.562 -4.207 1 97.25 238 THR B C 1
ATOM 4194 O O . THR B 1 238 ? 10.922 -24.016 -3.125 1 97.25 238 THR B O 1
ATOM 4197 N N . SER B 1 239 ? 11.383 -25.641 -4.527 1 95.88 239 SER B N 1
ATOM 4198 C CA . SER B 1 239 ? 12.422 -26.203 -3.668 1 95.88 239 SER B CA 1
ATOM 4199 C C . SER B 1 239 ? 13.633 -25.281 -3.592 1 95.88 239 SER B C 1
ATOM 4201 O O . SER B 1 239 ? 14.477 -25.422 -2.709 1 95.88 239 SER B O 1
ATOM 4203 N N . ASP B 1 240 ? 13.703 -24.359 -4.516 1 92.31 240 ASP B N 1
ATOM 4204 C CA . ASP B 1 240 ? 14.836 -23.438 -4.551 1 92.31 240 ASP B CA 1
ATOM 4205 C C . ASP B 1 240 ? 14.609 -22.25 -3.621 1 92.31 240 ASP B C 1
ATOM 4207 O O . ASP B 1 240 ? 15.492 -21.406 -3.455 1 92.31 240 ASP B O 1
ATOM 4211 N N . MET B 1 241 ? 13.5 -22.172 -2.99 1 93.12 241 MET B N 1
ATOM 4212 C CA . MET B 1 241 ? 13.242 -21.078 -2.068 1 93.12 241 MET B CA 1
ATOM 4213 C C . MET B 1 241 ? 14.203 -21.109 -0.889 1 93.12 241 MET B C 1
ATOM 4215 O O . MET B 1 241 ? 14.492 -22.172 -0.345 1 93.12 241 MET B O 1
ATOM 4219 N N . ILE B 1 242 ? 14.664 -20.016 -0.564 1 89.5 242 ILE B N 1
ATOM 4220 C CA . ILE B 1 242 ? 15.5 -19.875 0.623 1 89.5 242 ILE B CA 1
ATOM 4221 C C . ILE B 1 242 ? 14.633 -19.953 1.877 1 89.5 242 ILE B C 1
ATOM 4223 O O . ILE B 1 242 ? 15 -20.625 2.854 1 89.5 242 ILE B O 1
ATOM 4227 N N . ARG B 1 243 ? 13.508 -19.297 1.819 1 91.75 243 ARG B N 1
ATOM 4228 C CA . ARG B 1 243 ? 12.492 -19.344 2.861 1 91.75 243 ARG B CA 1
ATOM 4229 C C . ARG B 1 243 ? 11.148 -19.797 2.295 1 91.75 243 ARG B C 1
ATOM 4231 O O . ARG B 1 243 ? 10.695 -19.281 1.273 1 91.75 243 ARG B O 1
ATOM 4238 N N . ARG B 1 244 ? 10.617 -20.688 3.01 1 95.12 244 ARG B N 1
ATOM 4239 C CA . ARG B 1 244 ? 9.305 -21.188 2.6 1 95.12 244 ARG B CA 1
ATOM 4240 C C . ARG B 1 244 ? 8.227 -20.125 2.816 1 95.12 244 ARG B C 1
ATOM 4242 O O . ARG B 1 244 ? 8.43 -19.172 3.562 1 95.12 244 ARG B O 1
ATOM 4249 N N . PRO B 1 245 ? 7.07 -20.344 2.164 1 97.19 245 PRO B N 1
ATOM 4250 C CA . PRO B 1 245 ? 6.012 -19.344 2.281 1 97.19 245 PRO B CA 1
ATOM 4251 C C . PRO B 1 245 ? 5.648 -19.031 3.73 1 97.19 245 PRO B C 1
ATOM 4253 O O . PRO B 1 245 ? 5.535 -17.859 4.105 1 97.19 245 PRO B O 1
ATOM 4256 N N . GLU B 1 246 ? 5.477 -20.047 4.578 1 97.5 246 GLU B N 1
ATOM 4257 C CA . GLU B 1 246 ? 5.082 -19.797 5.965 1 97.5 246 GLU B CA 1
ATOM 4258 C C . GLU B 1 246 ? 6.191 -19.094 6.734 1 97.5 246 GLU B C 1
ATOM 4260 O O . GLU B 1 246 ? 5.914 -18.297 7.641 1 97.5 246 GLU B O 1
ATOM 4265 N N . GLU B 1 247 ? 7.449 -19.359 6.363 1 95.44 247 GLU B N 1
ATOM 4266 C CA . GLU B 1 247 ? 8.562 -18.656 6.988 1 95.44 247 GLU B CA 1
ATOM 4267 C C . GLU B 1 247 ? 8.555 -17.172 6.613 1 95.44 247 GLU B C 1
ATOM 4269 O O . GLU B 1 247 ? 8.797 -16.312 7.461 1 95.44 247 GLU B O 1
ATOM 4274 N N . CYS B 1 248 ? 8.297 -16.922 5.312 1 95.38 248 CYS B N 1
ATOM 4275 C CA . CYS B 1 248 ? 8.18 -15.531 4.875 1 95.38 248 CYS B CA 1
ATOM 4276 C C . CYS B 1 248 ? 7.066 -14.82 5.629 1 95.38 248 CYS B C 1
ATOM 4278 O O . CYS B 1 248 ? 7.262 -13.711 6.129 1 95.38 248 CYS B O 1
ATOM 4280 N N . VAL B 1 249 ? 5.941 -15.469 5.73 1 97.88 249 VAL B N 1
ATOM 4281 C CA . VAL B 1 249 ? 4.77 -14.898 6.387 1 97.88 249 VAL B CA 1
ATOM 4282 C C . VAL B 1 249 ? 5.078 -14.625 7.855 1 97.88 249 VAL B C 1
ATOM 4284 O O . VAL B 1 249 ? 4.75 -13.562 8.375 1 97.88 249 VAL B O 1
ATOM 4287 N N . ALA B 1 250 ? 5.699 -15.555 8.492 1 97.12 250 ALA B N 1
ATOM 4288 C CA . ALA B 1 250 ? 6.055 -15.398 9.898 1 97.12 250 ALA B CA 1
ATOM 4289 C C . ALA B 1 250 ? 6.992 -14.211 10.109 1 97.12 250 ALA B C 1
ATOM 4291 O O . ALA B 1 250 ? 6.773 -13.391 11 1 97.12 250 ALA B O 1
ATOM 4292 N N . GLU B 1 251 ? 7.988 -14.125 9.305 1 92.62 251 GLU B N 1
ATOM 4293 C CA . GLU B 1 251 ? 8.961 -13.039 9.43 1 92.62 251 GLU B CA 1
ATOM 4294 C C . GLU B 1 251 ? 8.305 -11.68 9.164 1 92.62 251 GLU B C 1
ATOM 4296 O O . GLU B 1 251 ? 8.555 -10.719 9.891 1 92.62 251 GLU B O 1
ATOM 4301 N N . ILE B 1 252 ? 7.496 -11.617 8.156 1 95 252 ILE B N 1
ATOM 4302 C CA . ILE B 1 252 ? 6.809 -10.375 7.82 1 95 252 ILE B CA 1
ATOM 4303 C C . ILE B 1 252 ? 5.898 -9.969 8.977 1 95 252 ILE B C 1
ATOM 4305 O O . ILE B 1 252 ? 5.812 -8.781 9.32 1 95 252 ILE B O 1
ATOM 4309 N N . SER B 1 253 ? 5.277 -10.945 9.617 1 95.88 253 SER B N 1
ATOM 4310 C CA . SER B 1 253 ? 4.344 -10.68 10.703 1 95.88 253 SER B CA 1
ATOM 4311 C C . SER B 1 253 ? 5.059 -10.094 11.914 1 95.88 253 SER B C 1
ATOM 4313 O O . SER B 1 253 ? 4.422 -9.539 12.812 1 95.88 253 SER B O 1
ATOM 4315 N N . GLN B 1 254 ? 6.418 -10.258 11.969 1 92.94 254 GLN B N 1
ATOM 4316 C CA . GLN B 1 254 ? 7.203 -9.641 13.031 1 92.94 254 GLN B CA 1
ATOM 4317 C C . GLN B 1 254 ? 7.348 -8.141 12.812 1 92.94 254 GLN B C 1
ATOM 4319 O O . GLN B 1 254 ? 7.68 -7.398 13.742 1 92.94 254 GLN B O 1
ATOM 4324 N N . VAL B 1 255 ? 7.121 -7.719 11.609 1 92.25 255 VAL B N 1
ATOM 4325 C CA . VAL B 1 255 ? 7.332 -6.32 11.25 1 92.25 255 VAL B CA 1
ATOM 4326 C C . VAL B 1 255 ? 5.988 -5.594 11.188 1 92.25 255 VAL B C 1
ATOM 4328 O O . VAL B 1 255 ? 5.867 -4.469 11.672 1 92.25 255 VAL B O 1
ATOM 4331 N N . LEU B 1 256 ? 5 -6.266 10.602 1 93.19 256 LEU B N 1
ATOM 4332 C CA . LEU B 1 256 ? 3.668 -5.672 10.5 1 93.19 256 LEU B CA 1
ATOM 4333 C C . LEU B 1 256 ? 2.59 -6.75 10.539 1 93.19 256 LEU B C 1
ATOM 4335 O O . LEU B 1 256 ? 2.846 -7.902 10.18 1 93.19 256 LEU B O 1
ATOM 4339 N N . PRO B 1 257 ? 1.466 -6.34 11 1 95.31 257 PRO B N 1
ATOM 4340 C CA . PRO B 1 257 ? 0.377 -7.32 11.031 1 95.31 257 PRO B CA 1
ATOM 4341 C C . PRO B 1 257 ? -0.107 -7.707 9.633 1 95.31 257 PRO B C 1
ATOM 4343 O O . PRO B 1 257 ? -0.076 -6.883 8.719 1 95.31 257 PRO B O 1
ATOM 4346 N N . LEU B 1 258 ? -0.507 -8.938 9.508 1 97.62 258 LEU B N 1
ATOM 4347 C CA . LEU B 1 258 ? -1.135 -9.438 8.289 1 97.62 258 LEU B CA 1
ATOM 4348 C C . LEU B 1 258 ? -2.605 -9.758 8.523 1 97.62 258 LEU B C 1
ATOM 4350 O O . LEU B 1 258 ? -2.973 -10.25 9.594 1 97.62 258 LEU B O 1
ATOM 4354 N N . GLU B 1 259 ? -3.422 -9.484 7.57 1 97.06 259 GLU B N 1
ATOM 4355 C CA . GLU B 1 259 ? -4.871 -9.625 7.676 1 97.06 259 GLU B CA 1
ATOM 4356 C C . GLU B 1 259 ? -5.43 -10.484 6.547 1 97.06 259 GLU B C 1
ATOM 4358 O O . GLU B 1 259 ? -4.777 -10.664 5.52 1 97.06 259 GLU B O 1
ATOM 4363 N N . PRO B 1 260 ? -6.668 -10.992 6.793 1 98.25 260 PRO B N 1
ATOM 4364 C CA . PRO B 1 260 ? -7.281 -11.75 5.703 1 98.25 260 PRO B CA 1
ATOM 4365 C C . PRO B 1 260 ? -7.359 -10.961 4.398 1 98.25 260 PRO B C 1
ATOM 4367 O O . PRO B 1 260 ? -7.746 -9.789 4.406 1 98.25 260 PRO B O 1
ATOM 4370 N N . GLY B 1 261 ? -6.934 -11.617 3.332 1 97.75 261 GLY B N 1
ATOM 4371 C CA . GLY B 1 261 ? -6.98 -10.969 2.031 1 97.75 261 GLY B CA 1
ATOM 4372 C C . GLY B 1 261 ? -5.641 -10.406 1.599 1 97.75 261 GLY B C 1
ATOM 4373 O O . GLY B 1 261 ? -5.43 -10.133 0.416 1 97.75 261 GLY B O 1
ATOM 4374 N N . ASP B 1 262 ? -4.723 -10.227 2.578 1 98.06 262 ASP B N 1
ATOM 4375 C CA . ASP B 1 262 ? -3.377 -9.805 2.197 1 98.06 262 ASP B CA 1
ATOM 4376 C C . ASP B 1 262 ? -2.719 -10.836 1.282 1 98.06 262 ASP B C 1
ATOM 4378 O O . ASP B 1 262 ? -2.977 -12.039 1.402 1 98.06 262 ASP B O 1
ATOM 4382 N N . MET B 1 263 ? -1.906 -10.312 0.389 1 98.62 263 MET B N 1
ATOM 4383 C CA . MET B 1 263 ? -1.183 -11.172 -0.542 1 98.62 263 MET B CA 1
ATOM 4384 C C . MET B 1 263 ? 0.324 -11.008 -0.378 1 98.62 263 MET B C 1
ATOM 4386 O O . MET B 1 263 ? 0.809 -9.898 -0.135 1 98.62 263 MET B O 1
ATOM 4390 N N . ILE B 1 264 ? 1.031 -12.133 -0.518 1 98.5 264 ILE B N 1
ATOM 4391 C CA . ILE B 1 264 ? 2.486 -12.109 -0.419 1 98.5 264 ILE B CA 1
ATOM 4392 C C . ILE B 1 264 ? 3.096 -12.859 -1.598 1 98.5 264 ILE B C 1
ATOM 4394 O O . ILE B 1 264 ? 2.92 -14.078 -1.723 1 98.5 264 ILE B O 1
ATOM 4398 N N . MET B 1 265 ? 3.766 -12.141 -2.453 1 98.25 265 MET B N 1
ATOM 4399 C CA . MET B 1 265 ? 4.566 -12.758 -3.506 1 98.25 265 MET B CA 1
ATOM 4400 C C . MET B 1 265 ? 5.91 -13.234 -2.961 1 98.25 265 MET B C 1
ATOM 4402 O O . MET B 1 265 ? 6.605 -12.484 -2.27 1 98.25 265 MET B O 1
ATOM 4406 N N . THR B 1 266 ? 6.352 -14.438 -3.314 1 97.06 266 THR B N 1
ATOM 4407 C CA . THR B 1 266 ? 7.402 -15.07 -2.531 1 97.06 266 THR B CA 1
ATOM 4408 C C . THR B 1 266 ? 8.703 -15.141 -3.324 1 97.06 266 THR B C 1
ATOM 4410 O O . THR B 1 266 ? 9.555 -15.992 -3.055 1 97.06 266 THR B O 1
ATOM 4413 N N . GLY B 1 267 ? 8.812 -14.391 -4.379 1 94.5 267 GLY B N 1
ATOM 4414 C CA . GLY B 1 267 ? 10.047 -14.391 -5.152 1 94.5 267 GLY B CA 1
ATOM 4415 C C . GLY B 1 267 ? 9.969 -15.258 -6.391 1 94.5 267 GLY B C 1
ATOM 4416 O O . GLY B 1 267 ? 8.953 -15.906 -6.641 1 94.5 267 GLY B O 1
ATOM 4417 N N . THR B 1 268 ? 11.016 -15.227 -7.133 1 95.25 268 THR B N 1
ATOM 4418 C CA . THR B 1 268 ? 11.031 -15.906 -8.422 1 95.25 268 THR B CA 1
ATOM 4419 C C . THR B 1 268 ? 12.312 -16.703 -8.602 1 95.25 268 THR B C 1
ATOM 4421 O O . THR B 1 268 ? 13.375 -16.297 -8.125 1 95.25 268 THR B O 1
ATOM 4424 N N . PRO B 1 269 ? 12.203 -17.859 -9.297 1 94.5 269 PRO B N 1
ATOM 4425 C CA . PRO B 1 269 ? 13.43 -18.531 -9.711 1 94.5 269 PRO B CA 1
ATOM 4426 C C . PRO B 1 269 ? 14.156 -17.812 -10.836 1 94.5 269 PRO B C 1
ATOM 4428 O O . PRO B 1 269 ? 13.734 -16.719 -11.25 1 94.5 269 PRO B O 1
ATOM 4431 N N . GLY B 1 270 ? 15.281 -18.406 -11.234 1 90.94 270 GLY B N 1
ATOM 4432 C CA . GLY B 1 270 ? 16.031 -17.844 -12.352 1 90.94 270 GLY B CA 1
ATOM 4433 C C . GLY B 1 270 ? 15.305 -17.984 -13.68 1 90.94 270 GLY B C 1
ATOM 4434 O O . GLY B 1 270 ? 14.352 -18.75 -13.797 1 90.94 270 GLY B O 1
ATOM 4435 N N . GLY B 1 271 ? 15.758 -17.219 -14.672 1 93.69 271 GLY B N 1
ATOM 4436 C CA . GLY B 1 271 ? 15.203 -17.266 -16.016 1 93.69 271 GLY B CA 1
ATOM 4437 C C . GLY B 1 271 ? 14.703 -15.922 -16.5 1 93.69 271 GLY B C 1
ATOM 4438 O O . GLY B 1 271 ? 13.734 -15.852 -17.25 1 93.69 271 GLY B O 1
ATOM 4439 N N . SER B 1 272 ? 15.312 -14.898 -16.062 1 92.19 272 SER B N 1
ATOM 4440 C CA . SER B 1 272 ? 14.953 -13.539 -16.453 1 92.19 272 SER B CA 1
ATOM 4441 C C . SER B 1 272 ? 15.352 -13.258 -17.891 1 92.19 272 SER B C 1
ATOM 4443 O O . SER B 1 272 ? 16.031 -14.062 -18.531 1 92.19 272 SER B O 1
ATOM 4445 N N . ALA B 1 273 ? 14.953 -12.172 -18.375 1 94.75 273 ALA B N 1
ATOM 4446 C CA . ALA B 1 273 ? 15.18 -11.781 -19.766 1 94.75 273 ALA B CA 1
ATOM 4447 C C . ALA B 1 273 ? 16.672 -11.656 -20.062 1 94.75 273 ALA B C 1
ATOM 4449 O O . ALA B 1 273 ? 17.125 -11.961 -21.172 1 94.75 273 ALA B O 1
ATOM 4450 N N . ALA B 1 274 ? 17.406 -11.219 -19.078 1 90.25 274 ALA B N 1
ATOM 4451 C CA . ALA B 1 274 ? 18.828 -11.008 -19.266 1 90.25 274 ALA B CA 1
ATOM 4452 C C . ALA B 1 274 ? 19.531 -12.312 -19.641 1 90.25 274 ALA B C 1
ATOM 4454 O O . ALA B 1 274 ? 20.5 -12.305 -20.406 1 90.25 274 ALA B O 1
ATOM 4455 N N . LEU B 1 275 ? 19.078 -13.422 -19.203 1 91.12 275 LEU B N 1
ATOM 4456 C CA . LEU B 1 275 ? 19.656 -14.727 -19.484 1 91.12 275 LEU B CA 1
ATOM 4457 C C . LEU B 1 275 ? 19.281 -15.203 -20.875 1 91.12 275 LEU B C 1
ATOM 4459 O O . LEU B 1 275 ? 19.859 -16.172 -21.391 1 91.12 275 LEU B O 1
ATOM 4463 N N . HIS B 1 276 ? 18.375 -14.57 -21.422 1 95 276 HIS B N 1
ATOM 4464 C CA . HIS B 1 276 ? 17.891 -14.938 -22.75 1 95 276 HIS B CA 1
ATOM 4465 C C . HIS B 1 276 ? 18.203 -13.844 -23.766 1 95 276 HIS B C 1
ATOM 4467 O O . HIS B 1 276 ? 17.312 -13.398 -24.484 1 95 276 HIS B O 1
ATOM 4473 N N . GLN B 1 277 ? 19.469 -13.352 -23.703 1 94.44 277 GLN B N 1
ATOM 4474 C CA . GLN B 1 277 ? 19.969 -12.359 -24.641 1 94.44 277 GLN B CA 1
ATOM 4475 C C . GLN B 1 277 ? 19.156 -11.07 -24.562 1 94.44 277 GLN B C 1
ATOM 4477 O O . GLN B 1 277 ? 18.781 -10.516 -25.594 1 94.44 277 GLN B O 1
ATOM 4482 N N . ASN B 1 278 ? 18.688 -10.766 -23.391 1 94.94 278 ASN B N 1
ATOM 4483 C CA . ASN B 1 278 ? 17.984 -9.516 -23.141 1 94.94 278 ASN B CA 1
ATOM 4484 C C . ASN B 1 278 ? 16.656 -9.469 -23.891 1 94.94 278 ASN B C 1
ATOM 4486 O O . ASN B 1 278 ? 16.328 -8.469 -24.531 1 94.94 278 ASN B O 1
ATOM 4490 N N . ARG B 1 279 ? 16 -10.555 -23.859 1 96.94 279 ARG B N 1
ATOM 4491 C CA . ARG B 1 279 ? 14.688 -10.625 -24.484 1 96.94 279 ARG B CA 1
ATOM 4492 C C . ARG B 1 279 ? 13.641 -9.914 -23.625 1 96.94 279 ARG B C 1
ATOM 4494 O O . ARG B 1 279 ? 12.742 -10.562 -23.078 1 96.94 279 ARG B O 1
ATOM 4501 N N . TRP B 1 280 ? 13.68 -8.617 -23.703 1 98.06 280 TRP B N 1
ATOM 4502 C CA . TRP B 1 280 ? 12.766 -7.812 -22.906 1 98.06 280 TRP B CA 1
ATOM 4503 C C . TRP B 1 280 ? 11.352 -7.855 -23.484 1 98.06 280 TRP B C 1
ATOM 4505 O O . TRP B 1 280 ? 11.172 -8 -24.703 1 98.06 280 TRP B O 1
ATOM 4515 N N . LEU B 1 281 ? 10.43 -7.668 -22.594 1 98.62 281 LEU B N 1
ATOM 4516 C CA . LEU B 1 281 ? 9.023 -7.691 -22.969 1 98.62 281 LEU B CA 1
ATOM 4517 C C . LEU B 1 281 ? 8.68 -6.512 -23.875 1 98.62 281 LEU B C 1
ATOM 4519 O O . LEU B 1 281 ? 9.164 -5.398 -23.656 1 98.62 281 LEU B O 1
ATOM 4523 N N . ARG B 1 282 ? 7.816 -6.77 -24.875 1 97.31 282 ARG B N 1
ATOM 4524 C CA . ARG B 1 282 ? 7.312 -5.754 -25.797 1 97.31 282 ARG B CA 1
ATOM 4525 C C . ARG B 1 282 ? 5.824 -5.941 -26.062 1 97.31 282 ARG B C 1
ATOM 4527 O O . ARG B 1 282 ? 5.266 -7 -25.766 1 97.31 282 ARG B O 1
ATOM 4534 N N . LYS B 1 283 ? 5.305 -4.883 -26.625 1 97.69 283 LYS B N 1
ATOM 4535 C CA . LYS B 1 283 ? 3.898 -4.953 -27.016 1 97.69 283 LYS B CA 1
ATOM 4536 C C . LYS B 1 283 ? 3.625 -6.172 -27.891 1 97.69 283 LYS B C 1
ATOM 4538 O O . LYS B 1 283 ? 4.387 -6.457 -28.812 1 97.69 283 LYS B O 1
ATOM 4543 N N . GLY B 1 284 ? 2.541 -6.93 -27.516 1 98.31 284 GLY B N 1
ATOM 4544 C CA . GLY B 1 284 ? 2.146 -8.086 -28.297 1 98.31 284 GLY B CA 1
ATOM 4545 C C . GLY B 1 284 ? 2.668 -9.398 -27.719 1 98.31 284 GLY B C 1
ATOM 4546 O O . GLY B 1 284 ? 2.182 -10.469 -28.078 1 98.31 284 GLY B O 1
ATOM 4547 N N . ASP B 1 285 ? 3.664 -9.344 -26.828 1 98.75 285 ASP B N 1
ATOM 4548 C CA . ASP B 1 285 ? 4.18 -10.555 -26.188 1 98.75 285 ASP B CA 1
ATOM 4549 C C . ASP B 1 285 ? 3.111 -11.219 -25.328 1 98.75 285 ASP B C 1
ATOM 4551 O O . ASP B 1 285 ? 2.299 -10.539 -24.703 1 98.75 285 ASP B O 1
ATOM 4555 N N . CYS B 1 286 ? 3.145 -12.531 -25.297 1 98.75 286 CYS B N 1
ATOM 4556 C CA . CYS B 1 286 ? 2.232 -13.32 -24.484 1 98.75 286 CYS B CA 1
ATOM 4557 C C . CYS B 1 286 ? 3 -14.172 -23.469 1 98.75 286 CYS B C 1
ATOM 4559 O O . CYS B 1 286 ? 3.869 -14.953 -23.859 1 98.75 286 CYS B O 1
ATOM 4561 N N . ILE B 1 287 ? 2.639 -13.977 -22.172 1 98.88 287 ILE B N 1
ATOM 4562 C CA . ILE B 1 287 ? 3.244 -14.758 -21.094 1 98.88 287 ILE B CA 1
ATOM 4563 C C . ILE B 1 287 ? 2.285 -15.867 -20.656 1 98.88 287 ILE B C 1
ATOM 4565 O O . ILE B 1 287 ? 1.087 -15.625 -20.484 1 98.88 287 ILE B O 1
ATOM 4569 N N . LYS B 1 288 ? 2.764 -17.031 -20.562 1 98.88 288 LYS B N 1
ATOM 4570 C CA . LYS B 1 288 ? 2.098 -18.125 -19.875 1 98.88 288 LYS B CA 1
ATOM 4571 C C . LYS B 1 288 ? 2.898 -18.562 -18.641 1 98.88 288 LYS B C 1
ATOM 4573 O O . LYS B 1 288 ? 4.043 -19 -18.766 1 98.88 288 LYS B O 1
ATOM 4578 N N . ALA B 1 289 ? 2.363 -18.422 -17.469 1 98.88 289 ALA B N 1
ATOM 4579 C CA . ALA B 1 289 ? 3 -18.828 -16.219 1 98.88 289 ALA B CA 1
ATOM 4580 C C . ALA B 1 289 ? 2.273 -20.016 -15.586 1 98.88 289 ALA B C 1
ATOM 4582 O O . ALA B 1 289 ? 1.043 -20.031 -15.523 1 98.88 289 ALA B O 1
ATOM 4583 N N . GLN B 1 290 ? 3.031 -20.922 -15.148 1 98.5 290 GLN B N 1
ATOM 4584 C CA . GLN B 1 290 ? 2.467 -22.141 -14.562 1 98.5 290 GLN B CA 1
ATOM 4585 C C . GLN B 1 290 ? 3.209 -22.531 -13.297 1 98.5 290 GLN B C 1
ATOM 4587 O O . GLN B 1 290 ? 4.441 -22.562 -13.273 1 98.5 290 GLN B O 1
ATOM 4592 N N . ILE B 1 291 ? 2.445 -22.766 -12.258 1 98.56 291 ILE B N 1
ATOM 4593 C CA . ILE B 1 291 ? 2.984 -23.297 -11.016 1 98.56 291 ILE B CA 1
ATOM 4594 C C . ILE B 1 291 ? 2.236 -24.578 -10.641 1 98.56 291 ILE B C 1
ATOM 4596 O O . ILE B 1 291 ? 1.005 -24.594 -10.602 1 98.56 291 ILE B O 1
ATOM 4600 N N . ALA B 1 292 ? 3.008 -25.609 -10.398 1 97.19 292 ALA B N 1
ATOM 4601 C CA . ALA B 1 292 ? 2.396 -26.891 -10.055 1 97.19 292 ALA B CA 1
ATOM 4602 C C . ALA B 1 292 ? 1.328 -27.281 -11.07 1 97.19 292 ALA B C 1
ATOM 4604 O O . ALA B 1 292 ? 1.58 -27.266 -12.281 1 97.19 292 ALA B O 1
ATOM 4605 N N . ASP B 1 293 ? 0.17 -27.688 -10.578 1 94.56 293 ASP B N 1
ATOM 4606 C CA . ASP B 1 293 ? -0.923 -28.078 -11.469 1 94.56 293 ASP B CA 1
ATOM 4607 C C . ASP B 1 293 ? -2 -27 -11.516 1 94.56 293 ASP B C 1
ATOM 4609 O O . ASP B 1 293 ? -3.145 -27.281 -11.883 1 94.56 293 ASP B O 1
ATOM 4613 N N . PHE B 1 294 ? -1.603 -25.781 -11.141 1 97 294 PHE B N 1
ATOM 4614 C CA . PHE B 1 294 ? -2.549 -24.672 -11.211 1 97 294 PHE B CA 1
ATOM 4615 C C . PHE B 1 294 ? -2.887 -24.344 -12.656 1 97 294 PHE B C 1
ATOM 4617 O O . PHE B 1 294 ? -2.055 -24.516 -13.555 1 97 294 PHE B O 1
ATOM 4624 N N . LYS B 1 295 ? -4.117 -23.922 -12.859 1 96.38 295 LYS B N 1
ATOM 4625 C CA . LYS B 1 295 ? -4.406 -23.344 -14.164 1 96.38 295 LYS B CA 1
ATOM 4626 C C . LYS B 1 295 ? -3.443 -22.203 -14.492 1 96.38 295 LYS B C 1
ATOM 4628 O O . LYS B 1 295 ? -3.223 -21.312 -13.664 1 96.38 295 LYS B O 1
ATOM 4633 N N . PRO B 1 296 ? -2.891 -22.234 -15.672 1 98.19 296 PRO B N 1
ATOM 4634 C CA . PRO B 1 296 ? -1.883 -21.219 -16 1 98.19 296 PRO B CA 1
ATOM 4635 C C . PRO B 1 296 ? -2.453 -19.812 -16 1 98.19 296 PRO B C 1
ATOM 4637 O O . PRO B 1 296 ? -3.625 -19.609 -16.344 1 98.19 296 PRO B O 1
ATOM 4640 N N . LEU B 1 297 ? -1.669 -18.859 -15.609 1 98.75 297 LEU B N 1
ATOM 4641 C CA . LEU B 1 297 ? -1.927 -17.438 -15.789 1 98.75 297 LEU B CA 1
ATOM 4642 C C . LEU B 1 297 ? -1.395 -16.953 -17.125 1 98.75 297 LEU B C 1
ATOM 4644 O O . LEU B 1 297 ? -0.199 -17.062 -17.406 1 98.75 297 LEU B O 1
ATOM 4648 N N . GLU B 1 298 ? -2.26 -16.484 -17.906 1 98.69 298 GLU B N 1
ATOM 4649 C CA . GLU B 1 298 ? -1.878 -15.984 -19.219 1 98.69 298 GLU B CA 1
ATOM 4650 C C . GLU B 1 298 ? -2.191 -14.5 -19.375 1 98.69 298 GLU B C 1
ATOM 4652 O O . GLU B 1 298 ? -3.312 -14.062 -19.094 1 98.69 298 GLU B O 1
ATOM 4657 N N . VAL B 1 299 ? -1.146 -13.727 -19.797 1 98.69 299 VAL B N 1
ATOM 4658 C CA . VAL B 1 299 ? -1.354 -12.297 -20.016 1 98.69 299 VAL B CA 1
ATOM 4659 C C . VAL B 1 299 ? -0.7 -11.867 -21.312 1 98.69 299 VAL B C 1
ATOM 4661 O O . VAL B 1 299 ? 0.256 -12.5 -21.781 1 98.69 299 VAL B O 1
ATOM 4664 N N . GLU B 1 300 ? -1.236 -10.852 -21.859 1 98.75 300 GLU B N 1
ATOM 4665 C CA . GLU B 1 300 ? -0.683 -10.211 -23.047 1 98.75 300 GLU B CA 1
ATOM 4666 C C . GLU B 1 300 ? -0.254 -8.773 -22.75 1 98.75 300 GLU B C 1
ATOM 4668 O O . GLU B 1 300 ? -0.995 -8.016 -22.125 1 98.75 300 GLU B O 1
ATOM 4673 N N . ILE B 1 301 ? 0.935 -8.508 -23.188 1 98.69 301 ILE B N 1
ATOM 4674 C CA . ILE B 1 301 ? 1.479 -7.16 -23.047 1 98.69 301 ILE B CA 1
ATOM 4675 C C . ILE B 1 301 ? 0.902 -6.262 -24.141 1 98.69 301 ILE B C 1
ATOM 4677 O O . ILE B 1 301 ? 0.879 -6.637 -25.312 1 98.69 301 ILE B O 1
ATOM 4681 N N . TYR B 1 302 ? 0.515 -5.102 -23.781 1 98.12 302 TYR B N 1
ATOM 4682 C CA . TYR B 1 302 ? -0.058 -4.215 -24.781 1 98.12 302 TYR B CA 1
ATOM 4683 C C . TYR B 1 302 ? 0.498 -2.803 -24.641 1 98.12 302 TYR B C 1
ATOM 4685 O O . TYR B 1 302 ? 1.039 -2.441 -23.594 1 98.12 302 TYR B O 1
#

Radius of gyration: 24.99 Å; Cα contacts (8 Å, |Δi|>4): 1542; chains: 2; bounding box: 56×70×55 Å

Nearest PDB structures (foldseek):
  4dbf-assembly1_B  TM=8.644E-01  e=5.950E-22  Corynebacterium glutamicum
  4dbh-assembly1_B  TM=8.328E-01  e=1.976E-22  Corynebacterium glutamicum
  4maq-assembly1_B  TM=9.013E-01  e=2.003E-18  Burkholderia cenocepacia J2315
  1nr9-assembly2_C  TM=9.230E-01  e=6.773E-18  Escherichia coli
  1nr9-assembly1_B  TM=9.190E-01  e=6.773E-18  Escherichia coli

Solvent-accessible surface area (backbone atoms only — not comparable to full-atom values): 30176 Å² total; per-residue (Å²): 133,56,59,47,31,36,26,19,30,45,47,99,85,67,43,80,41,32,22,40,31,48,92,66,30,30,29,48,34,50,77,68,37,77,92,36,51,94,42,49,52,61,58,41,22,67,42,26,73,66,43,47,55,54,49,46,52,49,39,40,51,59,68,67,38,55,87,86,68,61,86,61,67,66,40,50,53,90,75,52,48,53,28,22,33,72,59,79,40,84,45,36,33,37,36,49,86,24,16,41,55,28,26,50,72,68,74,40,82,69,65,85,56,87,88,58,75,48,49,48,45,45,55,54,72,10,48,27,24,44,38,84,48,26,56,69,65,85,90,58,82,34,32,37,68,30,61,18,61,22,39,31,25,25,35,70,45,57,64,36,49,48,68,55,27,46,71,21,44,39,24,37,30,43,28,32,56,25,30,21,66,75,41,51,43,68,49,81,91,54,40,54,28,52,41,70,10,45,30,30,58,28,23,30,31,28,14,35,42,33,32,39,52,89,47,50,76,80,62,61,68,22,47,36,34,32,25,52,74,83,40,81,50,24,78,35,40,47,57,42,37,73,54,52,72,31,48,50,48,12,49,46,15,63,59,37,74,42,40,42,36,23,32,37,32,53,25,32,55,40,49,41,27,69,81,55,79,54,55,44,64,48,75,71,40,35,40,41,35,35,46,61,89,50,70,58,28,40,36,26,30,73,133,57,60,47,30,36,27,18,29,46,48,100,83,66,43,80,41,32,21,40,32,47,90,66,31,30,28,47,33,49,78,67,37,77,92,36,52,93,40,47,53,61,56,41,21,66,40,26,72,66,43,47,56,54,48,45,52,49,39,40,50,58,68,66,39,55,87,86,69,61,87,62,66,66,41,50,52,90,75,51,47,53,29,22,31,73,59,78,40,87,43,35,31,37,36,49,87,24,15,40,54,29,26,50,73,67,73,38,81,70,64,86,56,86,88,59,75,48,49,49,44,46,55,53,71,9,48,27,24,43,39,85,49,26,56,68,65,87,91,59,84,34,33,37,66,31,61,20,60,22,38,30,24,25,35,70,44,56,64,37,50,48,67,54,26,45,71,22,44,40,24,37,30,41,28,32,56,25,29,22,65,74,43,51,42,68,49,79,92,54,39,52,28,52,40,71,11,46,29,30,59,28,24,32,31,28,13,35,42,32,32,38,52,90,48,50,78,79,61,62,69,22,46,35,37,31,24,52,73,82,40,80,49,25,79,35,42,48,58,42,37,74,55,51,71,31,49,50,47,13,48,46,16,63,61,37,74,42,41,42,35,24,33,37,32,53,27,32,55,40,51,41,28,70,80,54,80,56,56,44,65,48,72,73,41,35,40,40,36,35,47,61,89,49,70,58,30,39,36,26,31,73